Protein AF-0000000068203988 (afdb_homodimer)

InterPro domains:
  IPR005103 Auxiliary Activity family 9, catalytic domain [PF03443] (36-226)
  IPR005103 Auxiliary Activity family 9, catalytic domain [cd21175] (42-236)
  IPR049892 Auxiliary Activity family 9 [PTHR33353] (1-238)

Solvent-accessible surface area (backbone atoms only — not comparable to full-atom values): 24394 Å² total; per-residue (Å²): 135,85,79,75,77,76,75,76,75,72,73,71,73,68,73,58,47,57,30,37,33,68,29,36,39,23,42,67,86,66,47,68,70,38,82,43,44,17,20,39,28,46,80,53,38,70,62,51,48,58,55,76,33,73,28,55,50,44,39,32,76,94,29,53,69,75,47,63,37,57,47,62,44,74,46,49,37,52,35,45,38,30,43,29,34,6,29,40,86,79,43,51,51,90,37,24,50,26,81,56,41,38,27,34,36,39,32,34,35,28,78,43,95,43,40,40,79,48,75,82,65,49,54,58,33,32,30,58,42,73,42,38,51,52,91,85,40,33,34,40,57,54,24,50,76,50,37,16,43,48,74,45,57,39,63,42,34,34,52,51,44,27,21,38,38,32,46,35,39,39,22,30,58,50,2,66,46,78,76,30,26,33,34,31,48,23,30,29,18,28,33,35,37,64,47,36,80,50,71,88,77,72,49,37,29,34,36,64,48,52,51,73,80,37,64,53,41,33,29,61,59,47,66,31,68,71,67,63,56,71,68,57,72,67,63,64,76,125,137,82,79,75,76,77,75,75,77,73,74,71,74,69,74,56,48,56,32,35,32,69,29,36,39,22,44,69,86,68,47,69,69,38,83,45,44,18,20,40,28,45,81,55,39,69,61,50,48,58,57,76,33,73,26,54,50,44,39,34,78,94,30,53,68,75,46,64,37,56,45,64,44,74,45,50,37,52,32,44,37,32,43,28,33,6,29,40,85,78,44,51,52,91,37,25,50,27,82,57,40,38,26,35,37,39,32,32,34,27,77,43,95,43,42,39,77,49,77,83,66,49,54,59,33,31,30,59,43,72,44,38,50,53,90,83,40,33,33,39,57,55,24,49,76,49,37,17,43,47,75,46,56,39,62,42,33,34,54,51,44,28,21,38,39,32,48,33,39,39,23,29,57,50,2,64,46,77,76,30,26,33,33,33,47,25,28,29,19,29,33,35,38,65,47,35,82,50,72,88,77,71,48,39,29,35,35,63,48,52,49,74,78,37,65,54,42,32,32,61,60,48,67,32,67,71,70,63,56,73,70,56,72,66,62,63,77,125

pLDDT: mean 91.59, std 16.73, range [25.03, 98.94]

Foldseek 3Di:
DDPPPPPPPPPPPPPQPQFKAFFWKAALVRHTPDTLAQWFTFQDRFFDLDLQDLCQQFHDPVGHRPSAALDAAEYEAFGKMKIFMARGSPHWLQGGGDPQQFWKKWKWKAADQGSRDDDGDQKRIATADMFQFDQNDGPVNVCSVVSRMDMGGHHQADDWHKMKMKMKTWGCSQQQAPSGIGMYMIIGIYGYDHHHHDRDDQMAGRSPQDDSPPCRRNDDPPPPDRDHDDTGDDHDHD/DPPPPPPPPPPPPPPQPQFKAFFWKAALVRHTPDTLAQWFTFQDRFFDLDLQDLCQQFHDPVGHRPSAALDAAEYEAFGKMKIFMARGSPHWLQGGGDPQQFWKKWKWKAADQGSRDDDGDQKRIATADMFQFDQNDGPVNVCSVVSRMDMGGHHQADDWHKMKMKIKTWGCSQQQAPSGIGIYMIIGIYGYDHHHHDRDDQMAGRSPQDDSPPCRRNDDPPPPDRDHDDTGDDHDHD

Nearest PDB structures (foldseek):
  5foh-assembly1_A  TM=9.760E-01  e=5.957E-32  Neurospora crassa OR74A
  4d7v-assembly1_A  TM=9.436E-01  e=1.424E-27  Neurospora crassa OR74A
  9fdl-assembly3_C  TM=9.445E-01  e=4.022E-26  Thermothelomyces thermophilus ATCC 42464
  4d7v-assembly2_B  TM=9.283E-01  e=4.532E-26  Neurospora crassa OR74A
  8b7p-assembly4_DDD  TM=8.532E-01  e=9.506E-20  Aspergillus nidulans FGSC A4

Radius of gyration: 26.05 Å; Cα contacts (8 Å, |Δi|>4): 1271; chains: 2; bounding box: 71×81×62 Å

Organism: Serendipita indica (strain DSM 11827) (NCBI:txid1109443)

Sequence (476 aa):
MKYATIGSLVAAAAAVSGHTILNELYNSAGTSFGLHNCLRLPSYDGPITDVTSSSMTCNGSPNTLDTVSTNVCSIAAGSKITLRWGHTLTSGSNDVIDASHKGPIMVYMAKVSNAATGTPPTSGWFKIYHAGLSNGKWAVDTLIANGGKLTVTIPSCIPAGQYLIRGEIIALHAASSYPGAQLYMECGNLNVTGGGSKTPTNTVSFPGAYKSTDPGITYNLYNGQTTYTIPGPSVFTCMKYATIGSLVAAAAAVSGHTILNELYNSAGTSFGLHNCLRLPSYDGPITDVTSSSMTCNGSPNTLDTVSTNVCSIAAGSKITLRWGHTLTSGSNDVIDASHKGPIMVYMAKVSNAATGTPPTSGWFKIYHAGLSNGKWAVDTLIANGGKLTVTIPSCIPAGQYLIRGEIIALHAASSYPGAQLYMECGNLNVTGGGSKTPTNTVSFPGAYKSTDPGITYNLYNGQTTYTIPGPSVFTC

Structure (mmCIF, N/CA/C/O backbone):
data_AF-0000000068203988-model_v1
#
loop_
_entity.id
_entity.type
_entity.pdbx_description
1 polymer 'AA9 family lytic polysaccharide monooxygenase'
#
loop_
_atom_site.group_PDB
_atom_site.id
_atom_site.type_symbol
_atom_site.label_atom_id
_atom_site.label_alt_id
_atom_site.label_comp_id
_atom_site.label_asym_id
_atom_site.label_entity_id
_atom_site.label_seq_id
_atom_site.pdbx_PDB_ins_code
_atom_site.Cartn_x
_atom_site.Cartn_y
_atom_site.Cartn_z
_atom_site.occupancy
_atom_site.B_iso_or_equiv
_atom_site.auth_seq_id
_atom_site.auth_comp_id
_atom_site.auth_asym_id
_atom_site.auth_atom_id
_atom_site.pdbx_PDB_model_num
ATOM 1 N N . MET A 1 1 ? -31.328 -8.891 36.688 1 25.81 1 MET A N 1
ATOM 2 C CA . MET A 1 1 ? -30.781 -7.734 36 1 25.81 1 MET A CA 1
ATOM 3 C C . MET A 1 1 ? -29.812 -8.164 34.906 1 25.81 1 MET A C 1
ATOM 5 O O . MET A 1 1 ? -28.812 -8.828 35.188 1 25.81 1 MET A O 1
ATOM 9 N N . LYS A 1 2 ? -30.297 -8.469 33.625 1 32.25 2 LYS A N 1
ATOM 10 C CA . LYS A 1 2 ? -29.719 -9.094 32.438 1 32.25 2 LYS A CA 1
ATOM 11 C C . LYS A 1 2 ? -28.578 -8.242 31.875 1 32.25 2 LYS A C 1
ATOM 13 O O . LYS A 1 2 ? -28.781 -7.07 31.547 1 32.25 2 LYS A O 1
ATOM 18 N N . TYR A 1 3 ? -27.344 -8.43 32.281 1 26.48 3 TYR A N 1
ATOM 19 C CA . TYR A 1 3 ? -26.109 -7.836 31.797 1 26.48 3 TYR A CA 1
ATOM 20 C C . TYR A 1 3 ? -25.984 -8.016 30.281 1 26.48 3 TYR A C 1
ATOM 22 O O . TYR A 1 3 ? -25.938 -9.141 29.797 1 26.48 3 TYR A O 1
ATOM 30 N N . ALA A 1 4 ? -26.688 -7.191 29.531 1 35.56 4 ALA A N 1
ATOM 31 C CA . ALA A 1 4 ? -26.453 -7.164 28.078 1 35.56 4 ALA A CA 1
ATOM 32 C C . ALA A 1 4 ? -24.969 -6.91 27.781 1 35.56 4 ALA A C 1
ATOM 34 O O . ALA A 1 4 ? -24.406 -5.906 28.219 1 35.56 4 ALA A O 1
ATOM 35 N N . THR A 1 5 ? -24.156 -7.949 27.609 1 30.91 5 THR A N 1
ATOM 36 C CA . THR A 1 5 ? -22.781 -7.949 27.109 1 30.91 5 THR A CA 1
ATOM 37 C C . THR A 1 5 ? -22.688 -7.184 25.797 1 30.91 5 THR A C 1
ATOM 39 O O . THR A 1 5 ? -23.297 -7.566 24.812 1 30.91 5 THR A O 1
ATOM 42 N N . ILE A 1 6 ? -22.672 -5.867 25.828 1 36.12 6 ILE A N 1
ATOM 43 C CA . ILE A 1 6 ? -22.344 -5.062 24.656 1 36.12 6 ILE A CA 1
ATOM 44 C C . ILE A 1 6 ? -21.062 -5.582 24.016 1 36.12 6 ILE A C 1
ATOM 46 O O . ILE A 1 6 ? -20 -5.562 24.625 1 36.12 6 ILE A O 1
ATOM 50 N N . GLY A 1 7 ? -21.188 -6.625 23.172 1 31.45 7 GLY A N 1
ATOM 51 C CA . GLY A 1 7 ? -20.109 -7.121 22.359 1 31.45 7 GLY A CA 1
ATOM 52 C C . GLY A 1 7 ? -19.422 -6.035 21.547 1 31.45 7 GLY A C 1
ATOM 53 O O . GLY A 1 7 ? -20.078 -5.328 20.781 1 31.45 7 GLY A O 1
ATOM 54 N N . SER A 1 8 ? -18.438 -5.332 22.109 1 29.69 8 SER A N 1
ATOM 55 C CA . SER A 1 8 ? -17.562 -4.391 21.422 1 29.69 8 SER A CA 1
ATOM 56 C C . SER A 1 8 ? -17.062 -4.969 20.109 1 29.69 8 SER A C 1
ATOM 58 O O . SER A 1 8 ? -16.391 -6 20.094 1 29.69 8 SER A O 1
ATOM 60 N N . LEU A 1 9 ? -17.859 -4.895 19.078 1 29.98 9 LEU A N 1
ATOM 61 C CA . LEU A 1 9 ? -17.328 -5.184 17.75 1 29.98 9 LEU A CA 1
ATOM 62 C C . LEU A 1 9 ? -16.047 -4.398 17.484 1 29.98 9 LEU A C 1
ATOM 64 O O . LEU A 1 9 ? -16.078 -3.168 17.422 1 29.98 9 LEU A O 1
ATOM 68 N N . VAL A 1 10 ? -14.93 -4.766 18.094 1 28.64 10 VAL A N 1
ATOM 69 C CA . VAL A 1 10 ? -13.617 -4.258 17.703 1 28.64 10 VAL A CA 1
ATOM 70 C C . VAL A 1 10 ? -13.453 -4.332 16.188 1 28.64 10 VAL A C 1
ATOM 72 O O . VAL A 1 10 ? -13.453 -5.426 15.609 1 28.64 10 VAL A O 1
ATOM 75 N N . ALA A 1 11 ? -13.992 -3.398 15.484 1 29.58 11 ALA A N 1
ATOM 76 C CA . ALA A 1 11 ? -13.617 -3.301 14.078 1 29.58 11 ALA A CA 1
ATOM 77 C C . ALA A 1 11 ? -12.102 -3.406 13.906 1 29.58 11 ALA A C 1
ATOM 79 O O . ALA A 1 11 ? -11.352 -2.592 14.445 1 29.58 11 ALA A O 1
ATOM 80 N N . ALA A 1 12 ? -11.516 -4.602 13.891 1 30.72 12 ALA A N 1
ATOM 81 C CA . ALA A 1 12 ? -10.125 -4.84 13.523 1 30.72 12 ALA A CA 1
ATOM 82 C C . ALA A 1 12 ? -9.688 -3.902 12.398 1 30.72 12 ALA A C 1
ATOM 84 O O . ALA A 1 12 ? -10.242 -3.938 11.305 1 30.72 12 ALA A O 1
ATOM 85 N N . ALA A 1 13 ? -9.359 -2.721 12.797 1 31.97 13 ALA A N 1
ATOM 86 C CA . ALA A 1 13 ? -8.672 -1.908 11.797 1 31.97 13 ALA A CA 1
ATOM 87 C C . ALA A 1 13 ? -7.648 -2.738 11.031 1 31.97 13 ALA A C 1
ATOM 89 O O . ALA A 1 13 ? -6.715 -3.287 11.617 1 31.97 13 ALA A O 1
ATOM 90 N N . ALA A 1 14 ? -8.016 -3.51 10.07 1 33.91 14 ALA A N 1
ATOM 91 C CA . ALA A 1 14 ? -7.188 -4.305 9.164 1 33.91 14 ALA A CA 1
ATOM 92 C C . ALA A 1 14 ? -5.906 -3.566 8.797 1 33.91 14 ALA A C 1
ATOM 94 O O . ALA A 1 14 ? -5.953 -2.471 8.234 1 33.91 14 ALA A O 1
ATOM 95 N N . ALA A 1 15 ? -4.945 -3.484 9.781 1 36.88 15 ALA A N 1
ATOM 96 C CA . ALA A 1 15 ? -3.611 -3.156 9.289 1 36.88 15 ALA A CA 1
ATOM 97 C C . ALA A 1 15 ? -3.381 -3.74 7.898 1 36.88 15 ALA A C 1
ATOM 99 O O . ALA A 1 15 ? -3.418 -4.957 7.715 1 36.88 15 ALA A O 1
ATOM 100 N N . VAL A 1 16 ? -4.031 -3.238 6.914 1 44.84 16 VAL A N 1
ATOM 101 C CA . VAL A 1 16 ? -3.877 -3.816 5.582 1 44.84 16 VAL A CA 1
ATOM 102 C C . VAL A 1 16 ? -2.395 -3.938 5.238 1 44.84 16 VAL A C 1
ATOM 104 O O . VAL A 1 16 ? -1.702 -2.928 5.09 1 44.84 16 VAL A O 1
ATOM 107 N N . SER A 1 17 ? -1.567 -4.797 6.039 1 47.91 17 SER A N 1
ATOM 108 C CA . SER A 1 17 ? -0.269 -5.176 5.492 1 47.91 17 SER A CA 1
ATOM 109 C C . SER A 1 17 ? -0.392 -5.645 4.047 1 47.91 17 SER A C 1
ATOM 111 O O . SER A 1 17 ? -1.36 -6.316 3.684 1 47.91 17 SER A O 1
ATOM 113 N N . GLY A 1 18 ? 0.204 -4.93 3.057 1 60.5 18 GLY A N 1
ATOM 114 C CA . GLY A 1 18 ? 0.223 -5.109 1.614 1 60.5 18 GLY A CA 1
ATOM 115 C C . GLY A 1 18 ? 0.725 -6.477 1.189 1 60.5 18 GLY A C 1
ATOM 116 O O . GLY A 1 18 ? 0.732 -6.797 -0 1 60.5 18 GLY A O 1
ATOM 117 N N . HIS A 1 19 ? 0.861 -7.461 2.057 1 83.56 19 HIS A N 1
ATOM 118 C CA . HIS A 1 19 ? 1.601 -8.688 1.785 1 83.56 19 HIS A CA 1
ATOM 119 C C . HIS A 1 19 ? 0.66 -9.883 1.649 1 83.56 19 HIS A C 1
ATOM 121 O O . HIS A 1 19 ? -0.518 -9.789 2.004 1 83.56 19 HIS A O 1
ATOM 127 N N . THR A 1 20 ? 1.074 -10.906 0.996 1 94.12 20 THR A N 1
ATOM 128 C CA . THR A 1 20 ? 0.227 -12.07 0.739 1 94.12 20 THR A CA 1
ATOM 129 C C . THR A 1 20 ? 1.063 -13.344 0.654 1 94.12 20 THR A C 1
ATOM 131 O O . THR A 1 20 ? 2.279 -13.281 0.459 1 94.12 20 THR A O 1
ATOM 134 N N . ILE A 1 21 ? 0.401 -14.492 0.917 1 95.75 21 ILE A N 1
ATOM 135 C CA . ILE A 1 21 ? 0.964 -15.828 0.808 1 95.75 21 ILE A CA 1
ATOM 136 C C . ILE A 1 21 ? -0.064 -16.766 0.184 1 95.75 21 ILE A C 1
ATOM 138 O O . ILE A 1 21 ? -1.237 -16.766 0.563 1 95.75 21 ILE A O 1
ATOM 142 N N . LEU A 1 22 ? 0.308 -17.547 -0.833 1 97.62 22 LEU A N 1
ATOM 143 C CA . LEU A 1 22 ? -0.496 -18.688 -1.248 1 97.62 22 LEU A CA 1
ATOM 144 C C . LEU A 1 22 ? -0.595 -19.719 -0.129 1 97.62 22 LEU A C 1
ATOM 146 O O . LEU A 1 22 ? 0.413 -20.297 0.271 1 97.62 22 LEU A O 1
ATOM 150 N N . ASN A 1 23 ? -1.85 -19.984 0.33 1 96.62 23 ASN A N 1
ATOM 151 C CA . ASN A 1 23 ? -1.843 -20.75 1.57 1 96.62 23 ASN A CA 1
ATOM 152 C C . ASN A 1 23 ? -2.779 -21.953 1.491 1 96.62 23 ASN A C 1
ATOM 154 O O . ASN A 1 23 ? -2.834 -22.766 2.418 1 96.62 23 ASN A O 1
ATOM 158 N N . GLU A 1 24 ? -3.451 -22.141 0.297 1 98.31 24 GLU A N 1
ATOM 159 C CA . GLU A 1 24 ? -4.371 -23.266 0.2 1 98.31 24 GLU A CA 1
ATOM 160 C C . GLU A 1 24 ? -4.633 -23.641 -1.256 1 98.31 24 GLU A C 1
ATOM 162 O O . GLU A 1 24 ? -4.625 -22.781 -2.135 1 98.31 24 GLU A O 1
ATOM 167 N N . LEU A 1 25 ? -4.863 -24.984 -1.465 1 98.75 25 LEU A N 1
ATOM 168 C CA . LEU A 1 25 ? -5.246 -25.516 -2.768 1 98.75 25 LEU A CA 1
ATOM 169 C C . LEU A 1 25 ? -6.582 -26.25 -2.684 1 98.75 25 LEU A C 1
ATOM 171 O O . LEU A 1 25 ? -6.91 -26.828 -1.648 1 98.75 25 LEU A O 1
ATOM 175 N N . TYR A 1 26 ? -7.316 -26.219 -3.768 1 98.81 26 TYR A N 1
ATOM 176 C CA . TYR A 1 26 ? -8.594 -26.922 -3.883 1 98.81 26 TYR A CA 1
ATOM 177 C C . TYR A 1 26 ? -8.617 -27.812 -5.121 1 98.81 26 TYR A C 1
ATOM 179 O O . TYR A 1 26 ? -8.07 -27.453 -6.164 1 98.81 26 TYR A O 1
ATOM 187 N N . ASN A 1 27 ? -9.305 -28.922 -4.988 1 98.56 27 ASN A N 1
ATOM 188 C CA . ASN A 1 27 ? -9.422 -29.844 -6.117 1 98.56 27 ASN A CA 1
ATOM 189 C C . ASN A 1 27 ? -10.531 -29.406 -7.074 1 98.56 27 ASN A C 1
ATOM 191 O O . ASN A 1 27 ? -11.125 -28.344 -6.902 1 98.56 27 ASN A O 1
ATOM 195 N N . SER A 1 28 ? -10.727 -30.219 -8.102 1 98 28 SER A N 1
ATOM 196 C CA . SER A 1 28 ? -11.633 -29.859 -9.195 1 98 28 SER A CA 1
ATOM 197 C C . SER A 1 28 ? -13.078 -29.797 -8.711 1 98 28 SER A C 1
ATOM 199 O O . SER A 1 28 ? -13.914 -29.156 -9.336 1 98 28 SER A O 1
ATOM 201 N N . ALA A 1 29 ? -13.414 -30.391 -7.625 1 97.56 29 ALA A N 1
ATOM 202 C CA . ALA A 1 29 ? -14.758 -30.375 -7.062 1 97.56 29 ALA A CA 1
ATOM 203 C C . ALA A 1 29 ? -14.961 -29.172 -6.156 1 97.56 29 ALA A C 1
ATOM 205 O O . ALA A 1 29 ? -16.062 -28.953 -5.629 1 97.56 29 ALA A O 1
ATOM 206 N N . GLY A 1 30 ? -13.945 -28.438 -5.957 1 97.38 30 GLY A N 1
ATOM 207 C CA . GLY A 1 30 ? -14.039 -27.281 -5.078 1 97.38 30 GLY A CA 1
ATOM 208 C C . GLY A 1 30 ? -13.766 -27.609 -3.625 1 97.38 30 GLY A C 1
ATOM 209 O O . GLY A 1 30 ? -14.008 -26.797 -2.74 1 97.38 30 GLY A O 1
ATOM 210 N N . THR A 1 31 ? -13.32 -28.781 -3.428 1 98.19 31 THR A N 1
ATOM 211 C CA . THR A 1 31 ? -12.984 -29.188 -2.072 1 98.19 31 THR A CA 1
ATOM 212 C C . THR A 1 31 ? -11.531 -28.859 -1.745 1 98.19 31 THR A C 1
ATOM 214 O O . THR A 1 31 ? -10.625 -29.141 -2.539 1 98.19 31 THR A O 1
ATOM 217 N N . SER A 1 32 ? -11.297 -28.328 -0.556 1 98.56 32 SER A N 1
ATOM 218 C CA . SER A 1 32 ? -9.961 -27.953 -0.105 1 98.56 32 SER A CA 1
ATOM 219 C C . SER A 1 32 ? -9.102 -29.203 0.129 1 98.56 32 SER A C 1
ATOM 221 O O . SER A 1 32 ? -9.57 -30.188 0.68 1 98.56 32 SER A O 1
ATOM 223 N N . PHE A 1 33 ? -7.82 -29.125 -0.268 1 98.69 33 PHE A N 1
ATOM 224 C CA . PHE A 1 33 ? -6.855 -30.156 0.122 1 98.69 33 PHE A CA 1
ATOM 225 C C . PHE A 1 33 ? -6.441 -29.969 1.577 1 98.69 33 PHE A C 1
ATOM 227 O O . PHE A 1 33 ? -5.766 -30.844 2.143 1 98.69 33 PHE A O 1
ATOM 234 N N . GLY A 1 34 ? -6.82 -28.875 2.236 1 98.25 34 GLY A N 1
ATOM 235 C CA . GLY A 1 34 ? -6.414 -28.516 3.586 1 98.25 34 GLY A CA 1
ATOM 236 C C . GLY A 1 34 ? -5.453 -27.344 3.629 1 98.25 34 GLY A C 1
ATOM 237 O O . GLY A 1 34 ? -4.57 -27.219 2.779 1 98.25 34 GLY A O 1
ATOM 238 N N . LEU A 1 35 ? -5.684 -26.484 4.617 1 97.75 35 LEU A N 1
ATOM 239 C CA . LEU A 1 35 ? -4.828 -25.312 4.793 1 97.75 35 LEU A CA 1
ATOM 240 C C . LEU A 1 35 ? -3.365 -25.719 4.906 1 97.75 35 LEU A C 1
ATOM 242 O O . LEU A 1 35 ? -3.027 -26.625 5.672 1 97.75 35 LEU A O 1
ATOM 246 N N . HIS A 1 36 ? -2.475 -25.219 4.086 1 98.12 36 HIS A N 1
ATOM 247 C CA . HIS A 1 36 ? -1.026 -25.375 4.031 1 98.12 36 HIS A CA 1
ATOM 248 C C . HIS A 1 36 ? -0.649 -26.734 3.459 1 98.12 36 HIS A C 1
ATOM 250 O O . HIS A 1 36 ? 0.526 -27 3.195 1 98.12 36 HIS A O 1
ATOM 256 N N . ASN A 1 37 ? -1.632 -27.547 3.277 1 98.56 37 ASN A N 1
ATOM 257 C CA . ASN A 1 37 ? -1.333 -28.891 2.793 1 98.56 37 ASN A CA 1
ATOM 258 C C . ASN A 1 37 ? -0.826 -28.875 1.354 1 98.56 37 ASN A C 1
ATOM 260 O O . ASN A 1 37 ? -1.334 -28.109 0.524 1 98.56 37 ASN A O 1
ATOM 264 N N . CYS A 1 38 ? 0.228 -29.656 1.115 1 98.75 38 CYS A N 1
ATOM 265 C CA . CYS A 1 38 ? 0.879 -29.844 -0.176 1 98.75 38 CYS A CA 1
ATOM 266 C C . CYS A 1 38 ? 1.574 -28.562 -0.628 1 98.75 38 CYS A C 1
ATOM 268 O O . CYS A 1 38 ? 1.845 -28.391 -1.817 1 98.75 38 CYS A O 1
ATOM 270 N N . LEU A 1 39 ? 1.781 -27.641 0.296 1 98.69 39 LEU A N 1
ATOM 271 C CA . LEU A 1 39 ? 2.406 -26.359 -0.047 1 98.69 39 LEU A CA 1
ATOM 272 C C . LEU A 1 39 ? 3.744 -26.203 0.668 1 98.69 39 LEU A C 1
ATOM 274 O O . LEU A 1 39 ? 3.971 -26.812 1.712 1 98.69 39 LEU A O 1
ATOM 278 N N . ARG A 1 40 ? 4.605 -25.438 0.087 1 98 40 ARG A N 1
ATOM 279 C CA . ARG A 1 40 ? 5.883 -25 0.655 1 98 40 ARG A CA 1
ATOM 280 C C . ARG A 1 40 ? 5.859 -23.516 0.996 1 98 40 ARG A C 1
ATOM 282 O O . ARG A 1 40 ? 5.906 -22.672 0.103 1 98 40 ARG A O 1
ATOM 289 N N . LEU A 1 41 ? 5.812 -23.234 2.266 1 97.5 41 LEU A N 1
ATOM 290 C CA . LEU A 1 41 ? 5.469 -21.859 2.633 1 97.5 41 LEU A CA 1
ATOM 291 C C . LEU A 1 41 ? 6.484 -21.297 3.615 1 97.5 41 LEU A C 1
ATOM 293 O O . LEU A 1 41 ? 7 -22.016 4.473 1 97.5 41 LEU A O 1
ATOM 297 N N . PRO A 1 42 ? 6.77 -20.031 3.514 1 95.31 42 PRO A N 1
ATOM 298 C CA . PRO A 1 42 ? 7.395 -19.297 4.613 1 95.31 42 PRO A CA 1
ATOM 299 C C . PRO A 1 42 ? 6.387 -18.844 5.664 1 95.31 42 PRO A C 1
ATOM 301 O O . PRO A 1 42 ? 5.18 -18.844 5.41 1 95.31 42 PRO A O 1
ATOM 304 N N . SER A 1 43 ? 6.91 -18.5 6.832 1 89.75 43 SER A N 1
ATOM 305 C CA . SER A 1 43 ? 6.027 -17.922 7.836 1 89.75 43 SER A CA 1
ATOM 306 C C . SER A 1 43 ? 5.875 -16.422 7.633 1 89.75 43 SER A C 1
ATOM 308 O O . SER A 1 43 ? 4.855 -15.836 8.008 1 89.75 43 SER A O 1
ATOM 310 N N . TYR A 1 44 ? 6.93 -15.891 7.027 1 86.94 44 TYR A N 1
ATOM 311 C CA . TYR A 1 44 ? 6.895 -14.453 6.785 1 86.94 44 TYR A CA 1
ATOM 312 C C . TYR A 1 44 ? 6.312 -14.148 5.41 1 86.94 44 TYR A C 1
ATOM 314 O O . TYR A 1 44 ? 6.68 -14.781 4.418 1 86.94 44 TYR A O 1
ATOM 322 N N . ASP A 1 45 ? 5.398 -13.109 5.246 1 89 45 ASP A N 1
ATOM 323 C CA . ASP A 1 45 ? 4.633 -12.82 4.039 1 89 45 ASP A CA 1
ATOM 324 C C . ASP A 1 45 ? 5.281 -11.703 3.232 1 89 45 ASP A C 1
ATOM 326 O O . ASP A 1 45 ? 4.637 -11.094 2.375 1 89 45 ASP A O 1
ATOM 330 N N . GLY A 1 46 ? 6.559 -11.492 3.402 1 88.56 46 GLY A N 1
ATOM 331 C CA . GLY A 1 46 ? 7.246 -10.438 2.674 1 88.56 46 GLY A CA 1
ATOM 332 C C . GLY A 1 46 ? 7.559 -10.82 1.238 1 88.56 46 GLY A C 1
ATOM 333 O O . GLY A 1 46 ? 7.594 -12 0.893 1 88.56 46 GLY A O 1
ATOM 334 N N . PRO A 1 47 ? 7.828 -9.812 0.43 1 93.94 47 PRO A N 1
ATOM 335 C CA . PRO A 1 47 ? 8.086 -10.055 -0.991 1 93.94 47 PRO A CA 1
ATOM 336 C C . PRO A 1 47 ? 9.547 -10.391 -1.276 1 93.94 47 PRO A C 1
ATOM 338 O O . PRO A 1 47 ? 10.414 -10.188 -0.421 1 93.94 47 PRO A O 1
ATOM 341 N N . ILE A 1 48 ? 9.812 -11.016 -2.387 1 95.94 48 ILE A N 1
ATOM 342 C CA . ILE A 1 48 ? 11.102 -11.031 -3.072 1 95.94 48 ILE A CA 1
ATOM 343 C C . ILE A 1 48 ? 11.172 -9.883 -4.078 1 95.94 48 ILE A C 1
ATOM 345 O O . ILE A 1 48 ? 10.242 -9.68 -4.859 1 95.94 48 ILE A O 1
ATOM 349 N N . THR A 1 49 ? 12.266 -9.094 -4.047 1 95.5 49 THR A N 1
ATOM 350 C CA . THR A 1 49 ? 12.32 -7.949 -4.945 1 95.5 49 THR A CA 1
ATOM 351 C C . THR A 1 49 ? 13.453 -8.109 -5.957 1 95.5 49 THR A C 1
ATOM 353 O O . THR A 1 49 ? 13.469 -7.434 -6.988 1 95.5 49 THR A O 1
ATOM 356 N N . ASP A 1 50 ? 14.398 -8.93 -5.648 1 97.62 50 ASP A N 1
ATOM 357 C CA . ASP A 1 50 ? 15.508 -9.203 -6.555 1 97.62 50 ASP A CA 1
ATOM 358 C C . ASP A 1 50 ? 15.188 -10.383 -7.477 1 97.62 50 ASP A C 1
ATOM 360 O O . ASP A 1 50 ? 15.219 -11.539 -7.051 1 97.62 50 ASP A O 1
ATOM 364 N N . VAL A 1 51 ? 15.016 -10.109 -8.758 1 98.44 51 VAL A N 1
ATOM 365 C CA . VAL A 1 51 ? 14.555 -11.141 -9.68 1 98.44 51 VAL A CA 1
ATOM 366 C C . VAL A 1 51 ? 15.703 -12.102 -10 1 98.44 51 VAL A C 1
ATOM 368 O O . VAL A 1 51 ? 15.492 -13.141 -10.625 1 98.44 51 VAL A O 1
ATOM 371 N N . THR A 1 52 ? 16.875 -11.789 -9.531 1 98.19 52 THR A N 1
ATOM 372 C CA . THR A 1 52 ? 18.016 -12.664 -9.766 1 98.19 52 THR A CA 1
ATOM 373 C C . THR A 1 52 ? 18.25 -13.586 -8.57 1 98.19 52 THR A C 1
ATOM 375 O O . THR A 1 52 ? 19.141 -14.438 -8.602 1 98.19 52 THR A O 1
ATOM 378 N N . SER A 1 53 ? 17.516 -13.422 -7.594 1 97.88 53 SER A N 1
ATOM 379 C CA . SER A 1 53 ? 17.656 -14.203 -6.371 1 97.88 53 SER A CA 1
ATOM 380 C C . SER A 1 53 ? 17.25 -15.656 -6.594 1 97.88 53 SER A C 1
ATOM 382 O O . SER A 1 53 ? 16.281 -15.922 -7.312 1 97.88 53 SER A O 1
ATOM 384 N N . SER A 1 54 ? 17.922 -16.562 -5.867 1 97.75 54 SER A N 1
ATOM 385 C CA . SER A 1 54 ? 17.5 -17.969 -5.883 1 97.75 54 SER A CA 1
ATOM 386 C C . SER A 1 54 ? 16.125 -18.141 -5.258 1 97.75 54 SER A C 1
ATOM 388 O O . SER A 1 54 ? 15.469 -19.172 -5.48 1 97.75 54 SER A O 1
ATOM 390 N N . SER A 1 55 ? 15.664 -17.188 -4.543 1 97.88 55 SER A N 1
ATOM 391 C CA . SER A 1 55 ? 14.367 -17.25 -3.881 1 97.88 55 SER A CA 1
ATOM 392 C C . SER A 1 55 ? 13.227 -17.125 -4.887 1 97.88 55 SER A C 1
ATOM 394 O O . SER A 1 55 ? 12.062 -17.359 -4.547 1 97.88 55 SER A O 1
ATOM 396 N N . MET A 1 56 ? 13.531 -16.859 -6.098 1 98.38 56 MET A N 1
ATOM 397 C CA . MET A 1 56 ? 12.523 -16.719 -7.141 1 98.38 56 MET A CA 1
ATOM 398 C C . MET A 1 56 ? 11.875 -18.047 -7.469 1 98.38 56 MET A C 1
ATOM 400 O O . MET A 1 56 ? 10.836 -18.094 -8.125 1 98.38 56 MET A O 1
ATOM 404 N N . THR A 1 57 ? 12.438 -19.141 -7.137 1 98.44 57 THR A N 1
ATOM 405 C CA . THR A 1 57 ? 11.906 -20.438 -7.512 1 98.44 57 THR A CA 1
ATOM 406 C C . THR A 1 57 ? 10.625 -20.75 -6.738 1 98.44 57 THR A C 1
ATOM 408 O O . THR A 1 57 ? 9.555 -20.844 -7.332 1 98.44 57 THR A O 1
ATOM 411 N N . CYS A 1 58 ? 10.664 -20.766 -5.453 1 98.25 58 CYS A N 1
ATOM 412 C CA . CYS A 1 58 ? 9.523 -21.078 -4.594 1 98.25 58 CYS A CA 1
ATOM 413 C C . CYS A 1 58 ? 9.57 -20.266 -3.309 1 98.25 58 CYS A C 1
ATOM 415 O O . CYS A 1 58 ? 9.109 -20.719 -2.26 1 98.25 58 CYS A O 1
ATOM 417 N N . ASN A 1 59 ? 10.094 -19.062 -3.385 1 97.62 59 ASN A N 1
ATOM 418 C CA . ASN A 1 59 ? 10.383 -18.234 -2.219 1 97.62 59 ASN A CA 1
ATOM 419 C C . ASN A 1 59 ? 11.633 -18.703 -1.491 1 97.62 59 ASN A C 1
ATOM 421 O O . ASN A 1 59 ? 12.398 -19.516 -2.021 1 97.62 59 ASN A O 1
ATOM 425 N N . GLY A 1 60 ? 11.977 -18.141 -0.334 1 95.12 60 GLY A N 1
ATOM 426 C CA . GLY A 1 60 ? 13.227 -18.359 0.372 1 95.12 60 GLY A CA 1
ATOM 427 C C . GLY A 1 60 ? 13.758 -17.109 1.053 1 95.12 60 GLY A C 1
ATOM 428 O O . GLY A 1 60 ? 12.992 -16.188 1.348 1 95.12 60 GLY A O 1
ATOM 429 N N . SER A 1 61 ? 14.969 -17.125 1.198 1 92.81 61 SER A N 1
ATOM 430 C CA . SER A 1 61 ? 15.578 -16 1.896 1 92.81 61 SER A CA 1
ATOM 431 C C . SER A 1 61 ? 15.156 -14.672 1.269 1 92.81 61 SER A C 1
ATOM 433 O O . SER A 1 61 ? 15.18 -14.523 0.045 1 92.81 61 SER A O 1
ATOM 435 N N . PRO A 1 62 ? 14.859 -13.688 2.129 1 90.94 62 PRO A N 1
ATOM 436 C CA . PRO A 1 62 ? 14.945 -13.609 3.588 1 90.94 62 PRO A CA 1
ATOM 437 C C . PRO A 1 62 ? 13.781 -14.297 4.293 1 90.94 62 PRO A C 1
ATOM 439 O O . PRO A 1 62 ? 13.742 -14.352 5.523 1 90.94 62 PRO A O 1
ATOM 442 N N . ASN A 1 63 ? 12.812 -14.852 3.512 1 92.44 63 ASN A N 1
ATOM 443 C CA . ASN A 1 63 ? 11.672 -15.57 4.078 1 92.44 63 ASN A CA 1
ATOM 444 C C . ASN A 1 63 ? 11.977 -17.047 4.27 1 92.44 63 ASN A C 1
ATOM 446 O O . ASN A 1 63 ? 11.867 -17.844 3.326 1 92.44 63 ASN A O 1
ATOM 450 N N . THR A 1 64 ? 12.211 -17.5 5.406 1 93.31 64 THR A N 1
ATOM 451 C CA . THR A 1 64 ? 12.523 -18.906 5.625 1 93.31 64 THR A CA 1
ATOM 452 C C . THR A 1 64 ? 11.312 -19.781 5.309 1 93.31 64 THR A C 1
ATOM 454 O O . THR A 1 64 ? 10.203 -19.516 5.762 1 93.31 64 THR A O 1
ATOM 457 N N . LEU A 1 65 ? 11.602 -20.859 4.543 1 94.75 65 LEU A N 1
ATOM 458 C CA . LEU A 1 65 ? 10.57 -21.859 4.305 1 94.75 65 LEU A CA 1
ATOM 459 C C . LEU A 1 65 ? 10.453 -22.812 5.488 1 94.75 65 LEU A C 1
ATOM 461 O O . LEU A 1 65 ? 11.086 -23.875 5.492 1 94.75 65 LEU A O 1
ATOM 465 N N . ASP A 1 66 ? 9.57 -22.484 6.375 1 93.25 66 ASP A N 1
ATOM 466 C CA . ASP A 1 66 ? 9.492 -23.234 7.617 1 93.25 66 ASP A CA 1
ATOM 467 C C . ASP A 1 66 ? 8.133 -23.906 7.777 1 93.25 66 ASP A C 1
ATOM 469 O O . ASP A 1 66 ? 7.844 -24.516 8.812 1 93.25 66 ASP A O 1
ATOM 473 N N . THR A 1 67 ? 7.23 -23.75 6.887 1 90.62 67 THR A N 1
ATOM 474 C CA . THR A 1 67 ? 5.934 -24.406 6.789 1 90.62 67 THR A CA 1
ATOM 475 C C . THR A 1 67 ? 5.824 -25.188 5.484 1 90.62 67 THR A C 1
ATOM 477 O O . THR A 1 67 ? 5.125 -24.781 4.562 1 90.62 67 THR A O 1
ATOM 480 N N . VAL A 1 68 ? 6.473 -26.328 5.477 1 95.44 68 VAL A N 1
ATOM 481 C CA . VAL A 1 68 ? 6.625 -27.109 4.258 1 95.44 68 VAL A CA 1
ATOM 482 C C . VAL A 1 68 ? 5.926 -28.469 4.43 1 95.44 68 VAL A C 1
ATOM 484 O O . VAL A 1 68 ? 6.273 -29.234 5.324 1 95.44 68 VAL A O 1
ATOM 487 N N . SER A 1 69 ? 4.949 -28.688 3.646 1 97.56 69 SER A N 1
ATOM 488 C CA . SER A 1 69 ? 4.27 -29.984 3.621 1 97.56 69 SER A CA 1
ATOM 489 C C . SER A 1 69 ? 5.004 -30.984 2.725 1 97.56 69 SER A C 1
ATOM 491 O O . SER A 1 69 ? 5.465 -30.625 1.64 1 97.56 69 SER A O 1
ATOM 493 N N . THR A 1 70 ? 5.078 -32.188 3.156 1 97.5 70 THR A N 1
ATOM 494 C CA . THR A 1 70 ? 5.637 -33.25 2.309 1 97.5 70 THR A CA 1
ATOM 495 C C . THR A 1 70 ? 4.527 -34.031 1.62 1 97.5 70 THR A C 1
ATOM 497 O O . THR A 1 70 ? 4.797 -34.969 0.871 1 97.5 70 THR A O 1
ATOM 500 N N . ASN A 1 71 ? 3.258 -33.688 1.878 1 98.62 71 ASN A N 1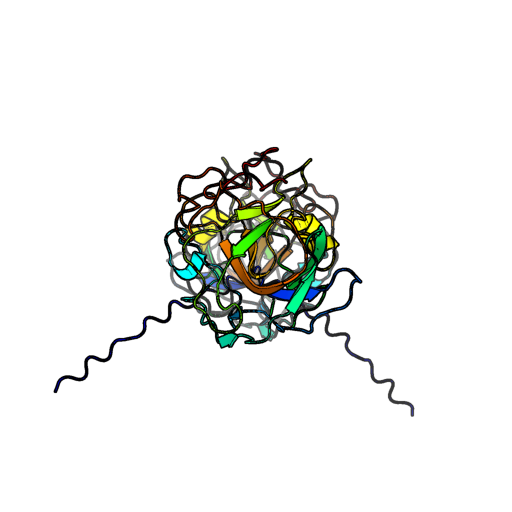
ATOM 501 C CA . ASN A 1 71 ? 2.148 -34.312 1.179 1 98.62 71 ASN A CA 1
ATOM 502 C C . ASN A 1 71 ? 2.096 -33.906 -0.289 1 98.62 71 ASN A C 1
ATOM 504 O O . ASN A 1 71 ? 2.49 -32.781 -0.638 1 98.62 71 ASN A O 1
ATOM 508 N N . VAL A 1 72 ? 1.697 -34.844 -1.069 1 98.81 72 VAL A N 1
ATOM 509 C CA . VAL A 1 72 ? 1.497 -34.625 -2.496 1 98.81 72 VAL A CA 1
ATOM 510 C C . VAL A 1 72 ? 0.016 -34.75 -2.838 1 98.81 72 VAL A C 1
ATOM 512 O O . VAL A 1 72 ? -0.587 -35.812 -2.6 1 98.81 72 VAL A O 1
ATOM 515 N N . CYS A 1 73 ? -0.566 -33.719 -3.348 1 98.88 73 CYS A N 1
ATOM 516 C CA . CYS A 1 73 ? -1.987 -33.75 -3.678 1 98.88 73 CYS A CA 1
ATOM 517 C C . CYS A 1 73 ? -2.205 -34.156 -5.129 1 98.88 73 CYS A C 1
ATOM 519 O O . CYS A 1 73 ? -1.53 -33.656 -6.027 1 98.88 73 CYS A O 1
ATOM 521 N N . SER A 1 74 ? -3.135 -35.031 -5.328 1 98.69 74 SER A N 1
ATOM 522 C CA . SER A 1 74 ? -3.375 -35.562 -6.664 1 98.69 74 SER A CA 1
ATOM 523 C C . SER A 1 74 ? -4.422 -34.75 -7.41 1 98.69 74 SER A C 1
ATOM 525 O O . SER A 1 74 ? -5.426 -34.312 -6.828 1 98.69 74 SER A O 1
ATOM 527 N N . ILE A 1 75 ? -4.203 -34.562 -8.664 1 98.75 75 ILE A N 1
ATOM 528 C CA . ILE A 1 75 ? -5.105 -33.812 -9.555 1 98.75 75 ILE A CA 1
ATOM 529 C C . ILE A 1 75 ? -5.035 -34.406 -10.961 1 98.75 75 ILE A C 1
ATOM 531 O O . ILE A 1 75 ? -3.965 -34.812 -11.422 1 98.75 75 ILE A O 1
ATOM 535 N N . ALA A 1 76 ? -6.121 -34.469 -11.625 1 98.69 76 ALA A N 1
ATOM 536 C CA . ALA A 1 76 ? -6.133 -35 -12.977 1 98.69 76 ALA A CA 1
ATOM 537 C C . ALA A 1 76 ? -5.742 -33.969 -14.008 1 98.69 76 ALA A C 1
ATOM 539 O O . ALA A 1 76 ? -6.152 -32.812 -13.898 1 98.69 76 ALA A O 1
ATOM 540 N N . ALA A 1 77 ? -4.922 -34.438 -15.023 1 98.56 77 ALA A N 1
ATOM 541 C CA . ALA A 1 77 ? -4.711 -33.531 -16.156 1 98.56 77 ALA A CA 1
ATOM 542 C C . ALA A 1 77 ? -6.039 -33.094 -16.766 1 98.56 77 ALA A C 1
ATOM 544 O O . ALA A 1 77 ? -6.984 -33.875 -16.844 1 98.56 77 ALA A O 1
ATOM 545 N N . GLY A 1 78 ? -6.062 -31.797 -17.141 1 98.62 78 GLY A N 1
ATOM 546 C CA . GLY A 1 78 ? -7.281 -31.266 -17.734 1 98.62 78 GLY A CA 1
ATOM 547 C C . GLY A 1 78 ? -8.266 -30.766 -16.703 1 98.62 78 GLY A C 1
ATOM 548 O O . GLY A 1 78 ? -9.227 -30.062 -17.031 1 98.62 78 GLY A O 1
ATOM 549 N N . SER A 1 79 ? -8.086 -31.047 -15.461 1 98.56 79 SER A N 1
ATOM 550 C CA . SER A 1 79 ? -9.016 -30.625 -14.414 1 98.56 79 SER A CA 1
ATOM 551 C C . SER A 1 79 ? -8.656 -29.234 -13.883 1 98.56 79 SER A C 1
ATOM 553 O O . SER A 1 79 ? -7.543 -28.75 -14.094 1 98.56 79 SER A O 1
ATOM 555 N N . LYS A 1 80 ? -9.609 -28.703 -13.148 1 98.75 80 LYS A N 1
ATOM 556 C CA . LYS A 1 80 ? -9.406 -27.406 -12.508 1 98.75 80 LYS A CA 1
ATOM 557 C C . LYS A 1 80 ? -8.734 -27.578 -11.141 1 98.75 80 LYS A C 1
ATOM 559 O O . LYS A 1 80 ? -8.961 -28.578 -10.453 1 98.75 80 LYS A O 1
ATOM 564 N N . ILE A 1 81 ? -7.938 -26.656 -10.812 1 98.94 81 ILE A N 1
ATOM 565 C CA . ILE A 1 81 ? -7.379 -26.5 -9.477 1 98.94 81 ILE A CA 1
ATOM 566 C C . ILE A 1 81 ? -7.527 -25.047 -9.023 1 98.94 81 ILE A C 1
ATOM 568 O O . ILE A 1 81 ? -7.367 -24.125 -9.82 1 98.94 81 ILE A O 1
ATOM 572 N N . THR A 1 82 ? -7.867 -24.844 -7.777 1 98.94 82 THR A N 1
ATOM 573 C CA . THR A 1 82 ? -7.988 -23.484 -7.23 1 98.94 82 THR A CA 1
ATOM 574 C C . THR A 1 82 ? -6.844 -23.188 -6.266 1 98.94 82 THR A C 1
ATOM 576 O O . THR A 1 82 ? -6.531 -24 -5.391 1 98.94 82 THR A O 1
ATOM 579 N N . LEU A 1 83 ? -6.184 -22.141 -6.492 1 98.88 83 LEU A N 1
ATOM 580 C CA . LEU A 1 83 ? -5.188 -21.578 -5.59 1 98.88 83 LEU A CA 1
ATOM 581 C C . LEU A 1 83 ? -5.789 -20.438 -4.766 1 98.88 83 LEU A C 1
ATOM 583 O O . LEU A 1 83 ? -6.523 -19.609 -5.293 1 98.88 83 LEU A O 1
ATOM 587 N N . ARG A 1 84 ? -5.453 -20.328 -3.518 1 98.75 84 ARG A N 1
ATOM 588 C CA . ARG A 1 84 ? -5.965 -19.25 -2.67 1 98.75 84 ARG A CA 1
ATOM 589 C C . ARG A 1 84 ? -4.828 -18.547 -1.938 1 98.75 84 ARG A C 1
ATOM 591 O O . ARG A 1 84 ? -3.973 -19.203 -1.333 1 98.75 84 ARG A O 1
ATOM 598 N N . TRP A 1 85 ? -4.898 -17.281 -1.998 1 98.06 85 TRP A N 1
ATOM 599 C CA . TRP A 1 85 ? -3.961 -16.438 -1.267 1 98.06 85 TRP A CA 1
ATOM 600 C C . TRP A 1 85 ? -4.641 -15.781 -0.066 1 98.06 85 TRP A C 1
ATOM 602 O O . TRP A 1 85 ? -5.836 -15.492 -0.104 1 98.06 85 TRP A O 1
ATOM 612 N N . GLY A 1 86 ? -3.92 -15.57 0.952 1 95.31 86 GLY A N 1
ATOM 613 C CA . GLY A 1 86 ? -4.258 -14.781 2.123 1 95.31 86 GLY A CA 1
ATOM 614 C C . GLY A 1 86 ? -3.127 -13.867 2.574 1 95.31 86 GLY A C 1
ATOM 615 O O . GLY A 1 86 ? -1.959 -14.133 2.277 1 95.31 86 GLY A O 1
ATOM 616 N N . HIS A 1 87 ? -3.518 -12.844 3.26 1 91.69 87 HIS A N 1
ATOM 617 C CA . HIS A 1 87 ? -2.514 -11.914 3.768 1 91.69 87 HIS A CA 1
ATOM 618 C C . HIS A 1 87 ? -1.464 -12.641 4.602 1 91.69 87 HIS A C 1
ATOM 620 O O . HIS A 1 87 ? -0.276 -12.32 4.527 1 91.69 87 HIS A O 1
ATOM 626 N N . THR A 1 88 ? -1.939 -13.461 5.449 1 89.69 88 THR A N 1
ATOM 627 C CA . THR A 1 88 ? -1.079 -14.312 6.262 1 89.69 88 THR A CA 1
ATOM 628 C C . THR A 1 88 ? -1.381 -15.789 6.012 1 89.69 88 THR A C 1
ATOM 630 O O . THR A 1 88 ? -2.264 -16.125 5.219 1 89.69 88 THR A O 1
ATOM 633 N N . LEU A 1 89 ? -0.671 -16.625 6.766 1 92.69 89 LEU A N 1
ATOM 634 C CA . LEU A 1 89 ? -0.855 -18.062 6.637 1 92.69 89 LEU A CA 1
ATOM 635 C C . LEU A 1 89 ? -2.268 -18.469 7.043 1 92.69 89 LEU A C 1
ATOM 637 O O . LEU A 1 89 ? -2.773 -19.516 6.602 1 92.69 89 LEU A O 1
ATOM 641 N N . THR A 1 90 ? -2.877 -17.562 7.844 1 92.56 90 THR A N 1
ATOM 642 C CA . THR A 1 90 ? -4.145 -18.016 8.414 1 92.56 90 THR A CA 1
ATOM 643 C C . THR A 1 90 ? -5.273 -17.062 8.031 1 92.56 90 THR A C 1
ATOM 645 O O . THR A 1 90 ? -6.402 -17.203 8.5 1 92.56 90 THR A O 1
ATOM 648 N N . SER A 1 91 ? -4.984 -16.109 7.18 1 90.62 91 SER A N 1
ATOM 649 C CA . SER A 1 91 ? -6.004 -15.141 6.777 1 90.62 91 SER A CA 1
ATOM 650 C C . SER A 1 91 ? -7.102 -15.805 5.953 1 90.62 91 SER A C 1
ATOM 652 O O . SER A 1 91 ? -6.836 -16.734 5.188 1 90.62 91 SER A O 1
ATOM 654 N N . GLY A 1 92 ? -8.328 -15.273 6.109 1 89.25 92 GLY A N 1
ATOM 655 C CA . GLY A 1 92 ? -9.461 -15.758 5.336 1 89.25 92 GLY A CA 1
ATOM 656 C C . GLY A 1 92 ? -9.727 -14.938 4.09 1 89.25 92 GLY A C 1
ATOM 657 O O . GLY A 1 92 ? -8.852 -14.203 3.621 1 89.25 92 GLY A O 1
ATOM 658 N N . SER A 1 93 ? -10.953 -15.102 3.561 1 91 93 SER A N 1
ATOM 659 C CA . SER A 1 93 ? -11.32 -14.555 2.258 1 91 93 SER A CA 1
ATOM 660 C C . SER A 1 93 ? -11.445 -13.039 2.307 1 91 93 SER A C 1
ATOM 662 O O . SER A 1 93 ? -11.438 -12.375 1.267 1 91 93 SER A O 1
ATOM 664 N N . ASN A 1 94 ? -11.523 -12.477 3.488 1 89.44 94 ASN A N 1
ATOM 665 C CA . ASN A 1 94 ? -11.695 -11.031 3.6 1 89.44 94 ASN A CA 1
ATOM 666 C C . ASN A 1 94 ? -10.367 -10.328 3.828 1 89.44 94 ASN A C 1
ATOM 668 O O . ASN A 1 94 ? -10.328 -9.109 4.023 1 89.44 94 ASN A O 1
ATOM 672 N N . ASP A 1 95 ? -9.312 -11.031 3.852 1 91.06 95 ASP A N 1
ATOM 673 C CA . ASP A 1 95 ? -7.961 -10.523 4.082 1 91.06 95 ASP A CA 1
ATOM 674 C C . ASP A 1 95 ? -6.953 -11.195 3.146 1 91.06 95 ASP A C 1
ATOM 676 O O . ASP A 1 95 ? -6.203 -12.078 3.564 1 91.06 95 ASP A O 1
ATOM 680 N N . VAL A 1 96 ? -6.957 -10.711 1.935 1 93.94 96 VAL A N 1
ATOM 681 C CA . VAL A 1 96 ? -6.23 -11.375 0.858 1 93.94 96 VAL A CA 1
ATOM 682 C C . VAL A 1 96 ? -4.879 -10.695 0.649 1 93.94 96 VAL A C 1
ATOM 684 O O . VAL A 1 96 ? -3.83 -11.312 0.849 1 93.94 96 VAL A O 1
ATOM 687 N N . ILE A 1 97 ? -4.859 -9.469 0.314 1 91.56 97 ILE A N 1
ATOM 688 C CA . ILE A 1 97 ? -3.74 -8.594 -0.014 1 91.56 97 ILE A CA 1
ATOM 689 C C . ILE A 1 97 ? -4.219 -7.141 -0.068 1 91.56 97 ILE A C 1
ATOM 691 O O . ILE A 1 97 ? -5.379 -6.875 -0.385 1 91.56 97 ILE A O 1
ATOM 695 N N . ASP A 1 98 ? -3.389 -6.273 0.255 1 86.75 98 ASP A N 1
ATOM 696 C CA . ASP A 1 98 ? -3.77 -4.867 0.165 1 86.75 98 ASP A CA 1
ATOM 697 C C . ASP A 1 98 ? -4.137 -4.488 -1.269 1 86.75 98 ASP A C 1
ATOM 699 O O . ASP A 1 98 ? -3.447 -4.875 -2.215 1 86.75 98 ASP A O 1
ATOM 703 N N . ALA A 1 99 ? -5.203 -3.748 -1.411 1 86.19 99 ALA A N 1
ATOM 704 C CA . ALA A 1 99 ? -5.742 -3.43 -2.73 1 86.19 99 ALA A CA 1
ATOM 705 C C . ALA A 1 99 ? -4.75 -2.594 -3.539 1 86.19 99 ALA A C 1
ATOM 707 O O . ALA A 1 99 ? -4.824 -2.555 -4.77 1 86.19 99 ALA A O 1
ATOM 708 N N . SER A 1 100 ? -3.82 -1.871 -2.922 1 85.69 100 SER A N 1
ATOM 709 C CA . SER A 1 100 ? -2.822 -1.069 -3.621 1 85.69 100 SER A CA 1
ATOM 710 C C . SER A 1 100 ? -1.814 -1.953 -4.348 1 85.69 100 SER A C 1
ATOM 712 O O . SER A 1 100 ? -1.076 -1.479 -5.215 1 85.69 100 SER A O 1
ATOM 714 N N . HIS A 1 101 ? -1.761 -3.236 -3.963 1 91.88 101 HIS A N 1
ATOM 715 C CA . HIS A 1 101 ? -0.812 -4.176 -4.551 1 91.88 101 HIS A CA 1
ATOM 716 C C . HIS A 1 101 ? -1.281 -4.641 -5.926 1 91.88 101 HIS A C 1
ATOM 718 O O . HIS A 1 101 ? -1.291 -5.84 -6.211 1 91.88 101 HIS A O 1
ATOM 724 N N . LYS A 1 102 ? -1.562 -3.727 -6.793 1 94.31 102 LYS A N 1
ATOM 725 C CA . LYS A 1 102 ? -2.016 -4.023 -8.148 1 94.31 102 LYS A CA 1
ATOM 726 C C . LYS A 1 102 ? -0.947 -4.777 -8.938 1 94.31 102 LYS A C 1
ATOM 728 O O . LYS A 1 102 ? 0.245 -4.492 -8.805 1 94.31 102 LYS A O 1
ATOM 733 N N . GLY A 1 103 ? -1.407 -5.691 -9.727 1 97.56 103 GLY A N 1
ATOM 734 C CA . GLY A 1 103 ? -0.462 -6.395 -10.578 1 97.56 103 GLY A CA 1
ATOM 735 C C . GLY A 1 103 ? -1.006 -7.703 -11.117 1 97.56 103 GLY A C 1
ATOM 736 O O . GLY A 1 103 ? -2.195 -7.992 -10.977 1 97.56 103 GLY A O 1
ATOM 737 N N . PRO A 1 104 ? -0.147 -8.406 -11.852 1 98.81 104 PRO A N 1
ATOM 738 C CA . PRO A 1 104 ? -0.526 -9.664 -12.492 1 98.81 104 PRO A CA 1
ATOM 739 C C . PRO A 1 104 ? -0.432 -10.867 -11.555 1 98.81 104 PRO A C 1
ATOM 741 O O . PRO A 1 104 ? 0.152 -10.758 -10.469 1 98.81 104 PRO A O 1
ATOM 744 N N . ILE A 1 105 ? -1.026 -11.93 -11.992 1 98.88 105 ILE A N 1
ATOM 745 C CA . ILE A 1 105 ? -0.921 -13.25 -11.367 1 98.88 105 ILE A CA 1
ATOM 746 C C . ILE A 1 105 ? -0.504 -14.281 -12.414 1 98.88 105 ILE A C 1
ATOM 748 O O . ILE A 1 105 ? -1.007 -14.273 -13.539 1 98.88 105 ILE A O 1
ATOM 752 N N . MET A 1 106 ? 0.461 -15.094 -12.094 1 98.94 106 MET A N 1
ATOM 753 C CA . MET A 1 106 ? 0.918 -16.188 -12.953 1 98.94 106 MET A CA 1
ATOM 754 C C . MET A 1 106 ? 0.934 -17.5 -12.188 1 98.94 106 MET A C 1
ATOM 756 O O . MET A 1 106 ? 1.113 -17.516 -10.969 1 98.94 106 MET A O 1
ATOM 760 N N . VAL A 1 107 ? 0.769 -18.547 -12.93 1 98.94 107 VAL A N 1
ATOM 761 C CA . VAL A 1 107 ? 0.904 -19.891 -12.398 1 98.94 107 VAL A CA 1
ATOM 762 C C . VAL A 1 107 ? 1.809 -20.719 -13.312 1 98.94 107 VAL A C 1
ATOM 764 O O . VAL A 1 107 ? 1.62 -20.75 -14.523 1 98.94 107 VAL A O 1
ATOM 767 N N . TYR A 1 108 ? 2.779 -21.312 -12.758 1 98.94 108 TYR A N 1
ATOM 768 C CA . TYR A 1 108 ? 3.729 -22.188 -13.445 1 98.94 108 TYR A CA 1
ATOM 769 C C . TYR A 1 108 ? 3.676 -23.609 -12.891 1 98.94 108 TYR A C 1
ATOM 771 O O . TYR A 1 108 ? 3.188 -23.828 -11.781 1 98.94 108 TYR A O 1
ATOM 779 N N . MET A 1 109 ? 4.191 -24.516 -13.688 1 98.88 109 MET A N 1
ATOM 780 C CA . MET A 1 109 ? 4.434 -25.891 -13.25 1 98.88 109 MET A CA 1
ATOM 781 C C . MET A 1 109 ? 5.805 -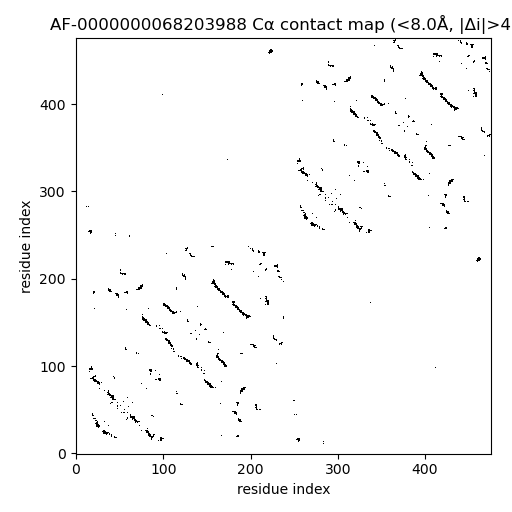26.375 -13.703 1 98.88 109 MET A C 1
ATOM 783 O O . MET A 1 109 ? 6.363 -25.844 -14.672 1 98.88 109 MET A O 1
ATOM 787 N N . ALA A 1 110 ? 6.301 -27.297 -13.047 1 98.81 110 ALA A N 1
ATOM 788 C CA . ALA A 1 110 ? 7.527 -28 -13.422 1 98.81 110 ALA A CA 1
ATOM 789 C C . ALA A 1 110 ? 7.457 -29.469 -13.031 1 98.81 110 ALA A C 1
ATOM 791 O O . ALA A 1 110 ? 7.047 -29.797 -11.914 1 98.81 110 ALA A O 1
ATOM 792 N N . LYS A 1 111 ? 7.809 -30.297 -13.914 1 98.38 111 LYS A N 1
ATOM 793 C CA . LYS A 1 111 ? 7.855 -31.719 -13.609 1 98.38 111 LYS A CA 1
ATOM 794 C C . LYS A 1 111 ? 9.062 -32.062 -12.734 1 98.38 111 LYS A C 1
ATOM 796 O O . LYS A 1 111 ? 10.164 -31.547 -12.969 1 98.38 111 LYS A O 1
ATOM 801 N N . VAL A 1 112 ? 8.844 -32.938 -11.797 1 98.5 112 VAL A N 1
ATOM 802 C CA . VAL A 1 112 ? 9.906 -33.375 -10.906 1 98.5 112 VAL A CA 1
ATOM 803 C C . VAL A 1 112 ? 9.789 -34.875 -10.68 1 98.5 112 VAL A C 1
ATOM 805 O O . VAL A 1 112 ? 8.742 -35.469 -10.961 1 98.5 112 VAL A O 1
ATOM 808 N N . SER A 1 113 ? 10.875 -35.375 -10.156 1 97.62 113 SER A N 1
ATOM 809 C CA . SER A 1 113 ? 10.852 -36.812 -9.867 1 97.62 113 SER A CA 1
ATOM 810 C C . SER A 1 113 ? 10.25 -37.094 -8.5 1 97.62 113 SER A C 1
ATOM 812 O O . SER A 1 113 ? 9.68 -38.156 -8.266 1 97.62 113 SER A O 1
ATOM 814 N N . ASN A 1 114 ? 10.383 -36.156 -7.555 1 98.06 114 ASN A N 1
ATOM 815 C CA . ASN A 1 114 ? 9.898 -36.25 -6.184 1 98.06 114 ASN A CA 1
ATOM 816 C C . ASN A 1 114 ? 9.344 -34.906 -5.684 1 98.06 114 ASN A C 1
ATOM 818 O O . ASN A 1 114 ? 10.094 -34.062 -5.215 1 98.06 114 ASN A O 1
ATOM 822 N N . ALA A 1 115 ? 8.039 -34.844 -5.754 1 97.81 115 ALA A N 1
ATOM 823 C CA . ALA A 1 115 ? 7.406 -33.562 -5.359 1 97.81 115 ALA A CA 1
ATOM 824 C C . ALA A 1 115 ? 7.387 -33.438 -3.84 1 97.81 115 ALA A C 1
ATOM 826 O O . ALA A 1 115 ? 7.387 -32.312 -3.322 1 97.81 115 ALA A O 1
ATOM 827 N N . ALA A 1 116 ? 7.426 -34.438 -3.141 1 95.31 116 ALA A N 1
ATOM 828 C CA . ALA A 1 116 ? 7.273 -34.469 -1.688 1 95.31 116 ALA A CA 1
ATOM 829 C C . ALA A 1 116 ? 8.5 -33.844 -1.008 1 95.31 116 ALA A C 1
ATOM 831 O O . ALA A 1 116 ? 8.367 -32.969 -0.147 1 95.31 116 ALA A O 1
ATOM 832 N N . THR A 1 117 ? 9.703 -34.312 -1.446 1 92.56 117 THR A N 1
ATOM 833 C CA . THR A 1 117 ? 10.891 -34 -0.675 1 92.56 117 THR A CA 1
ATOM 834 C C . THR A 1 117 ? 11.984 -33.438 -1.581 1 92.56 117 THR A C 1
ATOM 836 O O . THR A 1 117 ? 13.008 -32.938 -1.098 1 92.56 117 THR A O 1
ATOM 839 N N . GLY A 1 118 ? 11.75 -33.469 -2.814 1 93.81 118 GLY A N 1
ATOM 840 C CA . GLY A 1 118 ? 12.773 -32.969 -3.729 1 93.81 118 GLY A CA 1
ATOM 841 C C . GLY A 1 118 ? 12.953 -31.469 -3.686 1 93.81 118 GLY A C 1
ATOM 842 O O . GLY A 1 118 ? 12 -30.734 -3.4 1 93.81 118 GLY A O 1
ATOM 843 N N . THR A 1 119 ? 14.164 -31.062 -4.008 1 95.06 119 THR A N 1
ATOM 844 C CA . THR A 1 119 ? 14.43 -29.625 -4.168 1 95.06 119 THR A CA 1
ATOM 845 C C . THR A 1 119 ? 13.711 -29.078 -5.395 1 95.06 119 THR A C 1
ATOM 847 O O . THR A 1 119 ? 13.688 -29.719 -6.445 1 95.06 119 THR A O 1
ATOM 850 N N . PRO A 1 120 ? 13.102 -27.922 -5.211 1 97.19 120 PRO A N 1
ATOM 851 C CA . PRO A 1 120 ? 12.508 -27.344 -6.414 1 97.19 120 PRO A CA 1
ATOM 852 C C . PRO A 1 120 ? 13.516 -27.172 -7.547 1 97.19 120 PRO A C 1
ATOM 854 O O . PRO A 1 120 ? 14.641 -26.734 -7.312 1 97.19 120 PRO A O 1
ATOM 857 N N . PRO A 1 121 ? 13.094 -27.5 -8.727 1 97.62 121 PRO A N 1
ATOM 858 C CA . PRO A 1 121 ? 14.031 -27.344 -9.836 1 97.62 121 PRO A CA 1
ATOM 859 C C . PRO A 1 121 ? 14.258 -25.875 -10.227 1 97.62 121 PRO A C 1
ATOM 861 O O . PRO A 1 121 ? 13.328 -25.062 -10.141 1 97.62 121 PRO A O 1
ATOM 864 N N . THR A 1 122 ? 15.422 -25.578 -10.719 1 96.88 122 THR A N 1
ATOM 865 C CA . THR A 1 122 ? 15.688 -24.219 -11.156 1 96.88 122 THR A CA 1
ATOM 866 C C . THR A 1 122 ? 15.242 -24.016 -12.594 1 96.88 122 THR A C 1
ATOM 868 O O . THR A 1 122 ? 15.094 -22.875 -13.055 1 96.88 122 THR A O 1
ATOM 871 N N . SER A 1 123 ? 15.094 -25.109 -13.297 1 98.12 123 SER A N 1
ATOM 872 C CA . SER A 1 123 ? 14.68 -25.016 -14.695 1 98.12 123 SER A CA 1
ATOM 873 C C . SER A 1 123 ? 13.484 -25.922 -14.977 1 98.12 123 SER A C 1
ATOM 875 O O . SER A 1 123 ? 13.039 -26.656 -14.094 1 98.12 123 SER A O 1
ATOM 877 N N . GLY A 1 124 ? 12.945 -25.734 -16.188 1 98.56 124 GLY A N 1
ATOM 878 C CA . GLY A 1 124 ? 11.852 -26.594 -16.609 1 98.56 124 GLY A CA 1
ATOM 879 C C . GLY A 1 124 ? 10.484 -26.031 -16.281 1 98.56 124 GLY A C 1
ATOM 880 O O . GLY A 1 124 ? 9.477 -26.734 -16.422 1 98.56 124 GLY A O 1
ATOM 881 N N . TRP A 1 125 ? 10.43 -24.812 -15.883 1 98.94 125 TRP A N 1
ATOM 882 C CA . TRP A 1 125 ? 9.164 -24.203 -15.516 1 98.94 125 TRP A CA 1
ATOM 883 C C . TRP A 1 125 ? 8.391 -23.75 -16.75 1 98.94 125 TRP A C 1
ATOM 885 O O . TRP A 1 125 ? 8.938 -23.078 -17.625 1 98.94 125 TRP A O 1
ATOM 895 N N . PHE A 1 126 ? 7.176 -24.141 -16.906 1 98.94 126 PHE A N 1
ATOM 896 C CA . PHE A 1 126 ? 6.285 -23.688 -17.969 1 98.94 126 PHE A CA 1
ATOM 897 C C . PHE A 1 126 ? 5.043 -23.016 -17.391 1 98.94 126 PHE A C 1
ATOM 899 O O . PHE A 1 126 ? 4.543 -23.438 -16.344 1 98.94 126 PHE A O 1
ATOM 906 N N . LYS A 1 127 ? 4.586 -21.953 -18.047 1 98.88 127 LYS A N 1
ATOM 907 C CA . LYS A 1 127 ? 3.445 -21.172 -17.578 1 98.88 127 LYS A CA 1
ATOM 908 C C . LYS A 1 127 ? 2.127 -21.781 -18.031 1 98.88 127 LYS A C 1
ATOM 910 O O . LYS A 1 127 ? 1.965 -22.125 -19.203 1 98.88 127 LYS A O 1
ATOM 915 N N . ILE A 1 128 ? 1.195 -21.875 -17.047 1 98.88 128 ILE A N 1
ATOM 916 C CA . ILE A 1 128 ? -0.067 -22.484 -17.438 1 98.88 128 ILE A CA 1
ATOM 917 C C . ILE A 1 128 ? -1.196 -21.469 -17.344 1 98.88 128 ILE A C 1
ATOM 919 O O . ILE A 1 128 ? -2.311 -21.719 -17.797 1 98.88 128 ILE A O 1
ATOM 923 N N . TYR A 1 129 ? -0.933 -20.359 -16.75 1 98.88 129 TYR A N 1
ATOM 924 C CA . TYR A 1 129 ? -1.917 -19.297 -16.609 1 98.88 129 TYR A CA 1
ATOM 925 C C . TYR A 1 129 ? -1.235 -17.953 -16.375 1 98.88 129 TYR A C 1
ATOM 927 O O . TYR A 1 129 ? -0.194 -17.891 -15.719 1 98.88 129 TYR A O 1
ATOM 935 N N . HIS A 1 130 ? -1.792 -16.922 -16.922 1 98.88 130 HIS A N 1
ATOM 936 C CA . HIS A 1 130 ? -1.471 -15.578 -16.453 1 98.88 130 HIS A CA 1
ATOM 937 C C . HIS A 1 130 ? -2.611 -14.602 -16.734 1 98.88 130 HIS A C 1
ATOM 939 O O . HIS A 1 130 ? -3.432 -14.844 -17.625 1 98.88 130 HIS A O 1
ATOM 945 N N . ALA A 1 131 ? -2.758 -13.609 -15.945 1 98.75 131 ALA A N 1
ATOM 946 C CA . ALA A 1 131 ? -3.611 -12.445 -16.141 1 98.75 131 ALA A CA 1
ATOM 947 C C . ALA A 1 131 ? -2.938 -11.18 -15.609 1 98.75 131 ALA A C 1
ATOM 949 O O . ALA A 1 131 ? -2.225 -11.219 -14.602 1 98.75 131 ALA A O 1
ATOM 950 N N . GLY A 1 132 ? -3.1 -10.156 -16.312 1 98.25 132 GLY A N 1
ATOM 951 C CA . GLY A 1 132 ? -2.52 -8.867 -15.953 1 98.25 132 GLY A CA 1
ATOM 952 C C . GLY A 1 132 ? -3.547 -7.754 -15.875 1 98.25 132 GLY A C 1
ATOM 953 O O . GLY A 1 132 ? -4.477 -7.816 -15.062 1 98.25 132 GLY A O 1
ATOM 954 N N . LEU A 1 133 ? -3.422 -6.824 -16.719 1 97.19 133 LEU A N 1
ATOM 955 C CA . LEU A 1 133 ? -4.324 -5.684 -16.828 1 97.19 133 LEU A CA 1
ATOM 956 C C . LEU A 1 133 ? -5.273 -5.844 -18 1 97.19 133 LEU A C 1
ATOM 958 O O . LEU A 1 133 ? -4.836 -6.09 -19.141 1 97.19 133 LEU A O 1
ATOM 962 N N . SER A 1 134 ? -6.523 -5.836 -17.719 1 95.5 134 SER A N 1
ATOM 963 C CA . SER A 1 134 ? -7.551 -5.918 -18.75 1 95.5 134 SER A CA 1
ATOM 964 C C . SER A 1 134 ? -8.68 -4.934 -18.484 1 95.5 134 SER A C 1
ATOM 966 O O . SER A 1 134 ? -9.359 -5.016 -17.453 1 95.5 134 SER A O 1
ATOM 968 N N . ASN A 1 135 ? -8.93 -3.975 -19.438 1 92.44 135 ASN A N 1
ATOM 969 C CA . ASN A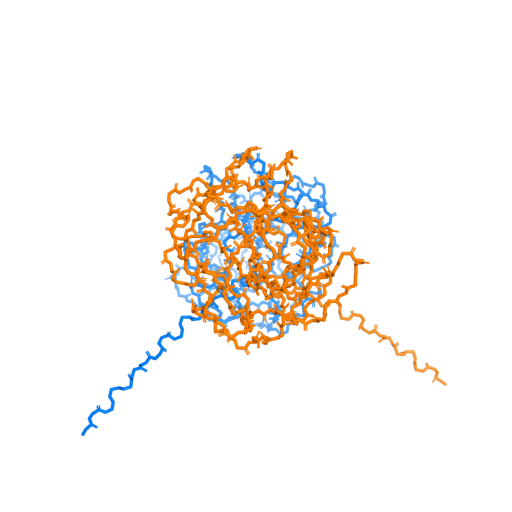 1 135 ? -9.984 -2.98 -19.312 1 92.44 135 ASN A CA 1
ATOM 970 C C . ASN A 1 135 ? -9.93 -2.254 -17.969 1 92.44 135 ASN A C 1
ATOM 972 O O . ASN A 1 135 ? -10.938 -2.15 -17.266 1 92.44 135 ASN A O 1
ATOM 976 N N . GLY A 1 136 ? -8.805 -1.91 -17.594 1 89.25 136 GLY A N 1
ATOM 977 C CA . GLY A 1 136 ? -8.609 -1.104 -16.391 1 89.25 136 GLY A CA 1
ATOM 978 C C . GLY A 1 136 ? -8.633 -1.92 -15.117 1 89.25 136 GLY A C 1
ATOM 979 O O . GLY A 1 136 ? -8.477 -1.373 -14.023 1 89.25 136 GLY A O 1
ATOM 980 N N . LYS A 1 137 ? -8.828 -3.236 -15.211 1 94.19 137 LYS A N 1
ATOM 981 C CA . LYS A 1 137 ? -8.906 -4.094 -14.039 1 94.19 137 LYS A CA 1
ATOM 982 C C . LYS A 1 137 ? -7.688 -5.016 -13.953 1 94.19 137 LYS A C 1
ATOM 984 O O . LYS A 1 137 ? -7.336 -5.68 -14.93 1 94.19 137 LYS A O 1
ATOM 989 N N . TRP A 1 138 ? -7.02 -4.945 -12.812 1 96.62 138 TRP A N 1
ATOM 990 C CA . TRP A 1 138 ? -5.863 -5.805 -12.586 1 96.62 138 TRP A CA 1
ATOM 991 C C . TRP A 1 138 ? -6.297 -7.188 -12.109 1 96.62 138 TRP A C 1
ATOM 993 O O . TRP A 1 138 ? -7.32 -7.328 -11.43 1 96.62 138 TRP A O 1
ATOM 1003 N N . ALA A 1 139 ? -5.473 -8.164 -12.406 1 98.5 139 ALA A N 1
ATOM 1004 C CA . ALA A 1 139 ? -5.734 -9.531 -11.945 1 98.5 139 ALA A CA 1
ATOM 1005 C C . ALA A 1 139 ? -5.883 -9.578 -10.43 1 98.5 139 ALA A C 1
ATOM 1007 O O . ALA A 1 139 ? -6.73 -10.305 -9.906 1 98.5 139 ALA A O 1
ATOM 1008 N N . VAL A 1 140 ? -5.129 -8.797 -9.734 1 97.25 140 VAL A N 1
ATOM 1009 C CA . VAL A 1 140 ? -5.172 -8.797 -8.273 1 97.25 140 VAL A CA 1
ATOM 1010 C C . VAL A 1 140 ? -6.512 -8.242 -7.793 1 97.25 140 VAL A C 1
ATOM 1012 O O . VAL A 1 140 ? -7.059 -8.703 -6.789 1 97.25 140 VAL A O 1
ATOM 1015 N N . ASP A 1 141 ? -7.051 -7.246 -8.5 1 95.06 141 ASP A N 1
ATOM 1016 C CA . ASP A 1 141 ? -8.383 -6.762 -8.148 1 95.06 141 ASP A CA 1
ATOM 1017 C C . ASP A 1 141 ? -9.406 -7.887 -8.195 1 95.06 141 ASP A C 1
ATOM 1019 O O . ASP A 1 141 ? -10.227 -8.023 -7.281 1 95.06 141 ASP A O 1
ATOM 1023 N N . THR A 1 142 ? -9.398 -8.641 -9.242 1 97.75 142 THR A N 1
ATOM 1024 C CA . THR A 1 142 ? -10.312 -9.766 -9.406 1 97.75 142 THR A CA 1
ATOM 1025 C C . THR A 1 142 ? -10.078 -10.812 -8.32 1 97.75 142 THR A C 1
ATOM 1027 O O . THR A 1 142 ? -11.039 -11.383 -7.793 1 97.75 142 THR A O 1
ATOM 1030 N N . LEU A 1 143 ? -8.805 -11.07 -7.992 1 98.25 143 LEU A N 1
ATOM 1031 C CA . LEU A 1 143 ? -8.477 -12.016 -6.934 1 98.25 143 LEU A CA 1
ATOM 1032 C C . LEU A 1 143 ? -9.109 -11.602 -5.613 1 98.25 143 LEU A C 1
ATOM 1034 O O . LEU A 1 143 ? -9.703 -12.43 -4.918 1 98.25 143 LEU A O 1
ATOM 1038 N N . ILE A 1 144 ? -8.938 -10.375 -5.25 1 94.88 144 ILE A N 1
ATOM 1039 C CA . ILE A 1 144 ? -9.508 -9.859 -4.012 1 94.88 144 ILE A CA 1
ATOM 1040 C C . ILE A 1 144 ? -11.023 -10.031 -4.027 1 94.88 144 ILE A C 1
ATOM 1042 O O . ILE A 1 144 ? -11.609 -10.508 -3.053 1 94.88 144 ILE A O 1
ATOM 1046 N N . ALA A 1 145 ? -11.664 -9.688 -5.109 1 95.88 145 ALA A N 1
ATOM 1047 C CA . ALA A 1 145 ? -13.109 -9.805 -5.242 1 95.88 145 ALA A CA 1
ATOM 1048 C C . ALA A 1 145 ? -13.562 -11.258 -5.098 1 95.88 145 ALA A C 1
ATOM 1050 O O . ALA A 1 145 ? -14.688 -11.523 -4.676 1 95.88 145 ALA A O 1
ATOM 1051 N N . ASN A 1 146 ? -12.672 -12.156 -5.41 1 98.06 146 ASN A N 1
ATOM 1052 C CA . ASN A 1 146 ? -12.992 -13.586 -5.371 1 98.06 146 ASN A CA 1
ATOM 1053 C C . ASN A 1 146 ? -12.531 -14.227 -4.066 1 98.06 146 ASN A C 1
ATOM 1055 O O . ASN A 1 146 ? -12.359 -15.445 -3.994 1 98.06 146 ASN A O 1
ATOM 1059 N N . GLY A 1 147 ? -12.273 -13.414 -3.07 1 96.88 147 GLY A N 1
ATOM 1060 C CA . GLY A 1 147 ? -11.906 -13.953 -1.771 1 96.88 147 GLY A CA 1
ATOM 1061 C C . GLY A 1 147 ? -10.547 -14.625 -1.768 1 96.88 147 GLY A C 1
ATOM 1062 O O . GLY A 1 147 ? -10.32 -15.578 -1.015 1 96.88 147 GLY A O 1
ATOM 1063 N N . GLY A 1 148 ? -9.719 -14.258 -2.707 1 98.25 148 GLY A N 1
ATOM 1064 C CA . GLY A 1 148 ? -8.359 -14.766 -2.756 1 98.25 148 GLY A CA 1
ATOM 1065 C C . GLY A 1 148 ? -8.219 -16 -3.615 1 98.25 148 GLY A C 1
ATOM 1066 O O . GLY A 1 148 ? -7.152 -16.625 -3.648 1 98.25 148 GLY A O 1
ATOM 1067 N N . LYS A 1 149 ? -9.234 -16.344 -4.344 1 98.69 149 LYS A N 1
ATOM 1068 C CA . LYS A 1 149 ? -9.203 -17.594 -5.086 1 98.69 149 LYS A CA 1
ATOM 1069 C C . LYS A 1 149 ? -8.969 -17.344 -6.574 1 98.69 149 LYS A C 1
ATOM 1071 O O . LYS A 1 149 ? -9.539 -16.422 -7.152 1 98.69 149 LYS A O 1
ATOM 1076 N N . LEU A 1 150 ? -8.141 -18.109 -7.117 1 98.81 150 LEU A N 1
ATOM 1077 C CA . LEU A 1 150 ? -7.898 -18.219 -8.547 1 98.81 150 LEU A CA 1
ATOM 1078 C C . LEU A 1 150 ? -8.023 -19.672 -9.008 1 98.81 150 LEU A C 1
ATOM 1080 O O . LEU A 1 150 ? -7.344 -20.562 -8.484 1 98.81 150 LEU A O 1
ATOM 1084 N N . THR A 1 151 ? -8.859 -19.891 -9.938 1 98.88 151 THR A N 1
ATOM 1085 C CA . THR A 1 151 ? -9.016 -21.234 -10.5 1 98.88 151 THR A CA 1
ATOM 1086 C C . THR A 1 151 ? -8.383 -21.312 -11.883 1 98.88 151 THR A C 1
ATOM 1088 O O . THR A 1 151 ? -8.617 -20.453 -12.734 1 98.88 151 THR A O 1
ATOM 1091 N N . VAL A 1 152 ? -7.582 -22.344 -12.086 1 98.88 152 VAL A N 1
ATOM 1092 C CA . VAL A 1 152 ? -6.926 -22.562 -13.367 1 98.88 152 VAL A CA 1
ATOM 1093 C C . VAL A 1 152 ? -7.082 -24.016 -13.797 1 98.88 152 VAL A C 1
ATOM 1095 O O . VAL A 1 152 ? -7.52 -24.859 -13.008 1 98.88 152 VAL A O 1
ATOM 1098 N N . THR A 1 153 ? -6.711 -24.25 -15.016 1 98.81 153 THR A N 1
ATOM 1099 C CA . THR A 1 153 ? -6.801 -25.609 -15.547 1 98.81 153 THR A CA 1
ATOM 1100 C C . THR A 1 153 ? -5.414 -26.234 -15.68 1 98.81 153 THR A C 1
ATOM 1102 O O . THR A 1 153 ? -4.5 -25.609 -16.219 1 98.81 153 THR A O 1
ATOM 1105 N N . ILE A 1 154 ? -5.285 -27.453 -15.156 1 98.88 154 ILE A N 1
ATOM 1106 C CA . ILE A 1 154 ? -4.086 -28.25 -15.43 1 98.88 154 ILE A CA 1
ATOM 1107 C C . ILE A 1 154 ? -4.078 -28.672 -16.906 1 98.88 154 ILE A C 1
ATOM 1109 O O . ILE A 1 154 ? -5.078 -29.172 -17.406 1 98.88 154 ILE A O 1
ATOM 1113 N N . PRO A 1 155 ? -2.973 -28.406 -17.562 1 98.75 155 PRO A N 1
ATOM 1114 C CA . PRO A 1 155 ? -2.979 -28.797 -18.969 1 98.75 155 PRO A CA 1
ATOM 1115 C C . PRO A 1 155 ? -3.297 -30.281 -19.172 1 98.75 155 PRO A C 1
ATOM 1117 O O . PRO A 1 155 ? -2.727 -31.141 -18.484 1 98.75 155 PRO A O 1
ATOM 1120 N N . SER A 1 156 ? -4.109 -30.578 -20.125 1 98.62 156 SER A N 1
ATOM 1121 C CA . SER A 1 156 ? -4.633 -31.938 -20.297 1 98.62 156 SER A CA 1
ATOM 1122 C C . SER A 1 156 ? -3.619 -32.844 -20.984 1 98.62 156 SER A C 1
ATOM 1124 O O . SER A 1 156 ? -3.736 -34.062 -20.922 1 98.62 156 SER A O 1
ATOM 1126 N N . CYS A 1 157 ? -2.666 -32.25 -21.641 1 98.69 157 CYS A N 1
ATOM 1127 C CA . CYS A 1 157 ? -1.847 -33.031 -22.562 1 98.69 157 CYS A CA 1
ATOM 1128 C C . CYS A 1 157 ? -0.505 -33.406 -21.938 1 98.69 157 CYS A C 1
ATOM 1130 O O . CYS A 1 157 ? 0.311 -34.094 -22.547 1 98.69 157 CYS A O 1
ATOM 1132 N N . ILE A 1 158 ? -0.202 -32.875 -20.766 1 98.69 158 ILE A N 1
ATOM 1133 C CA . ILE A 1 158 ? 1.1 -33.125 -20.172 1 98.69 158 ILE A CA 1
ATOM 1134 C C . ILE A 1 158 ? 1.121 -34.562 -19.594 1 98.69 158 ILE A C 1
ATOM 1136 O O . ILE A 1 158 ? 0.074 -35.094 -19.25 1 98.69 158 ILE A O 1
ATOM 1140 N N . PRO A 1 159 ? 2.314 -35.156 -19.5 1 98.38 159 PRO A N 1
ATOM 1141 C CA . PRO A 1 159 ? 2.391 -36.531 -18.953 1 98.38 159 PRO A CA 1
ATOM 1142 C C . PRO A 1 159 ? 2.02 -36.594 -17.469 1 98.38 159 PRO A C 1
ATOM 1144 O O . PRO A 1 159 ? 2.252 -35.625 -16.734 1 98.38 159 PRO A O 1
ATOM 1147 N N . ALA A 1 160 ? 1.403 -37.719 -17.094 1 98.56 160 ALA A N 1
ATOM 1148 C CA . ALA A 1 160 ? 1.216 -38 -15.664 1 98.56 160 ALA A CA 1
ATOM 1149 C C . ALA A 1 160 ? 2.549 -37.969 -14.922 1 98.56 160 ALA A C 1
ATOM 1151 O O . ALA A 1 160 ? 3.602 -38.219 -15.516 1 98.56 160 ALA A O 1
ATOM 1152 N N . GLY A 1 161 ? 2.477 -37.688 -13.641 1 98.56 161 GLY A N 1
ATOM 1153 C CA . GLY A 1 161 ? 3.666 -37.656 -12.805 1 98.56 161 GLY A CA 1
ATOM 1154 C C . GLY A 1 161 ? 3.627 -36.531 -11.766 1 98.56 161 GLY A C 1
ATOM 1155 O O . GLY A 1 161 ? 2.576 -35.938 -11.523 1 98.56 161 GLY A O 1
ATOM 1156 N N . GLN A 1 162 ? 4.777 -36.375 -11.141 1 98.75 162 GLN A N 1
ATOM 1157 C CA . GLN A 1 162 ? 4.863 -35.375 -10.07 1 98.75 162 GLN A CA 1
ATOM 1158 C C . GLN A 1 162 ? 5.328 -34.031 -10.609 1 98.75 162 GLN A C 1
ATOM 1160 O O . GLN A 1 162 ? 6.191 -33.969 -11.484 1 98.75 162 GLN A O 1
ATOM 1165 N N . TYR A 1 163 ? 4.684 -33.062 -10.148 1 98.88 163 TYR A N 1
ATOM 1166 C CA . TYR A 1 163 ? 4.949 -31.672 -10.516 1 98.88 163 TYR A CA 1
ATOM 1167 C C . TYR A 1 163 ? 4.992 -30.781 -9.289 1 98.88 163 TYR A C 1
ATOM 1169 O O . TYR A 1 163 ? 4.422 -31.109 -8.25 1 98.88 163 TYR A O 1
ATOM 1177 N N . LEU A 1 164 ? 5.688 -29.703 -9.414 1 98.88 164 LEU A N 1
ATOM 1178 C CA . LEU A 1 164 ? 5.414 -28.531 -8.578 1 98.88 164 LEU A CA 1
ATOM 1179 C C . LEU A 1 164 ? 4.531 -27.531 -9.312 1 98.88 164 LEU A C 1
ATOM 1181 O O . LEU A 1 164 ? 4.699 -27.312 -10.516 1 98.88 164 LEU A O 1
ATOM 1185 N N . ILE A 1 165 ? 3.559 -27.031 -8.648 1 98.94 165 ILE A N 1
ATOM 1186 C CA . ILE A 1 165 ? 2.814 -25.859 -9.109 1 98.94 165 ILE A CA 1
ATOM 1187 C C . ILE A 1 165 ? 3.299 -24.625 -8.375 1 98.94 165 ILE A C 1
ATOM 1189 O O . ILE A 1 165 ? 3.572 -24.672 -7.172 1 98.94 165 ILE A O 1
ATOM 1193 N N . ARG A 1 166 ? 3.461 -23.531 -9.039 1 98.88 166 ARG A N 1
ATOM 1194 C CA . ARG A 1 166 ? 4 -22.266 -8.539 1 98.88 166 ARG A CA 1
ATOM 1195 C C . ARG A 1 166 ? 3.037 -21.125 -8.805 1 98.88 166 ARG A C 1
ATOM 1197 O O . ARG A 1 166 ? 2.803 -20.75 -9.961 1 98.88 166 ARG A O 1
ATOM 1204 N N . GLY A 1 167 ? 2.379 -20.578 -7.773 1 98.88 167 GLY A N 1
ATOM 1205 C CA . GLY A 1 167 ? 1.576 -19.375 -7.875 1 98.88 167 GLY A CA 1
ATOM 1206 C C . GLY A 1 167 ? 2.354 -18.109 -7.547 1 98.88 167 GLY A C 1
ATOM 1207 O O . GLY A 1 167 ? 3.094 -18.078 -6.566 1 98.88 167 GLY A O 1
ATOM 1208 N N . GLU A 1 168 ? 2.123 -17.109 -8.359 1 98.75 168 GLU A N 1
ATOM 1209 C CA . GLU A 1 168 ? 2.904 -15.883 -8.203 1 98.75 168 GLU A CA 1
ATOM 1210 C C . GLU A 1 168 ? 2.031 -14.648 -8.398 1 98.75 168 GLU A C 1
ATOM 1212 O O . GLU A 1 168 ? 1.229 -14.578 -9.328 1 98.75 168 GLU A O 1
ATOM 1217 N N . ILE A 1 169 ? 2.201 -13.688 -7.504 1 98.56 169 ILE A N 1
ATOM 1218 C CA . ILE A 1 169 ? 1.676 -12.336 -7.641 1 98.56 169 ILE A CA 1
ATOM 1219 C C . ILE A 1 169 ? 2.83 -11.344 -7.719 1 98.56 169 ILE A C 1
ATOM 1221 O O . ILE A 1 169 ? 3.811 -11.453 -6.98 1 98.56 169 ILE A O 1
ATOM 1225 N N . ILE A 1 170 ? 2.783 -10.445 -8.648 1 98.12 170 ILE A N 1
ATOM 1226 C CA . ILE A 1 170 ? 3.707 -9.32 -8.688 1 98.12 170 ILE A CA 1
ATOM 1227 C C . ILE A 1 170 ? 2.965 -8.031 -8.344 1 98.12 170 ILE A C 1
ATOM 1229 O O . ILE A 1 170 ? 2.055 -7.621 -9.062 1 98.12 170 ILE A O 1
ATOM 1233 N N . ALA A 1 171 ? 3.285 -7.414 -7.262 1 96 171 ALA A N 1
ATOM 1234 C CA . ALA A 1 171 ? 2.734 -6.113 -6.895 1 96 171 ALA A CA 1
ATOM 1235 C C . ALA A 1 171 ? 3.576 -4.977 -7.473 1 96 171 ALA A C 1
ATOM 1237 O O . ALA A 1 171 ? 4.793 -4.934 -7.27 1 96 171 ALA A O 1
ATOM 1238 N N . LEU A 1 172 ? 2.92 -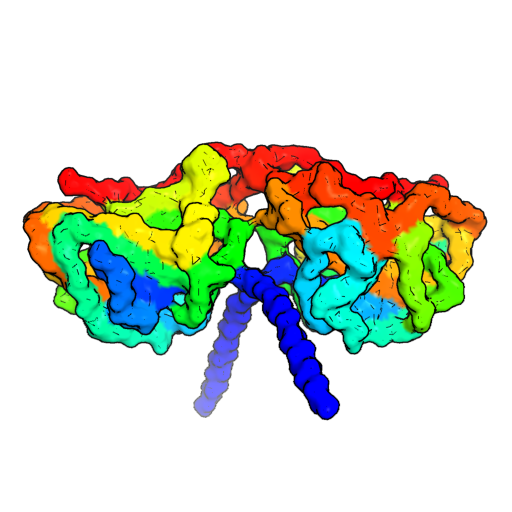3.961 -8.062 1 95.69 172 LEU A N 1
ATOM 1239 C CA . LEU A 1 172 ? 3.648 -3.025 -8.914 1 95.69 172 LEU A CA 1
ATOM 1240 C C . LEU A 1 172 ? 3.646 -1.626 -8.312 1 95.69 172 LEU A C 1
ATOM 1242 O O . LEU A 1 172 ? 4.191 -0.69 -8.898 1 95.69 172 LEU A O 1
ATOM 1246 N N . HIS A 1 173 ? 3.121 -1.439 -7.133 1 90.44 173 HIS A N 1
ATOM 1247 C CA . HIS A 1 173 ? 2.908 -0.114 -6.562 1 90.44 173 HIS A CA 1
ATOM 1248 C C . HIS A 1 173 ? 4.234 0.58 -6.266 1 90.44 173 HIS A C 1
ATOM 1250 O O . HIS A 1 173 ? 4.277 1.802 -6.109 1 90.44 173 HIS A O 1
ATOM 1256 N N . ALA A 1 174 ? 5.309 -0.145 -6.246 1 88.38 174 ALA A N 1
ATOM 1257 C CA . ALA A 1 174 ? 6.629 0.436 -6.02 1 88.38 174 ALA A CA 1
ATOM 1258 C C . ALA A 1 174 ? 7.586 0.091 -7.16 1 88.38 174 ALA A C 1
ATOM 1260 O O . ALA A 1 174 ? 8.805 0.095 -6.98 1 88.38 174 ALA A O 1
ATOM 1261 N N . ALA A 1 175 ? 7.125 -0.166 -8.328 1 94 175 ALA A N 1
ATOM 1262 C CA . ALA A 1 175 ? 7.918 -0.789 -9.383 1 94 175 ALA A CA 1
ATOM 1263 C C . ALA A 1 175 ? 8.461 0.259 -10.352 1 94 175 ALA A C 1
ATOM 1265 O O . ALA A 1 175 ? 9.031 -0.083 -11.391 1 94 175 ALA A O 1
ATOM 1266 N N . SER A 1 176 ? 8.297 1.523 -10.094 1 90.44 176 SER A N 1
ATOM 1267 C CA . SER A 1 176 ? 8.711 2.549 -11.047 1 90.44 176 SER A CA 1
ATOM 1268 C C . SER A 1 176 ? 10.219 2.52 -11.266 1 90.44 176 SER A C 1
ATOM 1270 O O . SER A 1 176 ? 10.719 3.047 -12.258 1 90.44 176 SER A O 1
ATOM 1272 N N . SER A 1 177 ? 10.969 2.01 -10.344 1 90.06 177 SER A N 1
ATOM 1273 C CA . SER A 1 177 ? 12.398 1.75 -10.445 1 90.06 177 SER A CA 1
ATOM 1274 C C . SER A 1 177 ? 12.766 0.394 -9.852 1 90.06 177 SER A C 1
ATOM 1276 O O . SER A 1 177 ? 11.992 -0.174 -9.078 1 90.06 177 SER A O 1
ATOM 1278 N N . TYR A 1 178 ? 13.922 -0.167 -10.32 1 93 178 TYR A N 1
ATOM 1279 C CA . TYR A 1 178 ? 14.383 -1.458 -9.828 1 93 178 TYR A CA 1
ATOM 1280 C C . TYR A 1 178 ? 15.453 -1.278 -8.766 1 93 178 TYR A C 1
ATOM 1282 O O . TYR A 1 178 ? 16.312 -0.399 -8.875 1 93 178 TYR A O 1
ATOM 1290 N N . PRO A 1 179 ? 15.422 -2.15 -7.633 1 91.94 179 PRO A N 1
ATOM 1291 C CA . PRO A 1 179 ? 14.383 -3.131 -7.316 1 91.94 179 PRO A CA 1
ATOM 1292 C C . PRO A 1 179 ? 13.156 -2.5 -6.668 1 91.94 179 PRO A C 1
ATOM 1294 O O . PRO A 1 179 ? 13.281 -1.597 -5.836 1 91.94 179 PRO A O 1
ATOM 1297 N N . GLY A 1 180 ? 12.016 -2.877 -7.117 1 79.75 180 GLY A N 1
ATOM 1298 C CA . GLY A 1 180 ? 10.852 -2.256 -6.508 1 79.75 180 GLY A CA 1
ATOM 1299 C C . GLY A 1 180 ? 9.578 -3.062 -6.691 1 79.75 180 GLY A C 1
ATOM 1300 O O . GLY A 1 180 ? 8.625 -2.908 -5.926 1 79.75 180 GLY A O 1
ATOM 1301 N N . ALA A 1 181 ? 9.422 -3.85 -7.742 1 95.5 181 ALA A N 1
ATOM 1302 C CA . ALA A 1 181 ? 8.336 -4.828 -7.852 1 95.5 181 ALA A CA 1
ATOM 1303 C C . ALA A 1 181 ? 8.414 -5.859 -6.73 1 95.5 181 ALA A C 1
ATOM 1305 O O . ALA A 1 181 ? 9.5 -6.344 -6.395 1 95.5 181 ALA A O 1
ATOM 1306 N N . GLN A 1 182 ? 7.281 -6.113 -6.145 1 94.25 182 GLN A N 1
ATOM 1307 C CA . GLN A 1 182 ? 7.23 -7.07 -5.043 1 94.25 182 GLN A CA 1
ATOM 1308 C C . GLN A 1 182 ? 6.637 -8.398 -5.504 1 94.25 182 GLN A C 1
ATOM 1310 O O . GLN A 1 182 ? 5.453 -8.477 -5.848 1 94.25 182 GLN A O 1
ATOM 1315 N N . LEU A 1 183 ? 7.453 -9.391 -5.496 1 97.38 183 LEU A N 1
ATOM 1316 C CA . LEU A 1 183 ? 7.051 -10.703 -5.996 1 97.38 183 LEU A CA 1
ATOM 1317 C C . LEU A 1 183 ? 6.75 -11.656 -4.848 1 97.38 183 LEU A C 1
ATOM 1319 O O . LEU A 1 183 ? 7.574 -11.828 -3.947 1 97.38 183 LEU A O 1
ATOM 1323 N N . TYR A 1 184 ? 5.562 -12.148 -4.902 1 97.38 184 TYR A N 1
ATOM 1324 C CA . TYR A 1 184 ? 5.098 -13.172 -3.975 1 97.38 184 TYR A CA 1
ATOM 1325 C C . TYR A 1 184 ? 4.891 -14.5 -4.691 1 97.38 184 TYR A C 1
ATOM 1327 O O . TYR A 1 184 ? 4.121 -14.586 -5.648 1 97.38 184 TYR A O 1
ATOM 1335 N N . MET A 1 185 ? 5.645 -15.531 -4.215 1 98.12 185 MET A N 1
ATOM 1336 C CA . MET A 1 185 ? 5.438 -16.812 -4.871 1 98.12 185 MET A CA 1
ATOM 1337 C C . MET A 1 185 ? 5.605 -17.969 -3.877 1 98.12 185 MET A C 1
ATOM 1339 O O . MET A 1 185 ? 6.449 -17.891 -2.982 1 98.12 185 MET A O 1
ATOM 1343 N N . GLU A 1 186 ? 4.801 -18.938 -4.078 1 98.38 186 GLU A N 1
ATOM 1344 C CA . GLU A 1 186 ? 4.902 -20.203 -3.361 1 98.38 186 GLU A CA 1
ATOM 1345 C C . GLU A 1 186 ? 4.648 -21.391 -4.293 1 98.38 186 GLU A C 1
ATOM 1347 O O . GLU A 1 186 ? 4.062 -21.219 -5.367 1 98.38 186 GLU A O 1
ATOM 1352 N N . CYS A 1 187 ? 5.105 -22.547 -3.834 1 98.69 187 CYS A N 1
ATOM 1353 C CA . CYS A 1 187 ? 4.957 -23.75 -4.637 1 98.69 187 CYS A CA 1
ATOM 1354 C C . CYS A 1 187 ? 4.109 -24.781 -3.912 1 98.69 187 CYS A C 1
ATOM 1356 O O . CYS A 1 187 ? 4.016 -24.766 -2.684 1 98.69 187 CYS A O 1
ATOM 1358 N N . GLY A 1 188 ? 3.502 -25.625 -4.68 1 98.81 188 GLY A N 1
ATOM 1359 C CA . GLY A 1 188 ? 2.754 -26.781 -4.203 1 98.81 188 GLY A CA 1
ATOM 1360 C C . GLY A 1 188 ? 3.205 -28.078 -4.836 1 98.81 188 GLY A C 1
ATOM 1361 O O . GLY A 1 188 ? 3.703 -28.094 -5.961 1 98.81 188 GLY A O 1
ATOM 1362 N N . ASN A 1 189 ? 2.969 -29.125 -4.105 1 98.94 189 ASN A N 1
ATOM 1363 C CA . ASN A 1 189 ? 3.309 -30.484 -4.527 1 98.94 189 ASN A CA 1
ATOM 1364 C C . ASN A 1 189 ? 2.121 -31.188 -5.184 1 98.94 189 ASN A C 1
ATOM 1366 O O . ASN A 1 189 ? 1.099 -31.422 -4.539 1 98.94 189 ASN A O 1
ATOM 1370 N N . LEU A 1 190 ? 2.314 -31.641 -6.426 1 98.88 190 LEU A N 1
ATOM 1371 C CA . LEU A 1 190 ? 1.187 -32.281 -7.105 1 98.88 190 LEU A CA 1
ATOM 1372 C C . LEU A 1 190 ? 1.592 -33.625 -7.699 1 98.88 190 LEU A C 1
ATOM 1374 O O . LEU A 1 190 ? 2.74 -33.812 -8.109 1 98.88 190 LEU A O 1
ATOM 1378 N N . ASN A 1 191 ? 0.722 -34.469 -7.648 1 98.88 191 ASN A N 1
ATOM 1379 C CA . ASN A 1 191 ? 0.712 -35.656 -8.508 1 98.88 191 ASN A CA 1
ATOM 1380 C C . ASN A 1 191 ? -0.355 -35.531 -9.594 1 98.88 191 ASN A C 1
ATOM 1382 O O . ASN A 1 191 ? -1.551 -35.594 -9.305 1 98.88 191 ASN A O 1
ATOM 1386 N N . VAL A 1 192 ? 0.069 -35.344 -10.805 1 98.81 192 VAL A N 1
ATOM 1387 C CA . VAL A 1 192 ? -0.862 -35.219 -11.922 1 98.81 192 VAL A CA 1
ATOM 1388 C C . VAL A 1 192 ? -1.156 -36.625 -12.492 1 98.81 192 VAL A C 1
ATOM 1390 O O . VAL A 1 192 ? -0.235 -37.375 -12.82 1 98.81 192 VAL A O 1
ATOM 1393 N N . THR A 1 193 ? -2.428 -36.906 -12.539 1 98.69 193 THR A N 1
ATOM 1394 C CA . THR A 1 193 ? -2.844 -38.188 -13.102 1 98.69 193 THR A CA 1
ATOM 1395 C C . THR A 1 193 ? -3.422 -38 -14.5 1 98.69 193 THR A C 1
ATOM 1397 O O . THR A 1 193 ? -3.789 -36.906 -14.883 1 98.69 193 THR A O 1
ATOM 1400 N N . GLY A 1 194 ? -3.412 -39.094 -15.211 1 97.56 194 GLY A N 1
ATOM 1401 C CA . GLY A 1 194 ? -3.879 -39.031 -16.594 1 97.56 194 GLY A CA 1
ATOM 1402 C C . GLY A 1 194 ? -2.953 -38.219 -17.484 1 97.56 194 GLY A C 1
ATOM 1403 O O . GLY A 1 194 ? -1.73 -38.281 -17.344 1 97.56 194 GLY A O 1
ATOM 1404 N N . GLY A 1 195 ? -3.531 -37.594 -18.531 1 95.5 195 GLY A N 1
ATOM 1405 C CA . GLY A 1 195 ? -2.846 -36.656 -19.391 1 95.5 195 GLY A CA 1
ATOM 1406 C C . GLY A 1 195 ? -2.34 -37.25 -20.688 1 95.5 195 GLY A C 1
ATOM 1407 O O . GLY A 1 195 ? -2.926 -38.219 -21.188 1 95.5 195 GLY A O 1
ATOM 1408 N N . GLY A 1 196 ? -1.494 -36.531 -21.266 1 97.38 196 GLY A N 1
ATOM 1409 C CA . GLY A 1 196 ? -0.927 -36.938 -22.547 1 97.38 196 GLY A CA 1
ATOM 1410 C C . GLY A 1 196 ? 0.578 -37.125 -22.5 1 97.38 196 GLY A C 1
ATOM 1411 O O . GLY A 1 196 ? 1.122 -37.562 -21.484 1 97.38 196 GLY A O 1
ATOM 1412 N N . SER A 1 197 ? 1.21 -36.969 -23.625 1 97.19 197 SER A N 1
ATOM 1413 C CA . SER A 1 197 ? 2.645 -37.219 -23.734 1 97.19 197 SER A CA 1
ATOM 1414 C C . SER A 1 197 ? 3.387 -35.938 -24.172 1 97.19 197 SER A C 1
ATOM 1416 O O . SER A 1 197 ? 4.594 -36 -24.422 1 97.19 197 SER A O 1
ATOM 1418 N N . LYS A 1 198 ? 2.598 -34.844 -24.203 1 97.38 198 LYS A N 1
ATOM 1419 C CA . LYS A 1 198 ? 3.246 -33.625 -24.672 1 97.38 198 LYS A CA 1
ATOM 1420 C C . LYS A 1 198 ? 4.121 -33.031 -23.578 1 97.38 198 LYS A C 1
ATOM 1422 O O . LYS A 1 198 ? 3.652 -32.781 -22.469 1 97.38 198 LYS A O 1
ATOM 1427 N N . THR A 1 199 ? 5.352 -32.844 -23.891 1 96 199 THR A N 1
ATOM 1428 C CA . THR A 1 199 ? 6.285 -32.188 -23 1 96 199 THR A CA 1
ATOM 1429 C C . THR A 1 199 ? 6.406 -30.688 -23.344 1 96 199 THR A C 1
ATOM 1431 O O . THR A 1 199 ? 6.766 -30.344 -24.484 1 96 199 THR A O 1
ATOM 1434 N N . PRO A 1 200 ? 6.133 -29.844 -22.406 1 96.62 200 PRO A N 1
ATOM 1435 C CA . PRO A 1 200 ? 6.277 -28.422 -22.703 1 96.62 200 PRO A CA 1
ATOM 1436 C C . PRO A 1 200 ? 7.691 -28.047 -23.141 1 96.62 200 PRO A C 1
ATOM 1438 O O . PRO A 1 200 ? 8.664 -28.5 -22.531 1 96.62 200 PRO A O 1
ATOM 1441 N N . THR A 1 201 ? 7.855 -27.188 -24.141 1 94.69 201 THR A N 1
ATOM 1442 C CA . THR A 1 201 ? 9.172 -26.828 -24.656 1 94.69 201 THR A CA 1
ATOM 1443 C C . THR A 1 201 ? 9.492 -25.375 -24.328 1 94.69 201 THR A C 1
ATOM 1445 O O . THR A 1 201 ? 10.664 -24.984 -24.312 1 94.69 201 THR A O 1
ATOM 1448 N N . ASN A 1 202 ? 8.484 -24.578 -24.203 1 96.38 202 ASN A N 1
ATOM 1449 C CA . ASN A 1 202 ? 8.711 -23.188 -23.828 1 96.38 202 ASN A CA 1
ATOM 1450 C C . ASN A 1 202 ? 8.875 -23.031 -22.328 1 96.38 202 ASN A C 1
ATOM 1452 O O . ASN A 1 202 ? 8.055 -22.375 -21.672 1 96.38 202 ASN A O 1
ATOM 1456 N N . THR A 1 203 ? 9.977 -23.594 -21.797 1 98.44 203 THR A N 1
ATOM 1457 C CA . THR A 1 203 ? 10.227 -23.562 -20.359 1 98.44 203 THR A CA 1
ATOM 1458 C C . THR A 1 203 ? 11.25 -22.484 -20.016 1 98.44 203 THR A C 1
ATOM 1460 O O . THR A 1 203 ? 11.961 -22 -20.891 1 98.44 203 THR A O 1
ATOM 1463 N N . VAL A 1 204 ? 11.227 -22.094 -18.781 1 98.88 204 VAL A N 1
ATOM 1464 C CA . VAL A 1 204 ? 12.164 -21.094 -18.297 1 98.88 204 VAL A CA 1
ATOM 1465 C C . VAL A 1 204 ? 12.766 -21.562 -16.969 1 98.88 204 VAL A C 1
ATOM 1467 O O . VAL A 1 204 ? 12.383 -22.594 -16.438 1 98.88 204 VAL A O 1
ATOM 1470 N N . SER A 1 205 ? 13.758 -20.734 -16.531 1 98.81 205 SER A N 1
ATOM 1471 C CA . SER A 1 205 ? 14.391 -20.938 -15.227 1 98.81 205 SER A CA 1
ATOM 1472 C C . SER A 1 205 ? 13.969 -19.859 -14.234 1 98.81 205 SER A C 1
ATOM 1474 O O . SER A 1 205 ? 13.742 -18.719 -14.617 1 98.81 205 SER A O 1
ATOM 1476 N N . PHE A 1 206 ? 13.875 -20.266 -13 1 98.69 206 PHE A N 1
ATOM 1477 C CA . PHE A 1 206 ? 13.781 -19.328 -11.883 1 98.69 206 PHE A CA 1
ATOM 1478 C C . PHE A 1 206 ? 14.938 -19.531 -10.914 1 98.69 206 PHE A C 1
ATOM 1480 O O . PHE A 1 206 ? 15.078 -20.594 -10.32 1 98.69 206 PHE A O 1
ATOM 1487 N N . PRO A 1 207 ? 15.734 -18.531 -10.594 1 98.5 207 PRO A N 1
ATOM 1488 C CA . PRO A 1 207 ? 15.734 -17.234 -11.297 1 98.5 207 PRO A CA 1
ATOM 1489 C C . PRO A 1 207 ? 16.094 -17.375 -12.773 1 98.5 207 PRO A C 1
ATOM 1491 O O . PRO A 1 207 ? 16.531 -18.453 -13.211 1 98.5 207 PRO A O 1
ATOM 1494 N N . GLY A 1 208 ? 15.852 -16.234 -13.531 1 98.56 208 GLY A N 1
ATOM 1495 C CA . GLY A 1 208 ? 16.219 -16.219 -14.938 1 98.56 208 GLY A CA 1
ATOM 1496 C C . GLY A 1 208 ? 15.094 -15.797 -15.852 1 98.56 208 GLY A C 1
ATOM 1497 O O . GLY A 1 208 ? 15.32 -15.172 -16.891 1 98.56 208 GLY A O 1
ATOM 1498 N N . ALA A 1 209 ? 13.938 -16.156 -15.516 1 98.62 209 ALA A N 1
ATOM 1499 C CA . ALA A 1 209 ? 12.773 -15.914 -16.359 1 98.62 209 ALA A CA 1
ATOM 1500 C C . ALA A 1 209 ? 12.492 -14.422 -16.484 1 98.62 209 ALA A C 1
ATOM 1502 O O . ALA A 1 209 ? 11.852 -13.984 -17.438 1 98.62 209 ALA A O 1
ATOM 1503 N N . TYR A 1 210 ? 12.836 -13.672 -15.5 1 98.62 210 TYR A N 1
ATOM 1504 C CA . TYR A 1 210 ? 12.594 -12.234 -15.461 1 98.62 210 TYR A CA 1
ATOM 1505 C C . TYR A 1 210 ? 13.906 -11.461 -15.438 1 98.62 210 TYR A C 1
ATOM 1507 O O . TYR A 1 210 ? 14.906 -11.945 -14.898 1 98.62 210 TYR A O 1
ATOM 1515 N N . LYS A 1 211 ? 13.859 -10.289 -15.992 1 98.25 211 LYS A N 1
ATOM 1516 C CA . LYS A 1 211 ? 14.961 -9.328 -15.93 1 98.25 211 LYS A CA 1
ATOM 1517 C C . LYS A 1 211 ? 14.508 -8.016 -15.289 1 98.25 211 LYS A C 1
ATOM 1519 O O . LYS A 1 211 ? 13.336 -7.645 -15.398 1 98.25 211 LYS A O 1
ATOM 1524 N N . SER A 1 212 ? 15.492 -7.367 -14.695 1 97.94 212 SER A N 1
ATOM 1525 C CA . SER A 1 212 ? 15.203 -6.09 -14.055 1 97.94 212 SER A CA 1
ATOM 1526 C C . SER A 1 212 ? 14.617 -5.094 -15.055 1 97.94 212 SER A C 1
ATOM 1528 O O . SER A 1 212 ? 13.836 -4.215 -14.68 1 97.94 212 SER A O 1
ATOM 1530 N N . THR A 1 213 ? 14.875 -5.27 -16.328 1 97.88 213 THR A N 1
ATOM 1531 C CA . THR A 1 213 ? 14.484 -4.297 -17.344 1 97.88 213 THR A CA 1
ATOM 1532 C C . THR A 1 213 ? 13.188 -4.715 -18.031 1 97.88 213 THR A C 1
ATOM 1534 O O . THR A 1 213 ? 12.68 -4 -18.906 1 97.88 213 THR A O 1
ATOM 1537 N N . ASP A 1 214 ? 12.695 -5.863 -17.719 1 98.44 214 ASP A N 1
ATOM 1538 C CA . ASP A 1 214 ? 11.414 -6.258 -18.312 1 98.44 214 ASP A CA 1
ATOM 1539 C C . ASP A 1 214 ? 10.336 -5.215 -18.031 1 98.44 214 ASP A C 1
ATOM 1541 O O . ASP A 1 214 ? 10.219 -4.723 -16.906 1 98.44 214 ASP A O 1
ATOM 1545 N N . PRO A 1 215 ? 9.5 -4.879 -19.016 1 97.94 215 PRO A N 1
ATOM 1546 C CA . PRO A 1 215 ? 8.469 -3.857 -18.812 1 97.94 215 PRO A CA 1
ATOM 1547 C C . PRO A 1 215 ? 7.445 -4.258 -17.75 1 97.94 215 PRO A C 1
ATOM 1549 O O . PRO A 1 215 ? 6.793 -3.391 -17.156 1 97.94 215 PRO A O 1
ATOM 1552 N N . GLY A 1 216 ? 7.316 -5.559 -17.469 1 98.19 216 GLY A N 1
ATOM 1553 C CA . GLY A 1 216 ? 6.395 -6.02 -16.453 1 98.19 216 GLY A CA 1
ATOM 1554 C C . GLY A 1 216 ? 6.996 -6.008 -15.055 1 98.19 216 GLY A C 1
ATOM 1555 O O . GLY A 1 216 ? 6.289 -6.227 -14.07 1 98.19 216 GLY A O 1
ATOM 1556 N N . ILE A 1 217 ? 8.281 -5.758 -14.977 1 98.5 217 ILE A N 1
ATOM 1557 C CA . ILE A 1 217 ? 8.992 -5.746 -13.703 1 98.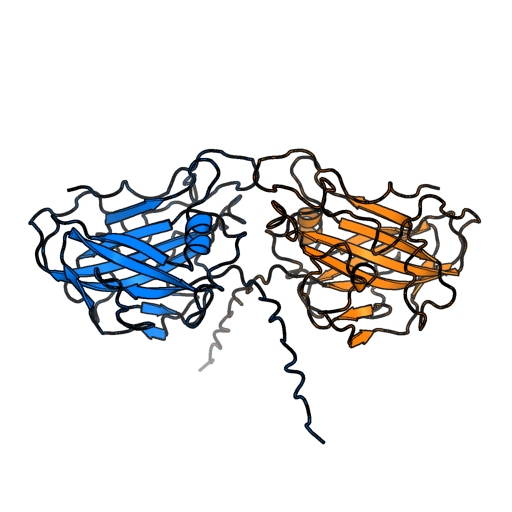5 217 ILE A CA 1
ATOM 1558 C C . ILE A 1 217 ? 9.289 -4.305 -13.289 1 98.5 217 ILE A C 1
ATOM 1560 O O . ILE A 1 217 ? 9.07 -3.924 -12.141 1 98.5 217 ILE A O 1
ATOM 1564 N N . THR A 1 218 ? 9.898 -3.496 -14.141 1 96.81 218 THR A N 1
ATOM 1565 C CA . THR A 1 218 ? 10.016 -2.053 -13.969 1 96.81 218 THR A CA 1
ATOM 1566 C C . THR A 1 218 ? 8.883 -1.329 -14.68 1 96.81 218 THR A C 1
ATOM 1568 O O . THR A 1 218 ? 8.836 -1.294 -15.914 1 96.81 218 THR A O 1
ATOM 1571 N N . TYR A 1 219 ? 7.934 -0.797 -13.891 1 95.56 219 TYR A N 1
ATOM 1572 C CA . TYR A 1 219 ? 6.641 -0.352 -14.391 1 95.56 219 TYR A CA 1
ATOM 1573 C C . TYR A 1 219 ? 6.078 0.771 -13.523 1 95.56 219 TYR A C 1
ATOM 1575 O O . TYR A 1 219 ? 6 0.642 -12.305 1 95.56 219 TYR A O 1
ATOM 1583 N N . ASN A 1 220 ? 5.688 1.828 -14.18 1 91.94 220 ASN A N 1
ATOM 1584 C CA . ASN A 1 220 ? 5.043 2.914 -13.445 1 91.94 220 ASN A CA 1
ATOM 1585 C C . ASN A 1 220 ? 3.529 2.729 -13.383 1 91.94 220 ASN A C 1
ATOM 1587 O O . ASN A 1 220 ? 2.822 3.023 -14.344 1 91.94 220 ASN A O 1
ATOM 1591 N N . LEU A 1 221 ? 3.084 2.354 -12.242 1 93.56 221 LEU A N 1
ATOM 1592 C CA . LEU A 1 221 ? 1.68 2.021 -12.023 1 93.56 221 LEU A CA 1
ATOM 1593 C C . LEU A 1 221 ? 0.807 3.27 -12.125 1 93.56 221 LEU A C 1
ATOM 1595 O O . LEU A 1 221 ? -0.399 3.17 -12.359 1 93.56 221 LEU A O 1
ATOM 1599 N N . TYR A 1 222 ? 1.3 4.434 -12.016 1 88.56 222 TYR A N 1
ATOM 1600 C CA . TYR A 1 222 ? 0.523 5.637 -11.742 1 88.56 222 TYR A CA 1
ATOM 1601 C C . TYR A 1 222 ? 0.388 6.492 -13 1 88.56 222 TYR A C 1
ATOM 1603 O O . TYR A 1 222 ? -0.233 7.559 -12.969 1 88.56 222 TYR A O 1
ATOM 1611 N N . ASN A 1 223 ? 0.908 6.062 -14.086 1 87.19 223 ASN A N 1
ATOM 1612 C CA . ASN A 1 223 ? 0.944 6.898 -15.281 1 87.19 223 ASN A CA 1
ATOM 1613 C C . ASN A 1 223 ? -0.23 6.602 -16.203 1 87.19 223 ASN A C 1
ATOM 1615 O O . ASN A 1 223 ? -0.255 7.062 -17.344 1 87.19 223 ASN A O 1
ATOM 1619 N N . GLY A 1 224 ? -1.251 5.82 -15.742 1 85.62 224 GLY A N 1
ATOM 1620 C CA . GLY A 1 224 ? -2.484 5.629 -16.484 1 85.62 224 GLY A CA 1
ATOM 1621 C C . GLY A 1 224 ? -2.338 4.66 -17.641 1 85.62 224 GLY A C 1
ATOM 1622 O O . GLY A 1 224 ? -3.078 4.738 -18.625 1 85.62 224 GLY A O 1
ATOM 1623 N N . GLN A 1 225 ? -1.409 3.818 -17.516 1 86.56 225 GLN A N 1
ATOM 1624 C CA . GLN A 1 225 ? -1.255 2.807 -18.562 1 86.56 225 GLN A CA 1
ATOM 1625 C C . GLN A 1 225 ? -2.508 1.944 -18.672 1 86.56 225 GLN A C 1
ATOM 1627 O O . GLN A 1 225 ? -3.127 1.596 -17.672 1 86.56 225 GLN A O 1
ATOM 1632 N N . THR A 1 226 ? -2.828 1.63 -19.906 1 90.88 226 THR A N 1
ATOM 1633 C CA . THR A 1 226 ? -4.02 0.824 -20.156 1 90.88 226 THR A CA 1
ATOM 1634 C C . THR A 1 226 ? -3.639 -0.588 -20.594 1 90.88 226 THR A C 1
ATOM 1636 O O . THR A 1 226 ? -4.508 -1.443 -20.766 1 90.88 226 THR A O 1
ATOM 1639 N N . THR A 1 227 ? -2.322 -0.774 -20.828 1 94.25 227 THR A N 1
ATOM 1640 C CA . THR A 1 227 ? -1.829 -2.105 -21.156 1 94.25 227 THR A CA 1
ATOM 1641 C C . THR A 1 227 ? -0.687 -2.508 -20.234 1 94.25 227 THR A C 1
ATOM 1643 O O . THR A 1 227 ? -0.111 -1.661 -19.547 1 94.25 227 THR A O 1
ATOM 1646 N N . TYR A 1 228 ? -0.428 -3.688 -20.188 1 97.5 228 TYR A N 1
ATOM 1647 C CA . TYR A 1 228 ? 0.612 -4.277 -19.344 1 97.5 228 TYR A CA 1
ATOM 1648 C C . TYR A 1 228 ? 1.182 -5.535 -19.984 1 97.5 228 TYR A C 1
ATOM 1650 O O . TYR A 1 228 ? 0.431 -6.398 -20.453 1 97.5 228 TYR A O 1
ATOM 1658 N N . THR A 1 229 ? 2.486 -5.57 -20.062 1 98.25 229 THR A N 1
ATOM 1659 C CA . THR A 1 229 ? 3.148 -6.773 -20.547 1 98.25 229 THR A CA 1
ATOM 1660 C C . THR A 1 229 ? 3.506 -7.707 -19.406 1 98.25 229 THR A C 1
ATOM 1662 O O . THR A 1 229 ? 4.391 -7.406 -18.594 1 98.25 229 THR A O 1
ATOM 1665 N N . ILE A 1 230 ? 2.877 -8.797 -19.375 1 98.62 230 ILE A N 1
ATOM 1666 C CA . ILE A 1 230 ? 3.145 -9.781 -18.344 1 98.62 230 ILE A CA 1
ATOM 1667 C C . ILE A 1 230 ? 4.523 -10.406 -18.547 1 98.62 230 ILE A C 1
ATOM 1669 O O . ILE A 1 230 ? 4.855 -10.812 -19.672 1 98.62 230 ILE A O 1
ATOM 1673 N N . PRO A 1 231 ? 5.344 -10.484 -17.516 1 98.75 231 PRO A N 1
ATOM 1674 C CA . PRO A 1 231 ? 6.676 -11.062 -17.719 1 98.75 231 PRO A CA 1
ATOM 1675 C C . PRO A 1 231 ? 6.637 -12.578 -17.906 1 98.75 231 PRO A C 1
ATOM 1677 O O . PRO A 1 231 ? 5.629 -13.219 -17.594 1 98.75 231 PRO A O 1
ATOM 1680 N N . GLY A 1 232 ? 7.82 -13.07 -18.438 1 98.44 232 GLY A N 1
ATOM 1681 C CA . GLY A 1 232 ? 7.961 -14.508 -18.594 1 98.44 232 GLY A CA 1
ATOM 1682 C C . GLY A 1 232 ? 7.453 -15.008 -19.938 1 98.44 232 GLY A C 1
ATOM 1683 O O . GLY A 1 232 ? 7.16 -14.211 -20.828 1 98.44 232 GLY A O 1
ATOM 1684 N N . PRO A 1 233 ? 7.438 -16.297 -20.141 1 98.44 233 PRO A N 1
ATOM 1685 C CA . PRO A 1 233 ? 7.031 -16.891 -21.406 1 98.44 233 PRO A CA 1
ATOM 1686 C C . PRO A 1 233 ? 5.523 -16.859 -21.625 1 98.44 233 PRO A C 1
ATOM 1688 O O . PRO A 1 233 ? 4.773 -16.469 -20.719 1 98.44 233 PRO A O 1
ATOM 1691 N N . SER A 1 234 ? 5.125 -17.219 -22.844 1 98.06 234 SER A N 1
ATOM 1692 C CA . SER A 1 234 ? 3.703 -17.406 -23.125 1 98.06 234 SER A CA 1
ATOM 1693 C C . SER A 1 234 ? 3.145 -18.609 -22.359 1 98.06 234 SER A C 1
ATOM 1695 O O . SER A 1 234 ? 3.896 -19.484 -21.953 1 98.06 234 SER A O 1
ATOM 1697 N N . VAL A 1 235 ? 1.875 -18.594 -22.219 1 98.69 235 VAL A N 1
ATOM 1698 C CA . VAL A 1 235 ? 1.193 -19.703 -21.578 1 98.69 235 VAL A CA 1
ATOM 1699 C C . VAL A 1 235 ? 1.277 -20.938 -22.469 1 98.69 235 VAL A C 1
ATOM 1701 O O . VAL A 1 235 ? 1.053 -20.859 -23.688 1 98.69 235 VAL A O 1
ATOM 1704 N N . PHE A 1 236 ? 1.642 -22.047 -21.891 1 98.5 236 PHE A N 1
ATOM 1705 C CA . PHE A 1 236 ? 1.702 -23.328 -22.578 1 98.5 236 PHE A CA 1
ATOM 1706 C C . PHE A 1 236 ? 0.314 -23.766 -23.031 1 98.5 236 PHE A C 1
ATOM 1708 O O . PHE A 1 236 ? -0.649 -23.688 -22.266 1 98.5 236 PHE A O 1
ATOM 1715 N N . THR A 1 237 ? 0.236 -24.219 -24.25 1 95.94 237 THR A N 1
ATOM 1716 C CA . THR A 1 237 ? -1.02 -24.719 -24.797 1 95.94 237 THR A CA 1
ATOM 1717 C C . THR A 1 23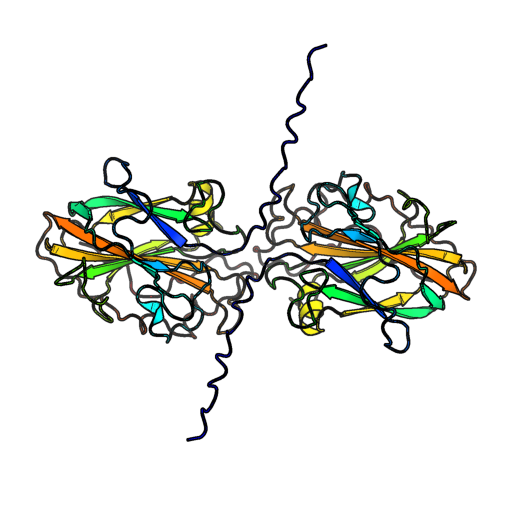7 ? -0.855 -26.141 -25.328 1 95.94 237 THR A C 1
ATOM 1719 O O . THR A 1 237 ? 0.172 -26.469 -25.922 1 95.94 237 THR A O 1
ATOM 1722 N N . CYS A 1 238 ? -1.863 -26.891 -25.141 1 96.19 238 CYS A N 1
ATOM 1723 C CA . CYS A 1 238 ? -1.896 -28.25 -25.688 1 96.19 238 CYS A CA 1
ATOM 1724 C C . CYS A 1 238 ? -2.188 -28.234 -27.188 1 96.19 238 CYS A C 1
ATOM 1726 O O . CYS A 1 238 ? -2.92 -27.359 -27.672 1 96.19 238 CYS A O 1
ATOM 1728 N N . MET B 1 1 ? 41.406 -18.234 19.5 1 25.03 1 MET B N 1
ATOM 1729 C CA . MET B 1 1 ? 40.344 -18.609 18.547 1 25.03 1 MET B CA 1
ATOM 1730 C C . MET B 1 1 ? 39.25 -17.547 18.484 1 25.03 1 MET B C 1
ATOM 1732 O O . MET B 1 1 ? 38.594 -17.281 19.5 1 25.03 1 MET B O 1
ATOM 1736 N N . LYS B 1 2 ? 39.438 -16.453 17.734 1 35.34 2 LYS B N 1
ATOM 1737 C CA . LYS B 1 2 ? 38.688 -15.211 17.609 1 35.34 2 LYS B CA 1
ATOM 1738 C C . LYS B 1 2 ? 37.281 -15.477 17.047 1 35.34 2 LYS B C 1
ATOM 1740 O O . LYS B 1 2 ? 37.156 -16.078 15.984 1 35.34 2 LYS B O 1
ATOM 1745 N N . TYR B 1 3 ? 36.281 -15.75 17.891 1 31.44 3 TYR B N 1
ATOM 1746 C CA . TYR B 1 3 ? 34.875 -15.906 17.562 1 31.44 3 TYR B CA 1
ATOM 1747 C C . TYR B 1 3 ? 34.375 -14.75 16.719 1 31.44 3 TYR B C 1
ATOM 1749 O O . TYR B 1 3 ? 34.469 -13.586 17.125 1 31.44 3 TYR B O 1
ATOM 1757 N N . ALA B 1 4 ?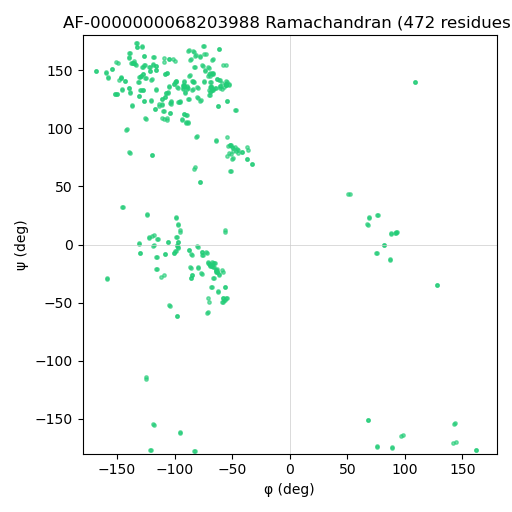 34.594 -14.844 15.398 1 38.34 4 ALA B N 1
ATOM 1758 C CA . ALA B 1 4 ? 33.969 -13.914 14.453 1 38.34 4 ALA B CA 1
ATOM 1759 C C . ALA B 1 4 ? 32.469 -13.875 14.633 1 38.34 4 ALA B C 1
ATOM 1761 O O . ALA B 1 4 ? 31.781 -14.883 14.438 1 38.34 4 ALA B O 1
ATOM 1762 N N . THR B 1 5 ? 31.922 -13.094 15.547 1 32.44 5 THR B N 1
ATOM 1763 C CA . THR B 1 5 ? 30.5 -12.797 15.688 1 32.44 5 THR B CA 1
ATOM 1764 C C . THR B 1 5 ? 29.922 -12.258 14.375 1 32.44 5 THR B C 1
ATOM 1766 O O . THR B 1 5 ? 30.312 -11.188 13.914 1 32.44 5 THR B O 1
ATOM 1769 N N . ILE B 1 6 ? 29.688 -13.125 13.406 1 36.16 6 ILE B N 1
ATOM 1770 C CA . ILE B 1 6 ? 28.953 -12.766 12.203 1 36.16 6 ILE B CA 1
ATOM 1771 C C . ILE B 1 6 ? 27.625 -12.102 12.586 1 36.16 6 ILE B C 1
ATOM 1773 O O . ILE B 1 6 ? 26.781 -12.719 13.242 1 36.16 6 ILE B O 1
ATOM 1777 N N . GLY B 1 7 ? 27.656 -10.789 12.82 1 32.12 7 GLY B N 1
ATOM 1778 C CA . GLY B 1 7 ? 26.469 -9.969 13.016 1 32.12 7 GLY B CA 1
ATOM 1779 C C . GLY B 1 7 ? 25.438 -10.148 11.922 1 32.12 7 GLY B C 1
ATOM 1780 O O . GLY B 1 7 ? 25.734 -9.945 10.742 1 32.12 7 GLY B O 1
ATOM 1781 N N . SER B 1 8 ? 24.562 -11.156 12.047 1 29.41 8 SER B N 1
ATOM 1782 C CA . SER B 1 8 ? 23.391 -11.352 11.195 1 29.41 8 SER B CA 1
ATOM 1783 C C . SER B 1 8 ? 22.625 -10.047 10.984 1 29.41 8 SER B C 1
ATOM 1785 O O . SER B 1 8 ? 22.125 -9.453 11.938 1 29.41 8 SER B O 1
ATOM 1787 N N . LEU B 1 9 ? 23.109 -9.211 10.102 1 29.69 9 LEU B N 1
ATOM 1788 C CA . LEU B 1 9 ? 22.266 -8.102 9.68 1 29.69 9 LEU B CA 1
ATOM 1789 C C . LEU B 1 9 ? 20.875 -8.586 9.289 1 29.69 9 LEU B C 1
ATOM 1791 O O . LEU B 1 9 ? 20.719 -9.281 8.281 1 29.69 9 LEU B O 1
ATOM 1795 N N . VAL B 1 10 ? 20.016 -8.953 10.242 1 28.3 10 VAL B N 1
ATOM 1796 C CA . VAL B 1 10 ? 18.594 -9.164 10 1 28.3 10 VAL B CA 1
ATOM 1797 C C . VAL B 1 10 ? 18.031 -7.988 9.203 1 28.3 10 VAL B C 1
ATOM 1799 O O . VAL B 1 10 ? 18 -6.855 9.695 1 28.3 10 VAL B O 1
ATOM 1802 N N . ALA B 1 11 ? 18.156 -8 7.93 1 28.8 11 ALA B N 1
ATOM 1803 C CA . ALA B 1 11 ? 17.391 -7.047 7.121 1 28.8 11 ALA B CA 1
ATOM 1804 C C . ALA B 1 11 ? 15.922 -7.051 7.504 1 28.8 11 ALA B C 1
ATOM 1806 O O . ALA B 1 11 ? 15.234 -8.062 7.352 1 28.8 11 ALA B O 1
ATOM 1807 N N . ALA B 1 12 ? 15.523 -6.352 8.586 1 30.27 12 ALA B N 1
ATOM 1808 C CA . ALA B 1 12 ? 14.133 -6.117 8.945 1 30.27 12 ALA B CA 1
ATOM 1809 C C . ALA B 1 12 ? 13.273 -5.898 7.703 1 30.27 12 ALA B C 1
ATOM 1811 O O . ALA B 1 12 ? 13.508 -4.961 6.938 1 30.27 12 ALA B O 1
ATOM 1812 N N . ALA B 1 13 ? 12.867 -6.996 7.133 1 31.91 13 ALA B N 1
ATOM 1813 C CA . ALA B 1 13 ? 11.828 -6.844 6.109 1 31.91 13 ALA B CA 1
ATOM 1814 C C . ALA B 1 13 ? 10.773 -5.836 6.551 1 31.91 13 ALA B C 1
ATOM 1816 O O . ALA B 1 13 ? 10.117 -6.02 7.578 1 31.91 13 ALA B O 1
ATOM 1817 N N . ALA B 1 14 ? 10.977 -4.555 6.453 1 33.97 14 ALA B N 1
ATOM 1818 C CA . ALA B 1 14 ? 10.07 -3.447 6.738 1 33.97 14 ALA B CA 1
ATOM 1819 C C . ALA B 1 14 ? 8.641 -3.787 6.324 1 33.97 14 ALA B C 1
ATOM 1821 O O . ALA B 1 14 ? 8.375 -4.047 5.152 1 33.97 14 ALA B O 1
ATOM 1822 N N . ALA B 1 15 ? 8 -4.684 7.137 1 36.5 15 ALA B N 1
ATOM 1823 C CA . ALA B 1 15 ? 6.551 -4.672 6.973 1 36.5 15 ALA B CA 1
ATOM 1824 C C . ALA B 1 15 ? 6.047 -3.271 6.637 1 36.5 15 ALA B C 1
ATOM 1826 O O . ALA B 1 15 ? 6.199 -2.344 7.434 1 36.5 15 ALA B O 1
ATOM 1827 N N . VAL B 1 16 ? 6.32 -2.754 5.496 1 45.03 16 VAL B N 1
ATOM 1828 C CA . VAL B 1 16 ? 5.898 -1.393 5.184 1 45.03 16 VAL B CA 1
ATOM 1829 C C . VAL B 1 16 ? 4.406 -1.237 5.465 1 45.03 16 VAL B C 1
ATOM 1831 O O . VAL B 1 16 ? 3.572 -1.848 4.785 1 45.03 16 VAL B O 1
ATOM 1834 N N . SER B 1 17 ? 3.934 -1.397 6.805 1 47.97 17 SER B N 1
ATOM 1835 C CA . SER B 1 17 ? 2.596 -0.891 7.094 1 47.97 17 SER B CA 1
ATOM 1836 C C . SER B 1 17 ? 2.402 0.513 6.531 1 47.97 17 SER B C 1
ATOM 1838 O O . SER B 1 17 ? 3.316 1.338 6.578 1 47.97 17 SER B O 1
ATOM 1840 N N . GLY B 1 18 ? 1.483 0.721 5.551 1 60.47 18 GLY B N 1
ATOM 1841 C CA . GLY B 1 18 ? 1.131 1.912 4.797 1 60.47 18 GLY B CA 1
ATOM 1842 C C . GLY B 1 18 ? 0.72 3.076 5.676 1 60.47 18 GLY B C 1
ATOM 1843 O O . GLY B 1 18 ? 0.517 4.191 5.188 1 60.47 18 GLY B O 1
ATOM 1844 N N . HIS B 1 19 ? 0.889 3.072 6.996 1 83.44 19 HIS B N 1
ATOM 1845 C CA . HIS B 1 19 ? 0.247 4.004 7.918 1 83.44 19 HIS B CA 1
ATOM 1846 C C . HIS B 1 19 ? 1.257 4.988 8.492 1 83.44 19 HIS B C 1
ATOM 1848 O O . HIS B 1 19 ? 2.467 4.805 8.344 1 83.44 19 HIS B O 1
ATOM 1854 N N . THR B 1 20 ? 0.802 6.082 9 1 94.19 20 THR B N 1
ATOM 1855 C CA . THR B 1 20 ? 1.686 7.137 9.484 1 94.19 20 THR B CA 1
ATOM 1856 C C . THR B 1 20 ? 1.021 7.922 10.617 1 94.19 20 THR B C 1
ATOM 1858 O O . THR B 1 20 ? -0.199 7.871 10.773 1 94.19 20 THR B O 1
ATOM 1861 N N . ILE B 1 21 ? 1.864 8.562 11.453 1 95.69 21 ILE B N 1
ATOM 1862 C CA . ILE B 1 21 ? 1.464 9.445 12.539 1 95.69 21 ILE B CA 1
ATOM 1863 C C . ILE B 1 21 ? 2.393 10.656 12.586 1 95.69 21 ILE B C 1
ATOM 1865 O O . ILE B 1 21 ? 3.615 10.516 12.492 1 95.69 21 ILE B O 1
ATOM 1869 N N . LEU B 1 22 ? 1.87 11.859 12.648 1 97.62 22 LEU B N 1
ATOM 1870 C CA . LEU B 1 22 ? 2.67 13.016 13.039 1 97.62 22 LEU B CA 1
ATOM 1871 C C . LEU B 1 22 ? 3.191 12.867 14.461 1 97.62 22 LEU B C 1
ATOM 1873 O O . LEU B 1 22 ? 2.408 12.836 15.414 1 97.62 22 LEU B O 1
ATOM 1877 N N . ASN B 1 23 ? 4.535 12.852 14.609 1 96.69 23 ASN B N 1
ATOM 1878 C CA . ASN B 1 23 ? 4.961 12.422 15.938 1 96.69 23 ASN B CA 1
ATOM 1879 C C . ASN B 1 23 ? 5.98 13.383 16.531 1 96.69 23 ASN B C 1
ATOM 1881 O O . ASN B 1 23 ? 6.383 13.227 17.688 1 96.69 23 ASN B O 1
ATOM 1885 N N . GLU B 1 24 ? 6.324 14.477 15.773 1 98.31 24 GLU B N 1
ATOM 1886 C CA . GLU B 1 24 ? 7.316 15.406 16.312 1 98.31 24 GLU B CA 1
ATOM 1887 C C . GLU B 1 24 ? 7.227 16.766 15.641 1 98.31 24 GLU B C 1
ATOM 1889 O O . GLU B 1 24 ? 6.875 16.859 14.461 1 98.31 24 GLU B O 1
ATOM 1894 N N . LEU B 1 25 ? 7.559 17.828 16.453 1 98.75 25 LEU B N 1
ATOM 1895 C CA . LEU B 1 25 ? 7.645 19.203 15.969 1 98.75 25 LEU B CA 1
ATOM 1896 C C . LEU B 1 25 ? 9.031 19.781 16.203 1 98.75 25 LEU B C 1
ATOM 1898 O O . LEU B 1 25 ? 9.703 19.422 17.188 1 98.75 25 LEU B O 1
ATOM 1902 N N . TYR B 1 26 ? 9.438 20.672 15.336 1 98.81 26 TYR B N 1
ATOM 1903 C CA . TYR B 1 26 ? 10.711 21.375 15.445 1 98.81 26 TYR B CA 1
ATOM 1904 C C . TYR B 1 26 ? 10.523 22.875 15.359 1 98.81 26 TYR B C 1
ATOM 1906 O O . TYR B 1 26 ? 9.672 23.359 14.602 1 98.81 26 TYR B O 1
ATOM 1914 N N . ASN B 1 27 ? 11.352 23.578 16.078 1 98.56 27 ASN B N 1
ATOM 1915 C CA . ASN B 1 27 ? 11.273 25.031 16.062 1 98.56 27 ASN B CA 1
ATOM 1916 C C . ASN B 1 27 ? 12.023 25.609 14.859 1 98.56 27 ASN B C 1
ATOM 1918 O O . ASN B 1 27 ? 12.5 24.875 14 1 98.56 27 ASN B O 1
ATOM 1922 N N . SER B 1 28 ? 12.031 26.938 14.797 1 98 28 SER B N 1
ATOM 1923 C CA . SER B 1 28 ? 12.562 27.641 13.633 1 98 28 SER B CA 1
ATOM 1924 C C . SER B 1 28 ? 14.062 27.422 13.484 1 98 28 SER B C 1
ATOM 1926 O O . SER B 1 28 ? 14.617 27.578 12.391 1 98 28 SER B O 1
ATOM 1928 N N . ALA B 1 29 ? 14.758 27.031 14.492 1 97.5 29 ALA B N 1
ATOM 1929 C CA . ALA B 1 29 ? 16.188 26.766 14.461 1 97.5 29 ALA B CA 1
ATOM 1930 C C . ALA B 1 29 ? 16.484 25.328 14.047 1 97.5 29 ALA B C 1
ATOM 1932 O O . ALA B 1 29 ? 17.641 24.938 13.906 1 97.5 29 ALA B O 1
ATOM 1933 N N . GLY B 1 30 ? 15.461 24.578 13.898 1 97.31 30 GLY B N 1
ATOM 1934 C CA . GLY B 1 30 ? 15.641 23.188 13.539 1 97.31 30 GLY B CA 1
ATOM 1935 C C . GLY B 1 30 ? 15.812 22.281 14.742 1 97.31 30 GLY B C 1
ATOM 1936 O O . GLY B 1 30 ? 16.172 21.109 14.594 1 97.31 30 GLY B O 1
ATOM 1937 N N . THR B 1 31 ? 15.586 22.828 15.852 1 98.19 31 THR B N 1
ATOM 1938 C CA . THR B 1 31 ? 15.68 22.031 17.078 1 98.19 31 THR B CA 1
ATOM 1939 C C . THR B 1 31 ? 14.336 21.391 17.406 1 98.19 31 THR B C 1
ATOM 1941 O O . THR B 1 31 ? 13.297 22.047 17.375 1 98.19 31 THR B O 1
ATOM 1944 N N . SER B 1 32 ? 14.367 20.109 17.781 1 98.56 32 SER B N 1
ATOM 1945 C CA . SER B 1 32 ? 13.164 19.375 18.141 1 98.56 32 SER B CA 1
ATOM 1946 C C . SER B 1 32 ? 12.555 19.891 19.453 1 98.56 32 SER B C 1
ATOM 1948 O O . SER B 1 32 ? 13.281 20.188 20.391 1 98.56 32 SER B O 1
ATOM 1950 N N . PHE B 1 33 ? 11.219 19.984 19.5 1 98.69 33 PHE B N 1
ATOM 1951 C CA . PHE B 1 33 ? 10.531 20.234 20.766 1 98.69 33 PHE B CA 1
ATOM 1952 C C . PHE B 1 33 ? 10.508 18.984 21.625 1 98.69 33 PHE B C 1
ATOM 1954 O O . PHE B 1 33 ? 10.117 19.031 22.797 1 98.69 33 PHE B O 1
ATOM 1961 N N . GLY B 1 34 ? 10.906 17.828 21.094 1 98.25 34 GLY B N 1
ATOM 1962 C CA . GLY B 1 34 ? 10.836 16.531 21.75 1 98.25 34 GLY B CA 1
ATOM 1963 C C . GLY B 1 34 ? 9.781 15.609 21.156 1 98.25 34 GLY B C 1
ATOM 1964 O O . GLY B 1 34 ? 8.695 16.062 20.797 1 98.25 34 GLY B O 1
ATOM 1965 N N . LEU B 1 35 ? 10.164 14.336 21.047 1 97.75 35 LEU B N 1
ATOM 1966 C CA . LEU B 1 35 ? 9.25 13.336 20.516 1 97.75 35 LEU B CA 1
ATOM 1967 C C . LEU B 1 35 ? 7.93 13.336 21.281 1 97.75 35 LEU B C 1
ATOM 1969 O O . LEU B 1 35 ? 7.926 13.312 22.516 1 97.75 35 LEU B O 1
ATOM 1973 N N . HIS B 1 36 ? 6.793 13.516 20.641 1 98.12 36 HIS B N 1
ATOM 1974 C CA . HIS B 1 36 ? 5.414 13.484 21.109 1 98.12 36 HIS B CA 1
ATOM 1975 C C . HIS B 1 36 ? 5.074 14.75 21.891 1 98.12 36 HIS B C 1
ATOM 1977 O O . HIS B 1 36 ? 3.914 14.977 22.25 1 98.12 36 HIS B O 1
ATOM 1983 N N . ASN B 1 37 ? 6.062 15.539 22.125 1 98.56 37 ASN B N 1
ATOM 1984 C CA . ASN B 1 37 ? 5.812 16.734 22.922 1 98.56 37 ASN B CA 1
ATOM 1985 C C . ASN B 1 37 ? 4.941 17.734 22.172 1 98.56 37 ASN B C 1
ATOM 1987 O O . ASN B 1 37 ? 5.105 17.938 20.969 1 98.56 37 ASN B O 1
ATOM 1991 N N . CYS B 1 38 ? 3.959 18.297 22.891 1 98.75 38 CYS B N 1
ATOM 1992 C CA . CYS B 1 38 ? 3.012 19.297 22.438 1 98.75 38 CYS B CA 1
ATOM 1993 C C . CYS B 1 38 ? 2.07 18.719 21.375 1 98.75 38 CYS B C 1
ATOM 1995 O O . CYS B 1 38 ? 1.479 19.469 20.594 1 98.75 38 CYS B O 1
ATOM 1997 N N . LEU B 1 39 ? 2.008 17.406 21.297 1 98.69 39 LEU B N 1
ATOM 1998 C CA . LEU B 1 39 ? 1.16 16.75 20.297 1 98.69 39 LEU B CA 1
ATOM 1999 C C . LEU B 1 39 ? 0.052 15.945 20.969 1 98.69 39 LEU B C 1
ATOM 2001 O O . LEU B 1 39 ? 0.186 15.539 22.125 1 98.69 39 LEU B O 1
ATOM 2005 N N . ARG B 1 40 ? -1.016 15.773 20.266 1 98 40 ARG B N 1
ATOM 2006 C CA . ARG B 1 40 ? -2.135 14.914 20.641 1 98 40 ARG B CA 1
ATOM 2007 C C . ARG B 1 40 ? -2.211 13.695 19.719 1 98 40 ARG B C 1
ATOM 2009 O O . ARG B 1 40 ? -2.605 13.805 18.562 1 98 40 ARG B O 1
ATOM 2016 N N . LEU B 1 41 ? -1.868 12.555 20.266 1 97.56 41 LEU B N 1
ATOM 2017 C CA . LEU B 1 41 ? -1.608 11.438 19.359 1 97.56 41 LEU B CA 1
ATOM 2018 C C . LEU B 1 41 ? -2.389 10.203 19.797 1 97.56 41 LEU B C 1
ATOM 2020 O O . LEU B 1 41 ? -2.561 9.961 21 1 97.56 41 LEU B O 1
ATOM 2024 N N . PRO B 1 42 ? -2.84 9.43 18.875 1 95.31 42 PRO B N 1
ATOM 2025 C CA . PRO B 1 42 ? -3.234 8.047 19.156 1 95.31 42 PRO B CA 1
ATOM 2026 C C . PRO B 1 42 ? -2.047 7.086 19.172 1 95.31 42 PRO B C 1
ATOM 2028 O O . PRO B 1 42 ? -0.969 7.426 18.672 1 95.31 42 PRO B O 1
ATOM 2031 N N . SER B 1 43 ? -2.277 5.938 19.766 1 89.75 43 SER B N 1
ATOM 2032 C CA . SER B 1 43 ? -1.237 4.918 19.703 1 89.75 43 SER B CA 1
ATOM 2033 C C . SER B 1 43 ? -1.344 4.105 18.422 1 89.75 43 SER B C 1
ATOM 2035 O O . SER B 1 43 ? -0.345 3.568 17.938 1 89.75 43 SER B O 1
ATOM 2037 N N . TYR B 1 44 ? -2.578 4.09 17.953 1 87 44 TYR B N 1
ATOM 2038 C CA . TYR B 1 44 ? -2.793 3.334 16.719 1 87 44 TYR B CA 1
ATOM 2039 C C . TYR B 1 44 ? -2.645 4.23 15.5 1 87 44 TYR B C 1
ATOM 2041 O O . TYR B 1 44 ? -3.178 5.344 15.469 1 87 44 TYR B O 1
ATOM 2049 N N . ASP B 1 45 ? -1.941 3.797 14.367 1 88.75 45 ASP B N 1
ATOM 2050 C CA . ASP B 1 45 ? -1.568 4.609 13.219 1 88.75 45 ASP B CA 1
ATOM 2051 C C . ASP B 1 45 ? -2.549 4.406 12.062 1 88.75 45 ASP B C 1
ATOM 2053 O O . ASP B 1 45 ? -2.244 4.738 10.914 1 88.75 45 ASP B O 1
ATOM 2057 N N . GLY B 1 46 ? -3.756 3.973 12.359 1 88.5 46 GLY B N 1
ATOM 2058 C CA . GLY B 1 46 ? -4.738 3.75 11.312 1 88.5 46 GLY B CA 1
ATOM 2059 C C . GLY B 1 46 ? -5.371 5.035 10.805 1 88.5 46 GLY B C 1
ATOM 2060 O O . GLY B 1 46 ? -5.355 6.055 11.492 1 88.5 46 GLY B O 1
ATOM 2061 N N . PRO B 1 47 ? -5.973 4.957 9.633 1 94.06 47 PRO B N 1
ATOM 2062 C CA . PRO B 1 47 ? -6.562 6.148 9.016 1 94.06 47 PRO B CA 1
ATOM 2063 C C . PRO B 1 47 ? -7.992 6.406 9.484 1 94.06 47 PRO B C 1
ATOM 2065 O O . PRO B 1 47 ? -8.625 5.523 10.078 1 94.06 47 PRO B O 1
ATOM 2068 N N . ILE B 1 48 ? -8.461 7.609 9.352 1 96.06 48 ILE B N 1
ATOM 2069 C CA . ILE B 1 48 ? -9.875 7.973 9.297 1 96.06 48 ILE B CA 1
ATOM 2070 C C . ILE B 1 48 ? -10.344 7.969 7.84 1 96.06 48 ILE B C 1
ATOM 2072 O O . ILE B 1 48 ? -9.688 8.539 6.965 1 96.06 48 ILE B O 1
ATOM 2076 N N . THR B 1 49 ? -11.492 7.301 7.555 1 95.69 49 THR B N 1
ATOM 2077 C CA . THR B 1 49 ? -11.93 7.223 6.164 1 95.69 49 THR B CA 1
ATOM 2078 C C . THR B 1 49 ? -13.258 7.945 5.977 1 95.69 49 THR B C 1
ATOM 2080 O O . THR B 1 49 ? -13.633 8.281 4.852 1 95.69 49 THR B O 1
ATOM 2083 N N . ASP B 1 50 ? -13.977 8.117 7.039 1 97.69 50 ASP B N 1
ATOM 2084 C CA . ASP B 1 50 ? -15.25 8.844 6.996 1 97.69 50 ASP B CA 1
ATOM 2085 C C . ASP B 1 50 ? -15.031 10.336 7.234 1 97.69 50 ASP B C 1
ATOM 2087 O O . ASP B 1 50 ? -14.805 10.766 8.367 1 97.69 50 ASP B O 1
ATOM 2091 N N . VAL B 1 51 ? -15.25 11.148 6.203 1 98.5 51 VAL B N 1
ATOM 2092 C CA . VAL B 1 51 ? -14.922 12.57 6.293 1 98.5 51 VAL B CA 1
ATOM 2093 C C . VAL B 1 51 ? -15.984 13.289 7.125 1 98.5 51 VAL B C 1
ATOM 2095 O O . VAL B 1 51 ? -15.82 14.461 7.469 1 98.5 51 VAL B O 1
ATOM 2098 N N . THR B 1 52 ? -17.031 12.586 7.492 1 98.19 52 THR B N 1
ATOM 2099 C CA . THR B 1 52 ? -18.062 13.195 8.312 1 98.19 52 THR B CA 1
ATOM 2100 C C . THR B 1 52 ? -17.859 12.867 9.781 1 98.19 52 THR B C 1
ATOM 2102 O O . THR B 1 52 ? -18.609 13.328 10.641 1 98.19 52 THR B O 1
ATOM 2105 N N . SER B 1 53 ? -16.906 12.117 10.07 1 97.88 53 SER B N 1
ATOM 2106 C CA . SER B 1 53 ? -16.625 11.695 11.438 1 97.88 53 SER B CA 1
ATOM 2107 C C . SER B 1 53 ? -16.109 12.852 12.281 1 97.88 53 SER B C 1
ATOM 2109 O O . SER B 1 53 ? -15.352 13.688 11.789 1 97.88 53 SER B O 1
ATOM 2111 N N . SER B 1 54 ? -16.453 12.82 13.57 1 97.75 54 SER B N 1
ATOM 2112 C CA . SER B 1 54 ? -15.883 13.797 14.5 1 97.75 54 SER B CA 1
ATOM 2113 C C . SER B 1 54 ? -14.375 13.617 14.648 1 97.75 54 SER B C 1
ATOM 2115 O O . SER B 1 54 ? -13.68 14.523 15.102 1 97.75 54 SER B O 1
ATOM 2117 N N . SER B 1 55 ? -13.852 12.508 14.242 1 97.88 55 SER B N 1
ATOM 2118 C CA . SER B 1 55 ? -12.43 12.211 14.336 1 97.88 55 SER B CA 1
ATOM 2119 C C . SER B 1 55 ? -11.625 13.031 13.336 1 97.88 55 SER B C 1
ATOM 2121 O O . SER B 1 55 ? -10.391 13.07 13.406 1 97.88 55 SER B O 1
ATOM 2123 N N . MET B 1 56 ? -12.281 13.727 12.484 1 98.38 56 MET B N 1
ATOM 2124 C CA . MET B 1 56 ? -11.609 14.531 11.469 1 98.38 56 MET B CA 1
ATOM 2125 C C . MET B 1 56 ? -10.914 15.734 12.102 1 98.38 56 MET B C 1
ATOM 2127 O O . MET B 1 56 ? -10.094 16.391 11.453 1 98.38 56 MET B O 1
ATOM 2131 N N . THR B 1 57 ? -11.219 16.109 13.266 1 98.38 57 THR B N 1
ATOM 2132 C CA . THR B 1 57 ? -10.648 17.312 13.875 1 98.38 57 THR B CA 1
ATOM 2133 C C . THR B 1 57 ? -9.18 17.094 14.227 1 98.38 57 THR B C 1
ATOM 2135 O O . THR B 1 57 ? -8.297 17.734 13.664 1 98.38 57 THR B O 1
ATOM 2138 N N . CYS B 1 58 ? -8.875 16.141 15.031 1 98.25 58 CYS B N 1
ATOM 2139 C CA . CYS B 1 58 ? -7.516 15.828 15.477 1 98.25 58 CYS B CA 1
ATOM 2140 C C . CYS B 1 58 ? -7.324 14.328 15.656 1 98.25 58 CYS B C 1
ATOM 2142 O O . CYS B 1 58 ? -6.547 13.898 16.516 1 98.25 58 CYS B O 1
ATOM 2144 N N . ASN B 1 59 ? -7.996 13.547 14.852 1 97.56 59 ASN B N 1
ATOM 2145 C CA . ASN B 1 59 ? -8.062 12.102 15.016 1 97.56 59 ASN B CA 1
ATOM 2146 C C . ASN B 1 59 ? -9.008 11.711 16.156 1 97.56 59 ASN B C 1
ATOM 2148 O O . ASN B 1 59 ? -9.773 12.539 16.641 1 97.56 59 ASN B O 1
ATOM 2152 N N . GLY B 1 60 ? -9.094 10.43 16.516 1 95.12 60 GLY B N 1
ATOM 2153 C CA . GLY B 1 60 ? -10.07 9.891 17.453 1 95.12 60 GLY B CA 1
ATOM 2154 C C . GLY B 1 60 ? -10.555 8.5 17.062 1 95.12 60 GLY B C 1
ATOM 2155 O O . GLY B 1 60 ? -9.875 7.777 16.344 1 95.12 60 GLY B O 1
ATOM 2156 N N . SER B 1 61 ? -11.688 8.266 17.5 1 92.75 61 SER B N 1
ATOM 2157 C CA . SER B 1 61 ? -12.227 6.93 17.25 1 92.75 61 SER B CA 1
ATOM 2158 C C . SER B 1 61 ? -12.156 6.586 15.766 1 92.75 61 SER B C 1
ATOM 2160 O O . SER B 1 61 ? -12.531 7.402 14.914 1 92.75 61 SER B O 1
ATOM 2162 N N . PRO B 1 62 ? -11.758 5.348 15.461 1 91 62 PRO B N 1
ATOM 2163 C CA . PRO B 1 62 ? -11.461 4.188 16.312 1 91 62 PRO B CA 1
ATOM 2164 C C . PRO B 1 62 ? -10.07 4.25 16.922 1 91 62 PRO B C 1
ATOM 2166 O O . PRO B 1 62 ? -9.703 3.367 17.703 1 91 62 PRO B O 1
ATOM 2169 N N . ASN B 1 63 ? -9.273 5.309 16.609 1 92.44 63 ASN B N 1
ATOM 2170 C CA . ASN B 1 63 ? -7.945 5.492 17.188 1 92.44 63 ASN B CA 1
ATOM 2171 C C . ASN B 1 63 ? -8.008 6.277 18.5 1 92.44 63 ASN B C 1
ATOM 2173 O O . ASN B 1 63 ? -8.055 7.508 18.484 1 92.44 63 ASN B O 1
ATOM 2177 N N . THR B 1 64 ? -7.863 5.695 19.578 1 93.25 64 THR B N 1
ATOM 2178 C CA . THR B 1 64 ? -7.926 6.414 20.844 1 93.25 64 THR B CA 1
ATOM 2179 C C . THR B 1 64 ? -6.746 7.371 20.984 1 93.25 64 THR B C 1
ATOM 2181 O O . THR B 1 64 ? -5.598 6.992 20.75 1 93.25 64 THR B O 1
ATOM 2184 N N . LEU B 1 65 ? -7.094 8.594 21.406 1 94.69 65 LEU B N 1
ATOM 2185 C CA . LEU B 1 65 ? -6.039 9.547 21.734 1 94.69 65 LEU B CA 1
ATOM 2186 C C . LEU B 1 65 ? -5.496 9.305 23.141 1 94.69 65 LEU B C 1
ATOM 2188 O O . LEU B 1 65 ? -5.953 9.922 24.094 1 94.69 65 LEU B O 1
ATOM 2192 N N . ASP B 1 66 ? -4.465 8.516 23.188 1 93.31 66 ASP B N 1
ATOM 2193 C CA . ASP B 1 66 ? -3.969 8.086 24.5 1 93.31 66 ASP B CA 1
ATOM 2194 C C . ASP B 1 66 ? -2.541 8.578 24.719 1 93.31 66 ASP B C 1
ATOM 2196 O O . ASP B 1 66 ? -1.914 8.227 25.719 1 93.31 66 ASP B O 1
ATOM 2200 N N . THR B 1 67 ? -1.936 9.258 23.828 1 90.94 67 THR B N 1
ATOM 2201 C CA . THR B 1 67 ? -0.641 9.922 23.922 1 90.94 67 THR B CA 1
ATOM 2202 C C . THR B 1 67 ? -0.789 11.422 23.688 1 90.94 67 THR B C 1
ATOM 2204 O O . THR B 1 67 ? -0.425 11.93 22.625 1 90.94 67 THR B O 1
ATOM 2207 N N . VAL B 1 68 ? -1.267 12.094 24.703 1 95.56 68 VAL B N 1
ATOM 2208 C CA . VAL B 1 68 ? -1.639 13.5 24.594 1 95.56 68 VAL B CA 1
ATOM 2209 C C . VAL B 1 68 ? -0.759 14.336 25.531 1 95.56 68 VAL B C 1
ATOM 2211 O O . VAL B 1 68 ? -0.762 14.133 26.75 1 95.56 68 VAL B O 1
ATOM 2214 N N . SER B 1 69 ? 0.005 15.195 24.969 1 97.62 69 SER B N 1
ATOM 2215 C CA . SER B 1 69 ? 0.806 16.141 25.75 1 97.62 69 SER B CA 1
ATOM 2216 C C . SER B 1 69 ? -0.013 17.359 26.141 1 97.62 69 SER B C 1
ATOM 2218 O O . SER B 1 69 ? -0.793 17.875 25.344 1 97.62 69 SER B O 1
ATOM 2220 N N . THR B 1 70 ? 0.184 17.828 27.344 1 97.56 70 THR B N 1
ATOM 2221 C CA . THR B 1 70 ? -0.446 19.062 27.766 1 97.56 70 THR B CA 1
ATOM 2222 C C . THR B 1 70 ? 0.529 20.234 27.641 1 97.56 70 THR B C 1
ATOM 2224 O O . THR B 1 70 ? 0.182 21.375 27.953 1 97.56 70 THR B O 1
ATOM 2227 N N . ASN B 1 71 ? 1.777 19.969 27.188 1 98.69 71 ASN B N 1
ATOM 2228 C CA . ASN B 1 71 ? 2.732 21.047 26.953 1 98.69 71 ASN B CA 1
ATOM 2229 C C . ASN B 1 71 ? 2.338 21.875 25.734 1 98.69 71 ASN B C 1
ATOM 2231 O O . ASN B 1 71 ? 1.729 21.375 24.797 1 98.69 71 ASN B O 1
ATOM 2235 N N . VAL B 1 72 ? 2.625 23.125 25.859 1 98.81 72 VAL B N 1
ATOM 2236 C CA . VAL B 1 72 ? 2.408 24.078 24.766 1 98.81 72 VAL B CA 1
ATOM 2237 C C . VAL B 1 72 ? 3.75 24.594 24.266 1 98.81 72 VAL B C 1
ATOM 2239 O O . VAL B 1 72 ? 4.523 25.172 25.031 1 98.81 72 VAL B O 1
ATOM 2242 N N . CYS B 1 73 ? 4.043 24.391 23.031 1 98.88 73 CYS B N 1
ATOM 2243 C CA . CYS B 1 73 ? 5.312 24.828 22.453 1 98.88 73 CYS B CA 1
ATOM 2244 C C . CYS B 1 73 ? 5.184 26.203 21.828 1 98.88 73 CYS B C 1
ATOM 2246 O O . CYS B 1 73 ? 4.234 26.469 21.078 1 98.88 73 CYS B O 1
ATOM 2248 N N . SER B 1 74 ? 6.125 27.031 22.109 1 98.75 74 SER B N 1
ATOM 2249 C CA . SER B 1 74 ? 6.066 28.406 21.641 1 98.75 74 SER B CA 1
ATOM 2250 C C . SER B 1 74 ? 6.758 28.562 20.297 1 98.75 74 SER B C 1
ATOM 2252 O O . SER B 1 74 ? 7.816 27.984 20.062 1 98.75 74 SER B O 1
ATOM 2254 N N . ILE B 1 75 ? 6.188 29.344 19.438 1 98.75 75 ILE B N 1
ATOM 2255 C CA . ILE B 1 75 ? 6.715 29.656 18.125 1 98.75 75 ILE B CA 1
ATOM 2256 C C . ILE B 1 75 ? 6.352 31.078 17.734 1 98.75 75 ILE B C 1
ATOM 2258 O O . ILE B 1 75 ? 5.254 31.562 18.031 1 98.75 75 ILE B O 1
ATOM 2262 N N . ALA B 1 76 ? 7.215 31.75 17.062 1 98.75 76 ALA B N 1
ATOM 2263 C CA . ALA B 1 76 ? 6.934 33.125 16.656 1 98.75 76 ALA B CA 1
ATOM 2264 C C . ALA B 1 76 ? 6.156 33.156 15.352 1 98.75 76 ALA B C 1
ATOM 2266 O O . ALA B 1 76 ? 6.43 32.375 14.438 1 98.75 76 ALA B O 1
ATOM 2267 N N . ALA B 1 77 ? 5.156 34.125 15.305 1 98.56 77 ALA B N 1
ATOM 2268 C CA . ALA B 1 77 ? 4.543 34.375 14 1 98.56 77 ALA B CA 1
ATOM 2269 C C . ALA B 1 77 ? 5.598 34.719 12.953 1 98.56 77 ALA B C 1
ATOM 2271 O O . ALA B 1 77 ? 6.578 35.406 13.242 1 98.56 77 ALA B O 1
ATOM 2272 N N . GLY B 1 78 ? 5.355 34.156 11.75 1 98.62 78 GLY B N 1
ATOM 2273 C CA . GLY B 1 78 ? 6.301 34.406 10.672 1 98.62 78 GLY B CA 1
ATOM 2274 C C . GLY B 1 78 ? 7.457 33.406 10.656 1 98.62 78 GLY B C 1
ATOM 2275 O O . GLY B 1 78 ? 8.195 33.344 9.672 1 98.62 78 GLY B O 1
ATOM 2276 N N . SER B 1 79 ? 7.652 32.656 11.656 1 98.56 79 SER B N 1
ATOM 2277 C CA . SER B 1 79 ? 8.766 31.703 11.727 1 98.56 79 SER B CA 1
ATOM 2278 C C . SER B 1 79 ? 8.391 30.359 11.109 1 98.56 79 SER B C 1
ATOM 2280 O O . SER B 1 79 ? 7.211 30.078 10.914 1 98.56 79 SER B O 1
ATOM 2282 N N . LYS B 1 80 ? 9.438 29.578 10.914 1 98.75 80 LYS B N 1
ATOM 2283 C CA . LYS B 1 80 ? 9.258 28.234 10.383 1 98.75 80 LYS B CA 1
ATOM 2284 C C . LYS B 1 80 ? 9 27.234 11.508 1 98.75 80 LYS B C 1
ATOM 2286 O O . LYS B 1 80 ? 9.523 27.391 12.617 1 98.75 80 LYS B O 1
ATOM 2291 N N . ILE B 1 81 ? 8.203 26.297 11.234 1 98.94 81 ILE B N 1
ATOM 2292 C CA . ILE B 1 81 ? 8.016 25.125 12.07 1 98.94 81 ILE B CA 1
ATOM 2293 C C . ILE B 1 81 ? 8.102 23.859 11.219 1 98.94 81 ILE B C 1
ATOM 2295 O O . ILE B 1 81 ? 7.621 23.844 10.078 1 98.94 81 ILE B O 1
ATOM 2299 N N . THR B 1 82 ? 8.727 22.828 11.727 1 98.94 82 THR B N 1
ATOM 2300 C CA . THR B 1 82 ? 8.82 21.562 11.016 1 98.94 82 THR B CA 1
ATOM 2301 C C . THR B 1 82 ? 7.941 20.5 11.68 1 98.94 82 THR B C 1
ATOM 2303 O O . THR B 1 82 ? 7.984 20.344 12.906 1 98.94 82 THR B O 1
ATOM 2306 N N . LEU B 1 83 ? 7.129 19.906 10.93 1 98.88 83 LEU B N 1
ATOM 2307 C CA . LEU B 1 83 ? 6.348 18.734 11.32 1 98.88 83 LEU B CA 1
ATOM 2308 C C . LEU B 1 83 ? 7 17.453 10.805 1 98.88 83 LEU B C 1
ATOM 2310 O O . LEU B 1 83 ? 7.457 17.406 9.664 1 98.88 83 LEU B O 1
ATOM 2314 N N . ARG B 1 84 ? 6.996 16.406 11.57 1 98.75 84 ARG B N 1
ATOM 2315 C CA . ARG B 1 84 ? 7.574 15.141 11.141 1 98.75 84 ARG B CA 1
ATOM 2316 C C . ARG B 1 84 ? 6.598 13.992 11.359 1 98.75 84 ARG B C 1
ATOM 2318 O O . ARG B 1 84 ? 6.023 13.852 12.445 1 98.75 84 ARG B O 1
ATOM 2325 N N . TRP B 1 85 ? 6.488 13.219 10.359 1 98.06 85 TRP B N 1
ATOM 2326 C CA . TRP B 1 85 ? 5.68 12 10.414 1 98.06 85 TRP B CA 1
ATOM 2327 C C . TRP B 1 85 ? 6.57 10.758 10.477 1 98.06 85 TRP B C 1
ATOM 2329 O O . TRP B 1 85 ? 7.664 10.75 9.906 1 98.06 85 TRP B O 1
ATOM 2339 N N . GLY B 1 86 ? 6.125 9.773 11.133 1 95.38 86 GLY B N 1
ATOM 2340 C CA . GLY B 1 86 ? 6.664 8.43 11.156 1 95.38 86 GLY B CA 1
ATOM 2341 C C . GLY B 1 86 ? 5.598 7.355 11.055 1 95.38 86 GLY B C 1
ATOM 2342 O O . GLY B 1 86 ? 4.43 7.602 11.367 1 95.38 86 GLY B O 1
ATOM 2343 N N . HIS B 1 87 ? 6.027 6.227 10.594 1 91.69 87 HIS B N 1
ATOM 2344 C CA . HIS B 1 87 ? 5.094 5.113 10.469 1 91.69 87 HIS B CA 1
ATOM 2345 C C . HIS B 1 87 ? 4.398 4.832 11.797 1 91.69 87 HIS B C 1
ATOM 2347 O O . HIS B 1 87 ? 3.211 4.504 11.82 1 91.69 87 HIS B O 1
ATOM 2353 N N . THR B 1 88 ? 5.184 4.805 12.805 1 89.62 88 THR B N 1
ATOM 2354 C CA . THR B 1 88 ? 4.68 4.637 14.164 1 89.62 88 THR B CA 1
ATOM 2355 C C . THR B 1 88 ? 5.078 5.82 15.039 1 89.62 88 THR B C 1
ATOM 2357 O O . THR B 1 88 ? 5.754 6.742 14.578 1 89.62 88 THR B O 1
ATOM 2360 N N . LEU B 1 89 ? 4.707 5.707 16.312 1 92.75 89 LEU B N 1
ATOM 2361 C CA . LEU B 1 89 ? 5.027 6.758 17.266 1 92.75 89 LEU B CA 1
ATOM 2362 C C . LEU B 1 89 ? 6.535 6.898 17.438 1 92.75 89 LEU B C 1
ATOM 2364 O O . LEU B 1 89 ? 7.027 7.965 17.812 1 92.75 89 LEU B O 1
ATOM 2368 N N . THR B 1 90 ? 7.227 5.789 17.078 1 92.69 90 THR B N 1
ATOM 2369 C CA . THR B 1 90 ? 8.641 5.809 17.422 1 92.69 90 THR B CA 1
ATOM 2370 C C . THR B 1 90 ? 9.5 5.625 16.172 1 92.69 90 THR B C 1
ATOM 2372 O O . THR B 1 90 ? 10.727 5.492 16.266 1 92.69 90 THR B O 1
ATOM 2375 N N . SER B 1 91 ? 8.891 5.598 15.016 1 90.69 91 SER B N 1
ATOM 2376 C CA . SER B 1 91 ? 9.633 5.398 13.773 1 90.69 91 SER B CA 1
ATOM 2377 C C . SER B 1 91 ? 10.539 6.59 13.477 1 90.69 91 SER B C 1
ATOM 2379 O O . SER B 1 91 ? 10.188 7.734 13.773 1 90.69 91 SER B O 1
ATOM 2381 N N . GLY B 1 92 ? 11.688 6.293 12.852 1 89.19 92 GLY B N 1
ATOM 2382 C CA . GLY B 1 92 ? 12.617 7.332 12.438 1 89.19 92 GLY B CA 1
ATOM 2383 C C . GLY B 1 92 ? 12.438 7.754 10.992 1 89.19 92 GLY B C 1
ATOM 2384 O O . GLY B 1 92 ? 11.391 7.516 10.398 1 89.19 92 GLY B O 1
ATOM 2385 N N . SER B 1 93 ? 13.492 8.391 10.477 1 91.06 93 SER B N 1
ATOM 2386 C CA . SER B 1 93 ? 13.438 9.055 9.172 1 91.06 93 SER B CA 1
ATOM 2387 C C . SER B 1 93 ? 13.383 8.039 8.039 1 91.06 93 SER B C 1
ATOM 2389 O O . SER B 1 93 ? 13.016 8.383 6.91 1 91.06 93 SER B O 1
ATOM 2391 N N . ASN B 1 94 ? 13.703 6.801 8.328 1 89.38 94 ASN B N 1
ATOM 2392 C CA . ASN B 1 94 ? 13.727 5.793 7.273 1 89.38 94 ASN B CA 1
ATOM 2393 C C . ASN B 1 94 ? 12.43 4.992 7.238 1 89.38 94 ASN B C 1
ATOM 2395 O O . ASN B 1 94 ? 12.297 4.043 6.461 1 89.38 94 ASN B O 1
ATOM 2399 N N . ASP B 1 95 ? 11.5 5.309 8.055 1 91.06 95 ASP B N 1
ATOM 2400 C CA . ASP B 1 95 ? 10.211 4.641 8.164 1 91.06 95 ASP B CA 1
ATOM 2401 C C . ASP B 1 95 ? 9.078 5.652 8.367 1 91.06 95 ASP B C 1
ATOM 2403 O O . ASP B 1 95 ? 8.578 5.809 9.484 1 91.06 95 ASP B O 1
ATOM 2407 N N . VAL B 1 96 ? 8.695 6.246 7.27 1 94 96 VAL B N 1
ATOM 2408 C CA . VAL B 1 96 ? 7.797 7.395 7.309 1 94 96 VAL B CA 1
ATOM 2409 C C . VAL B 1 96 ? 6.367 6.941 7.039 1 94 96 VAL B C 1
ATOM 2411 O O . VAL B 1 96 ? 5.496 7.059 7.902 1 94 96 VAL B O 1
ATOM 2414 N N . ILE B 1 97 ? 6.102 6.395 5.922 1 91.62 97 ILE B N 1
ATOM 2415 C CA . ILE B 1 97 ? 4.836 5.93 5.367 1 91.62 97 ILE B CA 1
ATOM 2416 C C . ILE B 1 97 ? 5.102 5.086 4.121 1 91.62 97 ILE B C 1
ATOM 2418 O O . ILE B 1 97 ? 6.098 5.289 3.424 1 91.62 97 ILE B O 1
ATOM 2422 N N . ASP B 1 98 ? 4.281 4.184 3.883 1 86.5 98 ASP B N 1
ATOM 2423 C CA . ASP B 1 98 ? 4.441 3.381 2.674 1 86.5 98 ASP B CA 1
ATOM 2424 C C . ASP B 1 98 ? 4.367 4.254 1.422 1 86.5 98 ASP B C 1
ATOM 2426 O O . ASP B 1 98 ? 3.502 5.129 1.321 1 86.5 98 ASP B O 1
ATOM 2430 N N . ALA B 1 99 ? 5.254 4.012 0.494 1 85.88 99 ALA B N 1
ATOM 2431 C CA . ALA B 1 99 ? 5.375 4.859 -0.69 1 85.88 99 ALA B CA 1
ATOM 2432 C C . ALA B 1 99 ? 4.109 4.797 -1.54 1 85.88 99 ALA B C 1
ATOM 2434 O O . ALA B 1 99 ? 3.846 5.699 -2.336 1 85.88 99 ALA B O 1
ATOM 2435 N N . SER B 1 100 ? 3.289 3.748 -1.45 1 85.38 100 SER B N 1
ATOM 2436 C CA . SER B 1 100 ? 2.047 3.627 -2.207 1 85.38 100 SER B CA 1
ATOM 2437 C C . SER B 1 100 ? 1.001 4.621 -1.717 1 85.38 100 SER B C 1
ATOM 2439 O O . SER B 1 100 ? 0.003 4.867 -2.398 1 85.38 100 SER B O 1
ATOM 2441 N N . HIS B 1 101 ? 1.219 5.164 -0.515 1 91.81 101 HIS B N 1
ATOM 2442 C CA . HIS B 1 101 ? 0.272 6.102 0.081 1 91.81 101 HIS B CA 1
ATOM 2443 C C . HIS B 1 101 ? 0.414 7.492 -0.529 1 91.81 101 HIS B C 1
ATOM 2445 O O . HIS B 1 101 ? 0.495 8.484 0.195 1 91.81 101 HIS B O 1
ATOM 2451 N N . LYS B 1 102 ? 0.337 7.578 -1.818 1 94.31 102 LYS B N 1
ATOM 2452 C CA . LYS B 1 102 ? 0.443 8.844 -2.539 1 94.31 102 LYS B CA 1
ATOM 2453 C C . LYS B 1 102 ? -0.695 9.789 -2.162 1 94.31 102 LYS B C 1
ATOM 2455 O O . LYS B 1 102 ? -1.834 9.352 -1.981 1 94.31 102 LYS B O 1
ATOM 2460 N N . GLY B 1 103 ? -0.351 11.023 -2.076 1 97.62 103 GLY B N 1
ATOM 2461 C CA . GLY B 1 103 ? -1.396 12 -1.812 1 97.62 103 GLY B CA 1
ATOM 2462 C C . GLY B 1 103 ? -0.86 13.328 -1.307 1 97.62 103 GLY B C 1
ATOM 2463 O O . GLY B 1 103 ? 0.351 13.555 -1.32 1 97.62 103 GLY B O 1
ATOM 2464 N N . PRO B 1 104 ? -1.791 14.227 -0.986 1 98.81 104 PRO B N 1
ATOM 2465 C CA . PRO B 1 104 ? -1.444 15.578 -0.536 1 98.81 104 PRO B CA 1
ATOM 2466 C C . PRO B 1 104 ? -1.132 15.641 0.958 1 98.81 104 PRO B C 1
ATOM 2468 O O . PRO B 1 104 ? -1.416 14.688 1.691 1 98.81 104 PRO B O 1
ATOM 2471 N N . ILE B 1 105 ? -0.558 16.734 1.33 1 98.88 105 ILE B N 1
ATOM 2472 C CA . ILE B 1 105 ? -0.329 17.109 2.719 1 98.88 105 ILE B CA 1
ATOM 2473 C C . ILE B 1 105 ? -0.879 18.516 2.967 1 98.88 105 ILE B C 1
ATOM 2475 O O . ILE B 1 105 ? -0.702 19.406 2.141 1 98.88 105 ILE B O 1
ATOM 2479 N N . MET B 1 106 ? -1.604 18.688 4.035 1 98.94 106 MET B N 1
ATOM 2480 C CA . MET B 1 106 ? -2.133 19.984 4.453 1 98.94 106 MET B CA 1
ATOM 2481 C C . MET B 1 106 ? -1.781 20.266 5.91 1 98.94 106 MET B C 1
ATOM 2483 O O . MET B 1 106 ? -1.622 19.344 6.707 1 98.94 106 MET B O 1
ATOM 2487 N N . VAL B 1 107 ? -1.693 21.516 6.191 1 98.94 107 VAL B N 1
ATOM 2488 C CA . VAL B 1 107 ? -1.512 21.984 7.562 1 98.94 107 VAL B CA 1
ATOM 2489 C C . VAL B 1 107 ? -2.518 23.094 7.867 1 98.94 107 VAL B C 1
ATOM 2491 O O . VAL B 1 107 ? -2.66 24.047 7.098 1 98.94 107 VAL B O 1
ATOM 2494 N N . TYR B 1 108 ? -3.225 22.938 8.914 1 98.94 108 TYR B N 1
ATOM 2495 C CA . TYR B 1 108 ? -4.211 23.906 9.398 1 98.94 108 TYR B CA 1
ATOM 2496 C C . TYR B 1 108 ? -3.836 24.422 10.789 1 98.94 108 TYR B C 1
ATOM 2498 O O . TYR B 1 108 ? -3.043 23.781 11.492 1 98.94 108 TYR B O 1
ATOM 2506 N N . MET B 1 109 ? -4.426 25.531 11.125 1 98.88 109 MET B N 1
ATOM 2507 C CA . MET B 1 109 ? -4.371 26.062 12.484 1 98.88 109 MET B CA 1
ATOM 2508 C C . MET B 1 109 ? -5.742 26.547 12.938 1 98.88 109 MET B C 1
ATOM 2510 O O . MET B 1 109 ? -6.598 26.875 12.109 1 98.88 109 MET B O 1
ATOM 2514 N N . ALA B 1 110 ? -5.922 26.609 14.156 1 98.81 110 ALA B N 1
ATOM 2515 C CA . ALA B 1 110 ? -7.105 27.188 14.781 1 98.81 110 ALA B CA 1
ATOM 2516 C C . ALA B 1 110 ? -6.746 27.875 16.109 1 98.81 110 ALA B C 1
ATOM 2518 O O . ALA B 1 110 ? -6.016 27.297 16.922 1 98.81 110 ALA B O 1
ATOM 2519 N N . LYS B 1 111 ? -7.23 29.016 16.281 1 98.38 111 LYS B N 1
ATOM 2520 C CA . LYS B 1 111 ? -7.016 29.719 17.547 1 98.38 111 LYS B CA 1
ATOM 2521 C C . LYS B 1 111 ? -7.891 29.125 18.656 1 98.38 111 LYS B C 1
ATOM 2523 O O . LYS B 1 111 ? -9.07 28.844 18.438 1 98.38 111 LYS B O 1
ATOM 2528 N N . VAL B 1 112 ? -7.32 29.016 19.812 1 98.5 112 VAL B N 1
ATOM 2529 C CA . VAL B 1 112 ? -8.039 28.516 20.984 1 98.5 112 VAL B CA 1
ATOM 2530 C C . VAL B 1 112 ? -7.68 29.328 22.219 1 98.5 112 VAL B C 1
ATOM 2532 O O . VAL B 1 112 ? -6.68 30.062 22.219 1 98.5 112 VAL B O 1
ATOM 2535 N N . SER B 1 113 ? -8.508 29.125 23.188 1 97.62 113 SER B N 1
ATOM 2536 C CA . SER B 1 113 ? -8.234 29.844 24.438 1 97.62 113 SER B CA 1
ATOM 2537 C C . SER B 1 113 ? -7.258 29.078 25.312 1 97.62 113 SER B C 1
ATOM 2539 O O . SER B 1 113 ? -6.52 29.672 26.094 1 97.62 113 SER B O 1
ATOM 2541 N N . ASN B 1 114 ? -7.254 27.75 25.203 1 98.06 114 ASN B N 1
ATOM 2542 C CA . ASN B 1 114 ? -6.41 26.844 25.984 1 98.06 114 ASN B CA 1
ATOM 2543 C C . ASN B 1 114 ? -5.91 25.672 25.156 1 98.06 114 ASN B C 1
ATOM 2545 O O . ASN B 1 114 ? -6.602 24.672 25.016 1 98.06 114 ASN B O 1
ATOM 2549 N N . ALA B 1 115 ? -4.695 25.812 24.703 1 97.81 115 ALA B N 1
ATOM 2550 C CA . ALA B 1 115 ? -4.145 24.781 23.828 1 97.81 115 ALA B CA 1
ATOM 2551 C C . ALA B 1 115 ? -3.744 23.547 24.625 1 97.81 115 ALA B C 1
ATOM 2553 O O . ALA B 1 115 ? -3.748 22.438 24.109 1 97.81 115 ALA B O 1
ATOM 2554 N N . ALA B 1 116 ? -3.459 23.703 25.844 1 95.38 116 ALA B N 1
ATOM 2555 C CA . ALA B 1 116 ? -2.928 22.625 26.672 1 95.38 116 ALA B CA 1
ATOM 2556 C C . ALA B 1 116 ? -3.992 21.578 26.969 1 95.38 116 ALA B C 1
ATOM 2558 O O . ALA B 1 116 ? -3.748 20.375 26.797 1 95.38 116 ALA B O 1
ATOM 2559 N N . THR B 1 117 ? -5.199 22.062 27.359 1 92.62 117 THR B N 1
ATOM 2560 C CA . THR B 1 117 ? -6.176 21.125 27.906 1 92.62 117 THR B CA 1
ATOM 2561 C C . THR B 1 117 ? -7.531 21.297 27.219 1 92.62 117 THR B C 1
ATOM 2563 O O . THR B 1 117 ? -8.438 20.484 27.422 1 92.62 117 THR B O 1
ATOM 2566 N N . GLY B 1 118 ? -7.637 22.266 26.438 1 93.81 118 GLY B N 1
ATOM 2567 C CA . GLY B 1 118 ? -8.914 22.5 25.797 1 93.81 118 GLY B CA 1
ATOM 2568 C C . GLY B 1 118 ? -9.258 21.469 24.75 1 93.81 118 GLY B C 1
ATOM 2569 O O . GLY B 1 118 ? -8.367 20.891 24.125 1 93.81 118 GLY B O 1
ATOM 2570 N N . THR B 1 119 ? -10.562 21.297 24.562 1 95 119 THR B N 1
ATOM 2571 C CA . THR B 1 119 ? -11.031 20.453 23.469 1 95 119 THR B CA 1
ATOM 2572 C C . THR B 1 119 ? -10.742 21.109 22.109 1 95 119 THR B C 1
ATOM 2574 O O . THR B 1 119 ? -10.914 22.328 21.953 1 95 119 THR B O 1
ATOM 2577 N N . PRO B 1 120 ? -10.258 20.312 21.203 1 97.12 120 PRO B N 1
ATOM 2578 C CA . PRO B 1 120 ? -10.078 20.906 19.875 1 97.12 120 PRO B CA 1
ATOM 2579 C C . PRO B 1 120 ? -11.367 21.516 19.328 1 97.12 120 PRO B C 1
ATOM 2581 O O . PRO B 1 120 ? -12.445 20.922 19.453 1 97.12 120 PRO B O 1
ATOM 2584 N N . PRO B 1 121 ? -11.234 22.656 18.734 1 97.56 121 PRO B N 1
ATOM 2585 C CA . PRO B 1 121 ? -12.445 23.281 18.188 1 97.56 121 PRO B CA 1
ATOM 2586 C C . PRO B 1 121 ? -12.945 22.594 16.922 1 97.56 121 PRO B C 1
ATOM 2588 O O . PRO B 1 121 ? -12.141 22.125 16.109 1 97.56 121 PRO B O 1
ATOM 2591 N N . THR B 1 122 ? -14.242 22.625 16.719 1 96.88 122 THR B N 1
ATOM 2592 C CA . THR B 1 122 ? -14.781 22.031 15.508 1 96.88 122 THR B CA 1
ATOM 2593 C C . THR B 1 122 ? -14.758 23.031 14.352 1 96.88 122 THR B C 1
ATOM 2595 O O . THR B 1 122 ? -14.883 22.641 13.188 1 96.88 122 THR B O 1
ATOM 2598 N N . SER B 1 123 ? -14.672 24.281 14.719 1 98.12 123 SER B N 1
ATOM 2599 C CA . SER B 1 123 ? -14.664 25.328 13.695 1 98.12 123 SER B CA 1
ATOM 2600 C C . SER B 1 123 ? -13.484 26.281 13.883 1 98.12 123 SER B C 1
ATOM 2602 O O . SER B 1 123 ? -12.727 26.156 14.852 1 98.12 123 SER B O 1
ATOM 2604 N N . GLY B 1 124 ? -13.305 27.125 12.859 1 98.56 124 GLY B N 1
ATOM 2605 C CA . GLY B 1 124 ? -12.273 28.141 12.961 1 98.56 124 GLY B CA 1
ATOM 2606 C C . GLY B 1 124 ? -10.945 27.703 12.375 1 98.56 124 GLY B C 1
ATOM 2607 O O . GLY B 1 124 ? -9.93 28.391 12.531 1 98.56 124 GLY B O 1
ATOM 2608 N N . TRP B 1 125 ? -10.93 26.609 11.68 1 98.94 125 TRP B N 1
ATOM 2609 C CA . TRP B 1 125 ? -9.695 26.094 11.102 1 98.94 125 TRP B CA 1
ATOM 2610 C C . TRP B 1 125 ? -9.344 26.828 9.812 1 98.94 125 TRP B C 1
ATOM 2612 O O . TRP B 1 125 ? -10.195 26.969 8.93 1 98.94 125 TRP B O 1
ATOM 2622 N N . PHE B 1 126 ? -8.188 27.359 9.688 1 98.94 126 PHE B N 1
ATOM 2623 C CA . PHE B 1 126 ? -7.676 27.953 8.469 1 98.94 126 PHE B CA 1
ATOM 2624 C C . PHE B 1 126 ? -6.418 27.25 7.992 1 98.94 126 PHE B C 1
ATOM 2626 O O . PHE B 1 126 ? -5.609 26.797 8.805 1 98.94 126 PHE B O 1
ATOM 2633 N N . LYS B 1 127 ? -6.273 27.094 6.652 1 98.88 127 LYS B N 1
ATOM 2634 C CA . LYS B 1 127 ? -5.156 26.375 6.051 1 98.88 127 LYS B CA 1
ATOM 2635 C C . LYS B 1 127 ? -3.938 27.281 5.895 1 98.88 127 LYS B C 1
ATOM 2637 O O . LYS B 1 127 ? -4.051 28.406 5.398 1 98.88 127 LYS B O 1
ATOM 2642 N N . ILE B 1 128 ? -2.787 26.719 6.301 1 98.88 128 ILE B N 1
ATOM 2643 C CA . ILE B 1 128 ? -1.609 27.578 6.188 1 98.88 128 ILE B CA 1
ATOM 2644 C C . ILE B 1 128 ? -0.628 26.969 5.184 1 98.88 128 ILE B C 1
ATOM 2646 O O . ILE B 1 128 ? 0.344 27.609 4.789 1 98.88 128 ILE B O 1
ATOM 2650 N N . TYR B 1 129 ? -0.864 25.781 4.801 1 98.88 129 TYR B N 1
ATOM 2651 C CA . TYR B 1 129 ? -0.021 25.109 3.82 1 98.88 129 TYR B CA 1
ATOM 2652 C C . TYR B 1 129 ? -0.779 23.969 3.141 1 98.88 129 TYR B C 1
ATOM 2654 O O . TYR B 1 129 ? -1.604 23.297 3.77 1 98.88 129 TYR B O 1
ATOM 2662 N N . HIS B 1 130 ? -0.514 23.766 1.869 1 98.88 130 HIS B N 1
ATOM 2663 C CA . HIS B 1 130 ? -0.861 22.5 1.241 1 98.88 130 HIS B CA 1
ATOM 2664 C C . HIS B 1 130 ? 0.033 22.219 0.039 1 98.88 130 HIS B C 1
ATOM 2666 O O . HIS B 1 130 ? 0.611 23.141 -0.541 1 98.88 130 HIS B O 1
ATOM 2672 N N . ALA B 1 131 ? 0.255 21 -0.266 1 98.75 131 ALA B N 1
ATOM 2673 C CA . ALA B 1 131 ? 0.872 20.5 -1.488 1 98.75 131 ALA B CA 1
ATOM 2674 C C . ALA B 1 131 ? 0.214 19.188 -1.933 1 98.75 131 ALA B C 1
ATOM 2676 O O . ALA B 1 131 ? -0.192 18.375 -1.1 1 98.75 131 ALA B O 1
ATOM 2677 N N . GLY B 1 132 ? 0.054 19.078 -3.18 1 98.25 132 GLY B N 1
ATOM 2678 C CA . GLY B 1 132 ? -0.564 17.891 -3.773 1 98.25 132 GLY B CA 1
ATOM 2679 C C . GLY B 1 132 ? 0.3 17.234 -4.832 1 98.25 132 GLY B C 1
ATOM 2680 O O . GLY B 1 132 ? 1.411 16.797 -4.543 1 98.25 132 GLY B O 1
ATOM 2681 N N . LEU B 1 133 ? -0.163 17.266 -6.008 1 97.12 133 LEU B N 1
ATOM 2682 C CA . LEU B 1 133 ? 0.527 16.703 -7.168 1 97.12 133 LEU B CA 1
ATOM 2683 C C . LEU B 1 133 ? 1.144 17.812 -8.016 1 97.12 133 LEU B C 1
ATOM 2685 O O . LEU B 1 133 ? 0.457 18.766 -8.398 1 97.12 133 LEU B O 1
ATOM 2689 N N . SER B 1 134 ? 2.416 17.734 -8.18 1 95.5 134 SER B N 1
ATOM 2690 C CA . SER B 1 134 ? 3.135 18.703 -9.016 1 95.5 134 SER B CA 1
ATOM 2691 C C . SER B 1 134 ? 4.164 18 -9.898 1 95.5 134 SER B C 1
ATOM 2693 O O . SER B 1 134 ? 5.094 17.375 -9.391 1 95.5 134 SER B O 1
ATOM 2695 N N . ASN B 1 135 ? 4.02 18.109 -11.258 1 92.31 135 ASN B N 1
ATOM 2696 C CA . ASN B 1 135 ? 4.938 17.516 -12.219 1 92.31 135 ASN B CA 1
ATOM 2697 C C . ASN B 1 135 ? 5.148 16.016 -11.93 1 92.31 135 ASN B C 1
ATOM 2699 O O . ASN B 1 135 ? 6.285 15.555 -11.852 1 92.31 135 ASN B O 1
ATOM 2703 N N . GLY B 1 136 ? 4.137 15.383 -11.656 1 89.06 136 GLY B N 1
ATOM 2704 C CA . GLY B 1 136 ? 4.172 13.938 -11.484 1 89.06 136 GLY B CA 1
ATOM 2705 C C . GLY B 1 136 ? 4.637 13.516 -10.102 1 89.06 136 GLY B C 1
ATOM 2706 O O . GLY B 1 136 ? 4.715 12.32 -9.805 1 89.06 136 GLY B O 1
ATOM 2707 N N . LYS B 1 137 ? 4.957 14.461 -9.219 1 94.12 137 LYS B N 1
ATOM 2708 C CA . LYS B 1 137 ? 5.449 14.148 -7.883 1 94.12 137 LYS B CA 1
ATOM 2709 C C . LYS B 1 137 ? 4.422 14.531 -6.816 1 94.12 137 LYS B C 1
ATOM 2711 O O . LYS B 1 137 ? 3.902 15.648 -6.824 1 94.12 137 LYS B O 1
ATOM 2716 N N . TRP B 1 138 ? 4.086 13.547 -6.012 1 96.56 138 TRP B N 1
ATOM 2717 C CA . TRP B 1 138 ? 3.15 13.789 -4.918 1 96.56 138 TRP B CA 1
ATOM 2718 C C . TRP B 1 138 ? 3.867 14.391 -3.711 1 96.56 138 TRP B C 1
ATOM 2720 O O . TRP B 1 138 ? 5.039 14.094 -3.469 1 96.56 138 TRP B O 1
ATOM 2730 N N . ALA B 1 139 ? 3.121 15.141 -2.932 1 98.5 139 ALA B N 1
ATOM 2731 C CA . ALA B 1 139 ? 3.664 15.719 -1.702 1 98.5 139 ALA B CA 1
ATOM 2732 C C . ALA B 1 139 ? 4.219 14.633 -0.787 1 98.5 139 ALA B C 1
ATOM 2734 O O . ALA B 1 139 ? 5.262 14.812 -0.155 1 98.5 139 ALA B O 1
ATOM 2735 N N . VAL B 1 140 ? 3.584 13.508 -0.751 1 97.25 140 VAL B N 1
ATOM 2736 C CA . VAL B 1 140 ? 4.016 12.422 0.123 1 97.25 140 VAL B CA 1
ATOM 2737 C C . VAL B 1 140 ? 5.352 11.867 -0.364 1 97.25 140 VAL B C 1
ATOM 2739 O O . VAL B 1 140 ? 6.203 11.477 0.442 1 97.25 140 VAL B O 1
ATOM 2742 N N . ASP B 1 141 ? 5.562 11.812 -1.681 1 95.06 141 ASP B N 1
ATOM 2743 C CA . ASP B 1 141 ? 6.867 11.406 -2.191 1 95.06 141 ASP B CA 1
ATOM 2744 C C . ASP B 1 141 ? 7.977 12.297 -1.644 1 95.06 141 ASP B C 1
ATOM 2746 O O . ASP B 1 141 ? 9.016 11.805 -1.206 1 95.06 141 ASP B O 1
ATOM 2750 N N . THR B 1 142 ? 7.773 13.578 -1.71 1 97.75 142 THR B N 1
ATOM 2751 C CA . THR B 1 142 ? 8.742 14.547 -1.212 1 97.75 142 THR B CA 1
ATOM 2752 C C . THR B 1 142 ? 8.945 14.391 0.292 1 97.75 142 THR B C 1
ATOM 2754 O O . THR B 1 142 ? 10.07 14.477 0.786 1 97.75 142 THR B O 1
ATOM 2757 N N . LEU B 1 143 ? 7.852 14.141 1.019 1 98.25 143 LEU B N 1
ATOM 2758 C CA . LEU B 1 143 ? 7.938 13.93 2.459 1 98.25 143 LEU B CA 1
ATOM 2759 C C . LEU B 1 143 ? 8.852 12.75 2.779 1 98.25 143 LEU B C 1
ATOM 2761 O O . LEU B 1 143 ? 9.703 12.844 3.662 1 98.25 143 LEU B O 1
ATOM 2765 N N . ILE B 1 144 ? 8.633 11.648 2.131 1 94.81 144 ILE B N 1
ATOM 2766 C CA . ILE B 1 144 ? 9.445 10.461 2.34 1 94.81 144 ILE B CA 1
ATOM 2767 C C . ILE B 1 144 ? 10.914 10.773 2.057 1 94.81 144 ILE B C 1
ATOM 2769 O O . ILE B 1 144 ? 11.789 10.43 2.848 1 94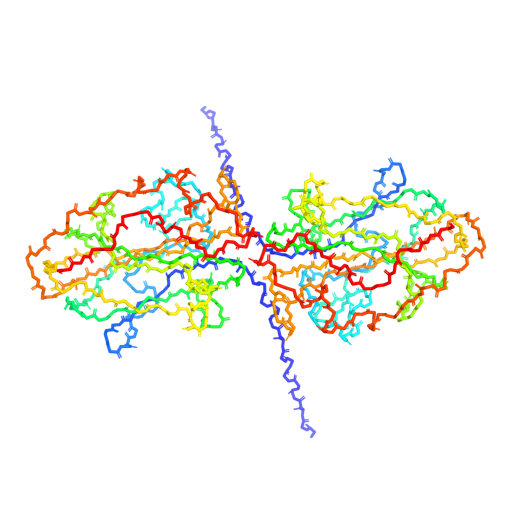.81 144 ILE B O 1
ATOM 2773 N N . ALA B 1 145 ? 11.18 11.445 0.972 1 95.94 145 ALA B N 1
ATOM 2774 C CA . ALA B 1 145 ? 12.547 11.805 0.591 1 95.94 145 ALA B CA 1
ATOM 2775 C C . ALA B 1 145 ? 13.195 12.703 1.644 1 95.94 145 ALA B C 1
ATOM 2777 O O . ALA B 1 145 ? 14.414 12.703 1.8 1 95.94 145 ALA B O 1
ATOM 2778 N N . ASN B 1 146 ? 12.375 13.406 2.373 1 98.06 146 ASN B N 1
ATOM 2779 C CA . ASN B 1 146 ? 12.859 14.344 3.377 1 98.06 146 ASN B CA 1
ATOM 2780 C C . ASN B 1 146 ? 12.859 13.727 4.773 1 98.06 146 ASN B C 1
ATOM 2782 O O . ASN B 1 146 ? 12.859 14.445 5.773 1 98.06 146 ASN B O 1
ATOM 2786 N N . GLY B 1 147 ? 12.773 12.422 4.828 1 96.88 147 GLY B N 1
ATOM 2787 C CA . GLY B 1 147 ? 12.836 11.758 6.121 1 96.88 147 GLY B CA 1
ATOM 2788 C C . GLY B 1 147 ? 11.625 12.031 6.988 1 96.88 147 GLY B C 1
ATOM 2789 O O . GLY B 1 147 ? 11.727 12.055 8.219 1 96.88 147 GLY B O 1
ATOM 2790 N N . GLY B 1 148 ? 10.539 12.375 6.367 1 98.25 148 GLY B N 1
ATOM 2791 C CA . GLY B 1 148 ? 9.289 12.57 7.082 1 98.25 148 GLY B CA 1
ATOM 2792 C C . GLY B 1 148 ? 9.078 14.008 7.527 1 98.25 148 GLY B C 1
ATOM 2793 O O . GLY B 1 148 ? 8.125 14.297 8.258 1 98.25 148 GLY B O 1
ATOM 2794 N N . LYS B 1 149 ? 9.891 14.898 7.066 1 98.69 149 LYS B N 1
ATOM 2795 C CA . LYS B 1 149 ? 9.82 16.266 7.566 1 98.69 149 LYS B CA 1
ATOM 2796 C C . LYS B 1 149 ? 9.172 17.203 6.543 1 98.69 149 LYS B C 1
ATOM 2798 O O . LYS B 1 149 ? 9.438 17.094 5.344 1 98.69 149 LYS B O 1
ATOM 2803 N N . LEU B 1 150 ? 8.328 18 7.008 1 98.81 150 LEU B N 1
ATOM 2804 C CA . LEU B 1 150 ? 7.73 19.109 6.285 1 98.81 150 LEU B CA 1
ATOM 2805 C C . LEU B 1 150 ? 7.906 20.422 7.059 1 98.81 150 LEU B C 1
ATOM 2807 O O . LEU B 1 150 ? 7.508 20.516 8.227 1 98.81 150 LEU B O 1
ATOM 2811 N N . THR B 1 151 ? 8.477 21.359 6.449 1 98.88 151 THR B N 1
ATOM 2812 C CA . THR B 1 151 ? 8.648 22.672 7.062 1 98.88 151 THR B CA 1
ATOM 2813 C C . THR B 1 151 ? 7.676 23.688 6.457 1 98.88 151 THR B C 1
ATOM 2815 O O . THR B 1 151 ? 7.57 23.797 5.234 1 98.88 151 THR B O 1
ATOM 2818 N N . VAL B 1 152 ? 6.988 24.406 7.32 1 98.88 152 VAL B N 1
ATOM 2819 C CA . VAL B 1 152 ? 6.043 25.422 6.875 1 98.88 152 VAL B CA 1
ATOM 2820 C C . VAL B 1 152 ? 6.262 26.719 7.664 1 98.88 152 VAL B C 1
ATOM 2822 O O . VAL B 1 152 ? 6.992 26.719 8.656 1 98.88 152 VAL B O 1
ATOM 2825 N N . THR B 1 153 ? 5.613 27.734 7.203 1 98.81 153 THR B N 1
ATOM 2826 C CA . THR B 1 153 ? 5.723 29.031 7.871 1 98.81 153 THR B CA 1
ATOM 2827 C C . THR B 1 153 ? 4.438 29.359 8.625 1 98.81 153 THR B C 1
ATOM 2829 O O . THR B 1 153 ? 3.342 29.25 8.07 1 98.81 153 THR B O 1
ATOM 2832 N N . ILE B 1 154 ? 4.602 29.75 9.898 1 98.88 154 ILE B N 1
ATOM 2833 C CA . ILE B 1 154 ? 3.48 30.312 10.633 1 98.88 154 ILE B CA 1
ATOM 2834 C C . ILE B 1 154 ? 3.133 31.688 10.07 1 98.88 154 ILE B C 1
ATOM 2836 O O . ILE B 1 154 ? 4.016 32.531 9.875 1 98.88 154 ILE B O 1
ATOM 2840 N N . PRO B 1 155 ? 1.866 31.875 9.758 1 98.75 155 PRO B N 1
ATOM 2841 C CA . PRO B 1 155 ? 1.546 33.188 9.203 1 98.75 155 PRO B CA 1
ATOM 2842 C C . PRO B 1 155 ? 1.982 34.344 10.117 1 98.75 155 PRO B C 1
ATOM 2844 O O . PRO B 1 155 ? 1.729 34.312 11.32 1 98.75 155 PRO B O 1
ATOM 2847 N N . SER B 1 156 ? 2.537 35.344 9.539 1 98.62 156 SER B N 1
ATOM 2848 C CA . SER B 1 156 ? 3.164 36.406 10.312 1 98.62 156 SER B CA 1
ATOM 2849 C C . SER B 1 156 ? 2.123 37.375 10.852 1 98.62 156 SER B C 1
ATOM 2851 O O . SER B 1 156 ? 2.402 38.156 11.773 1 98.62 156 SER B O 1
ATOM 2853 N N . CYS B 1 157 ? 0.967 37.406 10.273 1 98.69 157 CYS B N 1
ATOM 2854 C CA . CYS B 1 157 ? 0.037 38.5 10.523 1 98.69 157 CYS B CA 1
ATOM 2855 C C . CYS B 1 157 ? -1.035 38.094 11.523 1 98.69 157 CYS B C 1
ATOM 2857 O O . CYS B 1 157 ? -1.892 38.875 11.891 1 98.69 157 CYS B O 1
ATOM 2859 N N . ILE B 1 158 ? -1.083 36.844 11.906 1 98.69 158 ILE B N 1
ATOM 2860 C CA . ILE B 1 158 ? -2.133 36.406 12.82 1 98.69 158 ILE B CA 1
ATOM 2861 C C . ILE B 1 158 ? -1.827 36.875 14.234 1 98.69 158 ILE B C 1
ATOM 2863 O O . ILE B 1 158 ? -0.667 37.125 14.578 1 98.69 158 ILE B O 1
ATOM 2867 N N . PRO B 1 159 ? -2.855 37.062 15.078 1 98.38 159 PRO B N 1
ATOM 2868 C CA . PRO B 1 159 ? -2.617 37.531 16.438 1 98.38 159 PRO B CA 1
ATOM 2869 C C . PRO B 1 159 ? -1.854 36.5 17.281 1 98.38 159 PRO B C 1
ATOM 2871 O O . PRO B 1 159 ? -1.995 35.281 17.078 1 98.38 159 PRO B O 1
ATOM 2874 N N . ALA B 1 160 ? -1.036 37.031 18.203 1 98.56 160 ALA B N 1
ATOM 2875 C CA . ALA B 1 160 ? -0.442 36.156 19.219 1 98.56 160 ALA B CA 1
ATOM 2876 C C . ALA B 1 160 ? -1.519 35.438 20.016 1 98.56 160 ALA B C 1
ATOM 2878 O O . ALA B 1 160 ? -2.658 35.906 20.109 1 98.56 160 ALA B O 1
ATOM 2879 N N . GLY B 1 161 ? -1.132 34.281 20.547 1 98.56 161 GLY B N 1
ATOM 2880 C CA . GLY B 1 161 ? -2.053 33.5 21.344 1 98.56 161 GLY B CA 1
ATOM 2881 C C . GLY B 1 161 ? -1.869 32 21.156 1 98.56 161 GLY B C 1
ATOM 2882 O O . GLY B 1 161 ? -0.875 31.562 20.562 1 98.56 161 GLY B O 1
ATOM 2883 N N . GLN B 1 162 ? -2.834 31.266 21.703 1 98.75 162 GLN B N 1
ATOM 2884 C CA . GLN B 1 162 ? -2.76 29.812 21.641 1 98.75 162 GLN B CA 1
ATOM 2885 C C . GLN B 1 162 ? -3.506 29.281 20.406 1 98.75 162 GLN B C 1
ATOM 2887 O O . GLN B 1 162 ? -4.57 29.797 20.062 1 98.75 162 GLN B O 1
ATOM 2892 N N . TYR B 1 163 ? -2.885 28.391 19.812 1 98.88 163 TYR B N 1
ATOM 2893 C CA . TYR B 1 163 ? -3.408 27.734 18.625 1 98.88 163 TYR B CA 1
ATOM 2894 C C . TYR B 1 163 ? -3.232 26.219 18.703 1 98.88 163 TYR B C 1
ATOM 2896 O O . TYR B 1 163 ? -2.369 25.734 19.438 1 98.88 163 TYR B O 1
ATOM 2904 N N . LEU B 1 164 ? -4.062 25.531 18 1 98.88 164 LEU B N 1
ATOM 2905 C CA . LEU B 1 164 ? -3.725 24.172 17.562 1 98.88 164 LEU B CA 1
ATOM 2906 C C . LEU B 1 164 ? -3.201 24.188 16.125 1 98.88 164 LEU B C 1
ATOM 2908 O O . LEU B 1 164 ? -3.711 24.922 15.273 1 98.88 164 LEU B O 1
ATOM 2912 N N . ILE B 1 165 ? -2.158 23.484 15.898 1 98.94 165 ILE B N 1
ATOM 2913 C CA . ILE B 1 165 ? -1.719 23.156 14.539 1 98.94 165 ILE B CA 1
ATOM 2914 C C . ILE B 1 165 ? -2.143 21.734 14.188 1 98.94 165 ILE B C 1
ATOM 2916 O O . ILE B 1 165 ? -2.07 20.828 15.016 1 98.94 165 ILE B O 1
ATOM 2920 N N . ARG B 1 166 ? -2.617 21.516 13.008 1 98.88 166 ARG B N 1
ATOM 2921 C CA . ARG B 1 166 ? -3.156 20.266 12.508 1 98.88 166 ARG B CA 1
ATOM 2922 C C . ARG B 1 166 ? -2.447 19.828 11.227 1 98.88 166 ARG B C 1
ATOM 2924 O O . ARG B 1 166 ? -2.574 20.484 10.188 1 98.88 166 ARG B O 1
ATOM 2931 N N . GLY B 1 167 ? -1.604 18.781 11.281 1 98.88 167 GLY B N 1
ATOM 2932 C CA . GLY B 1 167 ? -1.009 18.172 10.109 1 98.88 167 GLY B CA 1
ATOM 2933 C C . GLY B 1 167 ? -1.818 17.016 9.562 1 98.88 167 GLY B C 1
ATOM 2934 O O . GLY B 1 167 ? -2.264 16.156 10.32 1 98.88 167 GLY B O 1
ATOM 2935 N N . GLU B 1 168 ? -1.946 17 8.25 1 98.81 168 GLU B N 1
ATOM 2936 C CA . GLU B 1 168 ? -2.805 15.984 7.633 1 98.81 168 GLU B CA 1
ATOM 2937 C C . GLU B 1 168 ? -2.174 15.43 6.359 1 98.81 168 GLU B C 1
ATOM 2939 O O . GLU B 1 168 ? -1.666 16.188 5.531 1 98.81 168 GLU B O 1
ATOM 2944 N N . ILE B 1 169 ? -2.219 14.125 6.23 1 98.62 169 ILE B N 1
ATOM 2945 C CA . ILE B 1 169 ? -1.921 13.406 4.992 1 98.62 169 ILE B CA 1
ATOM 2946 C C . ILE B 1 169 ? -3.172 12.68 4.504 1 98.62 169 ILE B C 1
ATOM 2948 O O . ILE B 1 169 ? -3.896 12.078 5.301 1 98.62 169 ILE B O 1
ATOM 2952 N N . ILE B 1 170 ? -3.475 12.789 3.26 1 98.19 170 ILE B N 1
ATOM 2953 C CA . ILE B 1 170 ? -4.508 11.969 2.637 1 98.19 170 ILE B CA 1
ATOM 2954 C C . ILE B 1 170 ? -3.867 10.969 1.683 1 98.19 170 ILE B C 1
ATOM 2956 O O . ILE B 1 170 ? -3.232 11.352 0.698 1 98.19 170 ILE B O 1
ATOM 2960 N N . ALA B 1 171 ? -3.971 9.727 1.957 1 96.06 171 ALA B N 1
ATOM 2961 C CA . ALA B 1 171 ? -3.508 8.672 1.06 1 96.06 171 ALA B CA 1
ATOM 2962 C C . ALA B 1 171 ? -4.609 8.258 0.084 1 96.06 171 ALA B C 1
ATOM 2964 O O . ALA B 1 171 ? -5.723 7.93 0.498 1 96.06 171 ALA B O 1
ATOM 2965 N N . LEU B 1 172 ? -4.266 8.125 -1.211 1 95.75 172 LEU B N 1
ATOM 2966 C CA . LEU B 1 172 ? -5.305 8.062 -2.23 1 95.75 172 LEU B CA 1
ATOM 2967 C C . LEU B 1 172 ? -5.32 6.695 -2.91 1 95.75 172 LEU B C 1
ATOM 2969 O O . LEU B 1 172 ? -6.121 6.457 -3.818 1 95.75 172 LEU B O 1
ATOM 2973 N N . HIS B 1 173 ? -4.531 5.754 -2.479 1 90.5 173 HIS B N 1
ATOM 2974 C CA . HIS B 1 173 ? -4.34 4.492 -3.184 1 90.5 173 HIS B CA 1
ATOM 2975 C C . HIS B 1 173 ? -5.617 3.654 -3.17 1 90.5 173 HIS B C 1
ATOM 2977 O O . HIS B 1 173 ? -5.77 2.734 -3.975 1 90.5 173 HIS B O 1
ATOM 2983 N N . ALA B 1 174 ? -6.547 3.99 -2.326 1 88.62 174 ALA B N 1
ATOM 2984 C CA . ALA B 1 174 ? -7.82 3.281 -2.27 1 88.62 174 ALA B CA 1
ATOM 2985 C C . ALA B 1 174 ? -8.992 4.242 -2.453 1 88.62 174 ALA B C 1
ATOM 2987 O O . ALA B 1 174 ? -10.117 3.953 -2.029 1 88.62 174 ALA B O 1
ATOM 2988 N N . ALA B 1 175 ? -8.836 5.332 -3.086 1 94.12 175 ALA B N 1
ATOM 2989 C CA . ALA B 1 175 ? -9.789 6.434 -3.051 1 94.12 175 ALA B CA 1
ATOM 2990 C C . ALA B 1 175 ? -10.703 6.41 -4.277 1 94.12 175 ALA B C 1
ATOM 2992 O O . ALA B 1 175 ? -11.484 7.336 -4.492 1 94.12 175 ALA B O 1
ATOM 2993 N N . SER B 1 176 ? -10.633 5.41 -5.109 1 90.56 176 SER B N 1
ATOM 2994 C CA . SER B 1 176 ? -11.414 5.406 -6.344 1 90.56 176 SER B CA 1
ATOM 2995 C C . SER B 1 176 ? -12.906 5.402 -6.051 1 90.56 176 SER B C 1
ATOM 2997 O O . SER B 1 176 ? -13.719 5.738 -6.922 1 90.56 176 SER B O 1
ATOM 2999 N N . SER B 1 177 ? -13.312 4.957 -4.914 1 90.19 177 SER B N 1
ATOM 3000 C CA . SER B 1 177 ? -14.68 5.023 -4.402 1 90.19 177 SER B CA 1
ATOM 3001 C C . SER B 1 177 ? -14.695 5.414 -2.93 1 90.19 177 SER B C 1
ATOM 3003 O O . SER B 1 177 ? -13.68 5.301 -2.238 1 90.19 177 SER B O 1
ATOM 3005 N N . TYR B 1 178 ? -15.859 5.988 -2.479 1 93.12 178 TYR B N 1
ATOM 3006 C CA . TYR B 1 178 ? -16 6.398 -1.088 1 93.12 178 TYR B CA 1
ATOM 3007 C C . TYR B 1 178 ? -16.766 5.355 -0.287 1 93.12 178 TYR B C 1
ATOM 3009 O O . TYR B 1 178 ? -17.734 4.762 -0.786 1 93.12 178 TYR B O 1
ATOM 3017 N N . PRO B 1 179 ? -16.312 5.082 1.03 1 92.38 179 PRO B N 1
ATOM 3018 C CA . PRO B 1 179 ? -15.117 5.617 1.674 1 92.38 179 PRO B CA 1
ATOM 3019 C C . PRO B 1 179 ? -13.844 4.871 1.267 1 92.38 179 PRO B C 1
ATOM 3021 O O . PRO B 1 179 ? -13.867 3.648 1.115 1 92.38 179 PRO B O 1
ATOM 3024 N N . GLY B 1 180 ? -12.836 5.582 0.98 1 81.94 180 GLY B N 1
ATOM 3025 C CA . GLY B 1 180 ? -11.633 4.863 0.585 1 81.94 180 GLY B CA 1
ATOM 3026 C C . GLY B 1 180 ? -10.375 5.688 0.745 1 81.94 180 GLY B C 1
ATOM 3027 O O . GLY B 1 180 ? -9.273 5.133 0.851 1 81.94 180 GLY B O 1
ATOM 3028 N N . ALA B 1 181 ? -10.406 7.004 0.628 1 95.62 181 ALA B N 1
ATOM 3029 C CA . ALA B 1 181 ? -9.281 7.855 1.005 1 95.62 181 ALA B CA 1
ATOM 3030 C C . ALA B 1 181 ? -8.922 7.68 2.479 1 95.62 181 ALA B C 1
ATOM 3032 O O . ALA B 1 181 ? -9.812 7.605 3.332 1 95.62 181 ALA B O 1
ATOM 3033 N N . GLN B 1 182 ? -7.652 7.547 2.729 1 94.38 182 GLN B N 1
ATOM 3034 C CA . GLN B 1 182 ? -7.184 7.352 4.098 1 94.38 182 GLN B CA 1
ATOM 3035 C C . GLN B 1 182 ? -6.574 8.633 4.656 1 94.38 182 GLN B C 1
ATOM 3037 O O . GLN B 1 182 ? -5.527 9.086 4.188 1 94.38 182 GLN B O 1
ATOM 3042 N N . LEU B 1 183 ? -7.238 9.172 5.625 1 97.44 183 LEU B N 1
ATOM 3043 C CA . LEU B 1 183 ? -6.824 10.453 6.191 1 97.44 183 LEU B CA 1
ATOM 3044 C C . LEU B 1 183 ? -6.109 10.25 7.523 1 97.44 183 LEU B C 1
ATOM 3046 O O . LEU B 1 183 ? -6.637 9.586 8.422 1 97.44 183 LEU B O 1
ATOM 3050 N N . TYR B 1 184 ? -4.934 10.742 7.535 1 97.38 184 TYR B N 1
ATOM 3051 C CA . TYR B 1 184 ? -4.113 10.773 8.742 1 97.38 184 TYR B CA 1
ATOM 3052 C C . TYR B 1 184 ? -3.941 12.203 9.242 1 97.38 184 TYR B C 1
ATOM 3054 O O . TYR B 1 184 ? -3.453 13.07 8.516 1 97.38 184 TYR B O 1
ATOM 3062 N N . MET B 1 185 ? -4.398 12.43 10.516 1 98.12 185 MET B N 1
ATOM 3063 C CA . MET B 1 185 ? -4.211 13.781 11.031 1 98.12 185 MET B CA 1
ATOM 3064 C C . MET B 1 185 ? -3.967 13.766 12.531 1 98.12 185 MET B C 1
ATOM 3066 O O . MET B 1 185 ? -4.543 12.945 13.25 1 98.12 185 MET B O 1
ATOM 3070 N N . GLU B 1 186 ? -3.131 14.648 12.93 1 98.38 186 GLU B N 1
ATOM 3071 C CA . GLU B 1 186 ? -2.875 14.922 14.344 1 98.38 186 GLU B CA 1
ATOM 3072 C C . GLU B 1 186 ? -2.732 16.422 14.602 1 98.38 186 GLU B C 1
ATOM 3074 O O . GLU B 1 186 ? -2.482 17.188 13.672 1 98.38 186 GLU B O 1
ATOM 3079 N N . CYS B 1 187 ? -2.898 16.766 15.875 1 98.69 187 CYS B N 1
ATOM 3080 C CA . CYS B 1 187 ? -2.82 18.172 16.25 1 98.69 187 CYS B CA 1
ATOM 3081 C C . CYS B 1 187 ? -1.686 18.406 17.234 1 98.69 187 CYS B C 1
ATOM 3083 O O . CYS B 1 187 ? -1.264 17.484 17.938 1 98.69 187 CYS B O 1
ATOM 3085 N N . GLY B 1 188 ? -1.214 19.609 17.234 1 98.81 188 GLY B N 1
ATOM 3086 C CA . GLY B 1 188 ? -0.229 20.094 18.188 1 98.81 188 GLY B CA 1
ATOM 3087 C C . GLY B 1 188 ? -0.666 21.359 18.891 1 98.81 188 GLY B C 1
ATOM 3088 O O . GLY B 1 188 ? -1.445 22.141 18.359 1 98.81 188 GLY B O 1
ATOM 3089 N N . ASN B 1 189 ? -0.117 21.531 20.062 1 98.94 189 ASN B N 1
ATOM 3090 C CA . ASN B 1 189 ? -0.388 22.688 20.906 1 98.94 189 ASN B CA 1
ATOM 3091 C C . ASN B 1 189 ? 0.658 23.781 20.719 1 98.94 189 ASN B C 1
ATOM 3093 O O . ASN B 1 189 ? 1.837 23.578 21.016 1 98.94 189 ASN B O 1
ATOM 3097 N N . LEU B 1 190 ? 0.199 24.984 20.359 1 98.88 190 LEU B N 1
ATOM 3098 C CA . LEU B 1 190 ? 1.173 26.031 20.125 1 98.88 190 LEU B CA 1
ATOM 3099 C C . LEU B 1 190 ? 0.795 27.312 20.875 1 98.88 190 LEU B C 1
ATOM 3101 O O . LEU B 1 190 ? -0.389 27.594 21.078 1 98.88 190 LEU B O 1
ATOM 3105 N N . ASN B 1 191 ? 1.747 27.938 21.312 1 98.88 191 ASN B N 1
ATOM 3106 C CA . ASN B 1 191 ? 1.674 29.344 21.672 1 98.88 191 ASN B CA 1
ATOM 3107 C C . ASN B 1 191 ? 2.389 30.219 20.656 1 98.88 191 ASN B C 1
ATOM 3109 O O . ASN B 1 191 ? 3.617 30.188 20.562 1 98.88 191 ASN B O 1
ATOM 3113 N N . VAL B 1 192 ? 1.637 30.938 19.875 1 98.81 192 VAL B N 1
ATOM 3114 C CA . VAL B 1 192 ? 2.213 31.812 18.875 1 98.81 192 VAL B CA 1
ATOM 3115 C C . VAL B 1 192 ? 2.514 33.188 19.484 1 98.81 192 VAL B C 1
ATOM 3117 O O . VAL B 1 192 ? 1.641 33.812 20.094 1 98.81 192 VAL B O 1
ATOM 3120 N N . THR B 1 193 ? 3.742 33.562 19.328 1 98.69 193 THR B N 1
ATOM 3121 C CA . THR B 1 193 ? 4.148 34.875 19.844 1 98.69 193 THR B CA 1
ATOM 3122 C C . THR B 1 193 ? 4.305 35.875 18.703 1 98.69 193 THR B C 1
ATOM 3124 O O . THR B 1 193 ? 4.418 35.5 17.531 1 98.69 193 THR B O 1
ATOM 3127 N N . GLY B 1 194 ? 4.238 37.125 19.094 1 97.62 194 GLY B N 1
ATOM 3128 C CA . GLY B 1 194 ? 4.305 38.156 18.078 1 97.62 194 GLY B CA 1
ATOM 3129 C C . GLY B 1 194 ? 3.082 38.188 17.172 1 97.62 194 GLY B C 1
ATOM 3130 O O . GLY B 1 194 ? 1.958 37.969 17.641 1 97.62 194 GLY B O 1
ATOM 3131 N N . GLY B 1 195 ? 3.271 38.625 15.922 1 95.56 195 GLY B N 1
ATOM 3132 C CA . GLY B 1 195 ? 2.268 38.594 14.875 1 95.56 195 GLY B CA 1
ATOM 3133 C C . GLY B 1 195 ? 1.515 39.875 14.688 1 95.56 195 GLY B C 1
ATOM 3134 O O . GLY B 1 195 ? 2.061 40.969 14.938 1 95.56 195 GLY B O 1
ATOM 3135 N N . GLY B 1 196 ? 0.464 39.75 14.008 1 97.38 196 GLY B N 1
ATOM 3136 C CA . GLY B 1 196 ? -0.368 40.875 13.688 1 97.38 196 GLY B CA 1
ATOM 3137 C C . GLY B 1 196 ? -1.771 40.781 14.25 1 97.38 196 GLY B C 1
ATOM 3138 O O . GLY B 1 196 ? -1.969 40.25 15.336 1 97.38 196 GLY B O 1
ATOM 3139 N N . SER B 1 197 ? -2.693 41.469 13.625 1 97.19 197 SER B N 1
ATOM 3140 C CA . SER B 1 197 ? -4.062 41.531 14.125 1 97.19 197 SER B CA 1
ATOM 3141 C C . SER B 1 197 ? -5.043 40.938 13.109 1 97.19 197 SER B C 1
ATOM 3143 O O . SER B 1 197 ? -6.258 41 13.312 1 97.19 197 SER B O 1
ATOM 3145 N N . LYS B 1 198 ? -4.434 40.344 12.07 1 97.38 198 LYS B N 1
ATOM 3146 C CA . LYS B 1 198 ? -5.328 39.812 11.039 1 97.38 198 LYS B CA 1
ATOM 3147 C C . LYS B 1 198 ? -5.945 38.5 11.484 1 97.38 198 LYS B C 1
ATOM 3149 O O . LYS B 1 198 ? -5.227 37.562 11.836 1 97.38 198 LYS B O 1
ATOM 3154 N N . THR B 1 199 ? -7.227 38.469 11.484 1 96.06 199 THR B N 1
ATOM 3155 C CA . THR B 1 199 ? -7.961 37.219 11.773 1 96.06 199 THR B CA 1
ATOM 3156 C C . THR B 1 199 ? -8.367 36.531 10.484 1 96.06 199 THR B C 1
ATOM 3158 O O . THR B 1 199 ? -9.055 37.094 9.641 1 96.06 199 THR B O 1
ATOM 3161 N N . PRO B 1 200 ? -7.949 35.312 10.328 1 96.62 200 PRO B N 1
ATOM 3162 C CA . PRO B 1 200 ? -8.352 34.562 9.117 1 96.62 200 PRO B CA 1
ATOM 3163 C C . PRO B 1 200 ? -9.867 34.469 8.961 1 96.62 200 PRO B C 1
ATOM 3165 O O . PRO B 1 200 ? -10.57 34.219 9.93 1 96.62 200 PRO B O 1
ATOM 3168 N N . THR B 1 201 ? -10.406 34.688 7.77 1 94.62 201 THR B N 1
ATOM 3169 C CA . THR B 1 201 ? -11.844 34.656 7.547 1 94.62 201 THR B CA 1
ATOM 3170 C C . THR B 1 201 ? -12.258 33.438 6.742 1 94.62 201 THR B C 1
ATOM 3172 O O . THR B 1 201 ? -13.422 33.031 6.77 1 94.62 201 THR B O 1
ATOM 3175 N N . ASN B 1 202 ? -11.359 32.938 5.957 1 96.25 202 ASN B N 1
ATOM 3176 C CA . ASN B 1 202 ? -11.656 31.719 5.195 1 96.25 202 ASN B CA 1
ATOM 3177 C C . ASN B 1 202 ? -11.438 30.469 6.031 1 96.25 202 ASN B C 1
ATOM 3179 O O . ASN B 1 202 ? -10.57 29.656 5.715 1 96.25 202 ASN B O 1
ATOM 3183 N N . THR B 1 203 ? -12.25 30.312 7.078 1 98.44 203 THR B N 1
ATOM 3184 C CA . THR B 1 203 ? -12.109 29.188 7.996 1 98.44 203 THR B CA 1
ATOM 3185 C C . THR B 1 203 ? -13.125 28.094 7.676 1 98.44 203 THR B C 1
ATOM 3187 O O . THR B 1 203 ? -14.109 28.344 6.973 1 98.44 203 THR B O 1
ATOM 3190 N N . VAL B 1 204 ? -12.82 26.922 8.109 1 98.88 204 VAL B N 1
ATOM 3191 C CA . VAL B 1 204 ? -13.711 25.781 7.906 1 98.88 204 VAL B CA 1
ATOM 3192 C C . VAL B 1 204 ? -13.875 25.016 9.219 1 98.88 204 VAL B C 1
ATOM 3194 O O . VAL B 1 204 ? -13.234 25.344 10.219 1 98.88 204 VAL B O 1
ATOM 3197 N N . SER B 1 205 ? -14.797 24.031 9.125 1 98.81 205 SER B N 1
ATOM 3198 C CA . SER B 1 205 ? -15.031 23.109 10.234 1 98.81 205 SER B CA 1
ATOM 3199 C C . SER B 1 205 ? -14.5 21.719 9.922 1 98.81 205 SER B C 1
ATOM 3201 O O . SER B 1 205 ? -14.516 21.297 8.766 1 98.81 205 SER B O 1
ATOM 3203 N N . PHE B 1 206 ? -14.031 21.047 10.938 1 98.69 206 PHE B N 1
ATOM 3204 C CA . PHE B 1 206 ? -13.758 19.625 10.891 1 98.69 206 PHE B CA 1
ATOM 3205 C C . PHE B 1 206 ? -14.586 18.875 11.93 1 98.69 206 PHE B C 1
ATOM 3207 O O . PHE B 1 206 ? -14.43 19.109 13.133 1 98.69 206 PHE B O 1
ATOM 3214 N N . PRO B 1 207 ? -15.383 17.891 11.602 1 98.5 207 PRO B N 1
ATOM 3215 C CA . PRO B 1 207 ? -15.719 17.594 10.211 1 98.5 207 PRO B CA 1
ATOM 3216 C C . PRO B 1 207 ? -16.438 18.734 9.516 1 98.5 207 PRO B C 1
ATOM 3218 O O . PRO B 1 207 ? -16.844 19.703 10.164 1 98.5 207 PRO B O 1
ATOM 3221 N N . GLY B 1 208 ? -16.562 18.609 8.125 1 98.56 208 GLY B N 1
ATOM 3222 C CA . GLY B 1 208 ? -17.281 19.609 7.367 1 98.56 208 GLY B CA 1
ATOM 3223 C C . GLY B 1 208 ? -16.5 20.156 6.195 1 98.56 208 GLY B C 1
ATOM 3224 O O . GLY B 1 208 ? -17.062 20.516 5.164 1 98.56 208 GLY B O 1
ATOM 3225 N N . ALA B 1 209 ? -15.258 20.266 6.371 1 98.62 209 ALA B N 1
ATOM 3226 C CA . ALA B 1 209 ? -14.398 20.891 5.363 1 98.62 209 ALA B CA 1
ATOM 3227 C C . ALA B 1 209 ? -14.352 20.047 4.094 1 98.62 209 ALA B C 1
ATOM 3229 O O . ALA B 1 209 ? -14.039 20.562 3.014 1 98.62 209 ALA B O 1
ATOM 3230 N N . TYR B 1 210 ? -14.508 18.797 4.223 1 98.62 210 TYR B N 1
ATOM 3231 C CA . TYR B 1 210 ? -14.461 17.859 3.102 1 98.62 210 TYR B CA 1
ATOM 3232 C C . TYR B 1 210 ? -15.805 17.172 2.895 1 98.62 210 TYR B C 1
ATOM 3234 O O . TYR B 1 210 ? -16.562 16.969 3.85 1 98.62 210 TYR B O 1
ATOM 3242 N N . LYS B 1 211 ? -16.047 16.828 1.654 1 98.25 211 LYS B N 1
ATOM 3243 C CA . LYS B 1 211 ? -17.203 16.016 1.271 1 98.25 211 LYS B CA 1
ATOM 3244 C C . LYS B 1 211 ? -16.766 14.75 0.555 1 98.25 211 LYS B C 1
ATOM 3246 O O . LYS B 1 211 ? -15.719 14.727 -0.104 1 98.25 211 LYS B O 1
ATOM 3251 N N . SER B 1 212 ? -17.641 13.758 0.696 1 98 212 SER B N 1
ATOM 3252 C CA . SER B 1 212 ? -17.344 12.484 0.052 1 98 212 SER B CA 1
ATOM 3253 C C . SER B 1 212 ? -17.188 12.648 -1.455 1 98 212 SER B C 1
ATOM 3255 O O . SER B 1 212 ? -16.453 11.891 -2.092 1 98 212 SER B O 1
ATOM 3257 N N . THR B 1 213 ? -17.734 13.695 -2.033 1 97.94 213 THR B N 1
ATOM 3258 C CA . THR B 1 213 ? -17.766 13.867 -3.482 1 97.94 213 THR B CA 1
ATOM 3259 C C . THR B 1 213 ? -16.656 14.812 -3.938 1 97.94 213 THR B C 1
ATOM 3261 O O . THR B 1 213 ? -16.484 15.055 -5.133 1 97.94 213 THR B O 1
ATOM 3264 N N . ASP B 1 214 ? -15.953 15.391 -3.018 1 98.44 214 ASP B N 1
ATOM 3265 C CA . ASP B 1 214 ? -14.844 16.25 -3.426 1 98.44 214 ASP B CA 1
ATOM 3266 C C . ASP B 1 214 ? -13.867 15.492 -4.328 1 98.44 214 ASP B C 1
ATOM 3268 O O . ASP B 1 214 ? -13.516 14.344 -4.047 1 98.44 214 ASP B O 1
ATOM 3272 N N . PRO B 1 215 ? -13.375 16.094 -5.395 1 97.94 215 PRO B N 1
ATOM 3273 C CA . PRO B 1 215 ? -12.461 15.406 -6.312 1 97.94 215 PRO B CA 1
ATOM 3274 C C . PRO B 1 215 ? -11.156 15 -5.641 1 97.94 215 PRO B C 1
ATOM 3276 O O . PRO B 1 215 ? -10.484 14.078 -6.105 1 97.94 215 PRO B O 1
ATOM 3279 N N . GLY B 1 216 ? -10.789 15.664 -4.543 1 98.19 216 GLY B N 1
ATOM 3280 C CA . GLY B 1 216 ? -9.578 15.305 -3.822 1 98.19 216 GLY B CA 1
ATOM 3281 C C . GLY B 1 216 ? -9.781 14.18 -2.826 1 98.19 216 GLY B C 1
ATOM 3282 O O . GLY B 1 216 ? -8.82 13.672 -2.248 1 98.19 216 GLY B O 1
ATOM 3283 N N . ILE B 1 217 ? -11.023 13.812 -2.615 1 98.56 217 ILE B N 1
ATOM 3284 C CA . ILE B 1 217 ? -11.367 12.758 -1.664 1 98.56 217 ILE B CA 1
ATOM 3285 C C . ILE B 1 217 ? -11.711 11.477 -2.416 1 98.56 217 ILE B C 1
ATOM 3287 O O . ILE B 1 217 ? -11.242 10.391 -2.064 1 98.56 217 ILE B O 1
ATOM 3291 N N . THR B 1 218 ? -12.625 11.508 -3.379 1 96.81 218 THR B N 1
ATOM 3292 C CA . THR B 1 218 ? -12.867 10.422 -4.324 1 96.81 218 THR B CA 1
ATOM 3293 C C . THR B 1 218 ? -12.062 10.633 -5.602 1 96.81 218 THR B C 1
ATOM 3295 O O . THR B 1 218 ? -12.352 11.539 -6.387 1 96.81 218 THR B O 1
ATOM 3298 N N . TYR B 1 219 ? -11.023 9.805 -5.77 1 95.62 219 TYR B N 1
ATOM 3299 C CA . TYR B 1 219 ? -9.969 10.055 -6.754 1 95.62 219 TYR B CA 1
ATOM 3300 C C . TYR B 1 219 ? -9.344 8.742 -7.223 1 95.62 219 TYR B C 1
ATOM 3302 O O . TYR B 1 219 ? -8.922 7.922 -6.402 1 95.62 219 TYR B O 1
ATOM 3310 N N . ASN B 1 220 ? -9.273 8.586 -8.516 1 91.94 220 ASN B N 1
ATOM 3311 C CA . ASN B 1 220 ? -8.602 7.406 -9.055 1 91.94 220 ASN B CA 1
ATOM 3312 C C . ASN B 1 220 ? -7.117 7.668 -9.289 1 91.94 220 ASN B C 1
ATOM 3314 O O . ASN B 1 220 ? -6.742 8.281 -10.289 1 91.94 220 ASN B O 1
ATOM 3318 N N . LEU B 1 221 ? -6.336 7.129 -8.422 1 93.62 221 LEU B N 1
ATOM 3319 C CA . LEU B 1 221 ? -4.895 7.363 -8.43 1 93.62 221 LEU B CA 1
ATOM 3320 C C . LEU B 1 221 ? -4.246 6.734 -9.656 1 93.62 221 LEU B C 1
ATOM 3322 O O . LEU B 1 221 ? -3.146 7.129 -10.055 1 93.62 221 LEU B O 1
ATOM 3326 N N . TYR B 1 222 ? -4.828 5.836 -10.328 1 88.56 222 TYR B N 1
ATOM 3327 C CA . TYR B 1 222 ? -4.164 4.945 -11.273 1 88.56 222 TYR B CA 1
ATOM 3328 C C . TYR B 1 222 ? -4.48 5.348 -12.711 1 88.56 222 TYR B C 1
ATOM 3330 O O . TYR B 1 222 ? -4.016 4.707 -13.656 1 88.56 222 TYR B O 1
ATOM 3338 N N . ASN B 1 223 ? -5.211 6.375 -12.898 1 87.31 223 ASN B N 1
ATOM 3339 C CA . ASN B 1 223 ? -5.672 6.727 -14.242 1 87.31 223 ASN B CA 1
ATOM 3340 C C . ASN B 1 223 ? -4.754 7.758 -14.891 1 87.31 223 ASN B C 1
ATOM 3342 O O . ASN B 1 223 ? -5.09 8.312 -15.938 1 87.31 223 ASN B O 1
ATOM 3346 N N . GLY B 1 224 ? -3.551 8.016 -14.305 1 85.56 224 GLY B N 1
ATOM 3347 C CA . GLY B 1 224 ? -2.547 8.852 -14.945 1 85.56 224 GLY B CA 1
ATOM 3348 C C . GLY B 1 224 ? -2.875 10.336 -14.883 1 85.56 224 GLY B C 1
ATOM 3349 O O . GLY B 1 224 ? -2.443 11.109 -15.742 1 85.56 224 GLY B O 1
ATOM 3350 N N . GLN B 1 225 ? -3.623 10.688 -13.914 1 86.19 225 GLN B N 1
ATOM 3351 C CA . GLN B 1 225 ? -3.926 12.102 -13.758 1 86.19 225 GLN B CA 1
ATOM 3352 C C . GLN B 1 225 ? -2.654 12.914 -13.508 1 86.19 225 GLN B C 1
ATOM 3354 O O . GLN B 1 225 ? -1.753 12.461 -12.805 1 86.19 225 GLN B O 1
ATOM 3359 N N . THR B 1 226 ? -2.639 14.094 -14.109 1 90.81 226 THR B N 1
ATOM 3360 C CA . THR B 1 226 ? -1.466 14.945 -13.977 1 90.81 226 THR B CA 1
ATOM 3361 C C . THR B 1 226 ? -1.771 16.141 -13.078 1 90.81 226 THR B C 1
ATOM 3363 O O . THR B 1 226 ? -0.884 16.938 -12.781 1 90.81 226 THR B O 1
ATOM 3366 N N . THR B 1 227 ? -3.074 16.266 -12.727 1 94.19 227 THR B N 1
ATOM 3367 C CA . THR B 1 227 ? -3.469 17.312 -11.797 1 94.19 227 THR B CA 1
ATOM 3368 C C . THR B 1 227 ? -4.262 16.734 -10.625 1 94.19 227 THR B C 1
ATOM 3370 O O . THR B 1 227 ? -4.746 15.602 -10.703 1 94.19 227 THR B O 1
ATOM 3373 N N . TYR B 1 228 ? -4.352 17.438 -9.641 1 97.5 228 TYR B N 1
ATOM 3374 C CA . TYR B 1 228 ? -5.047 17.062 -8.414 1 97.5 228 TYR B CA 1
ATOM 3375 C C . TYR B 1 228 ? -5.605 18.281 -7.711 1 97.5 228 TYR B C 1
ATOM 3377 O O . TYR B 1 228 ? -4.906 19.281 -7.543 1 97.5 228 TYR B O 1
ATOM 3385 N N . THR B 1 229 ? -6.863 18.203 -7.387 1 98.25 229 THR B N 1
ATOM 3386 C CA . THR B 1 229 ? -7.484 19.266 -6.609 1 98.25 229 THR B CA 1
ATOM 3387 C C . THR B 1 229 ? -7.402 18.969 -5.117 1 98.25 229 THR B C 1
ATOM 3389 O O . THR B 1 229 ? -8.07 18.062 -4.621 1 98.25 229 THR B O 1
ATOM 3392 N N . ILE B 1 230 ? -6.652 19.734 -4.449 1 98.62 230 ILE B N 1
ATOM 3393 C CA . ILE B 1 230 ? -6.508 19.562 -3.008 1 98.62 230 ILE B CA 1
ATOM 3394 C C . ILE B 1 230 ? -7.805 19.953 -2.307 1 98.62 230 ILE B C 1
ATOM 3396 O O . ILE B 1 230 ? -8.367 21.016 -2.582 1 98.62 230 ILE B O 1
ATOM 3400 N N . PRO B 1 231 ? -8.289 19.156 -1.399 1 98.75 231 PRO B N 1
ATOM 3401 C CA . PRO B 1 231 ? -9.547 19.516 -0.732 1 98.75 231 PRO B CA 1
ATOM 3402 C C . PRO B 1 231 ? -9.367 20.641 0.285 1 98.75 231 PRO B C 1
ATOM 3404 O O . PRO B 1 231 ? -8.242 20.938 0.685 1 98.75 231 PRO B O 1
ATOM 3407 N N . GLY B 1 232 ? -10.586 21.203 0.644 1 98.5 232 GLY B N 1
ATOM 3408 C CA . GLY B 1 232 ? -10.586 22.25 1.658 1 98.5 232 GLY B CA 1
ATOM 3409 C C . GLY B 1 232 ? -10.398 23.641 1.083 1 98.5 232 GLY B C 1
ATOM 3410 O O . GLY B 1 232 ? -10.461 23.828 -0.134 1 98.5 232 GLY B O 1
ATOM 3411 N N . PRO B 1 233 ? -10.273 24.625 1.925 1 98.44 233 PRO B N 1
ATOM 3412 C CA . PRO B 1 233 ? -10.148 26.031 1.495 1 98.44 233 PRO B CA 1
ATOM 3413 C C . PRO B 1 233 ? -8.773 26.344 0.927 1 98.44 233 PRO B C 1
ATOM 3415 O O . PRO B 1 233 ? -7.863 25.516 0.992 1 98.44 233 PRO B O 1
ATOM 3418 N N . SER B 1 234 ? -8.672 27.531 0.351 1 98.06 234 SER B N 1
ATOM 3419 C CA . SER B 1 234 ? -7.367 28.031 -0.059 1 98.06 234 SER B CA 1
ATOM 3420 C C . SER B 1 234 ? -6.48 28.328 1.149 1 98.06 234 SER B C 1
ATOM 3422 O O . SER B 1 234 ? -6.98 28.516 2.262 1 98.06 234 SER B O 1
ATOM 3424 N N . VAL B 1 235 ? -5.234 28.359 0.892 1 98.69 235 VAL B N 1
ATOM 3425 C CA . VAL B 1 235 ? -4.273 28.703 1.935 1 98.69 235 VAL B CA 1
ATOM 3426 C C . VAL B 1 235 ? -4.438 30.156 2.336 1 98.69 235 VAL B C 1
ATOM 3428 O O . VAL B 1 235 ? -4.555 31.031 1.476 1 98.69 235 VAL B O 1
ATOM 3431 N N . PHE B 1 236 ? -4.484 30.391 3.613 1 98.5 236 PHE B N 1
ATOM 3432 C CA . PHE B 1 236 ? -4.562 31.734 4.176 1 98.5 236 PHE B CA 1
ATOM 3433 C C . PHE B 1 236 ? -3.301 32.531 3.861 1 98.5 236 PHE B C 1
ATOM 3435 O O . PHE B 1 236 ? -2.189 32.031 4.004 1 98.5 236 PHE B O 1
ATOM 3442 N N . THR B 1 237 ? -3.502 33.75 3.439 1 95.94 237 THR B N 1
ATOM 3443 C CA . THR B 1 237 ? -2.385 34.625 3.141 1 95.94 237 THR B CA 1
ATOM 3444 C C . THR B 1 237 ? -2.506 35.938 3.926 1 95.94 237 THR B C 1
ATOM 3446 O O . THR B 1 237 ? -3.605 36.469 4.082 1 95.94 237 THR B O 1
ATOM 3449 N N . CYS B 1 238 ? -1.392 36.406 4.336 1 96.12 238 CYS B N 1
ATOM 3450 C CA . CYS B 1 238 ? -1.334 37.719 5.016 1 96.12 238 CYS B CA 1
ATOM 3451 C C . CYS B 1 238 ? -1.448 38.844 4.02 1 96.12 238 CYS B C 1
ATOM 3453 O O . CYS B 1 238 ? -0.982 38.75 2.885 1 96.12 238 CYS B O 1
#

Secondary structure (DSSP, 8-state):
----------------BS--EEEEEE-TTS-B--TTTTEEE-SS-PPB--TTSGGGTT--TTS---EE----EEEETT-EEEEEEESSTT--TT-SS-TT----EEEEEEEES-TTTSPPPSS-BEEEEEE-EETTEEHHHHHHHTTTEEEEE--TTSPSEEEEEEEEEEE-TTTTSSS--EEEEEEEEEEEES--SPPP-S-B-TTTS--TT-TTTS--TTS--S-----SSPBP--/----------------BS--EEEEEE-TTS-B--TTTTEEE-SS-PPB--TTSGGGTT--TTS---EE----EEEETT-EEEEEEESSTT--TT-SS-TT----EEEEEEEES-TTTSPPPSS-BEEEEEE-EETTEEHHHHHHHTTTEEEEE--TTSPSEEEEEEEEEEE-TTTTSSS--EEEEEEEEEEEES--SPPP-S-B-TTTS--TT-TTTS--TTS--S-----SSPBP--